Protein AF-A0AAD9E764-F1 (afdb_monomer)

Structure (mmCIF, N/CA/C/O backbone):
data_AF-A0AAD9E764-F1
#
_entry.id   AF-A0AAD9E764-F1
#
loop_
_atom_site.group_PDB
_atom_site.id
_atom_site.type_symbol
_atom_site.label_atom_id
_atom_site.label_alt_id
_atom_site.label_comp_id
_atom_site.label_asym_id
_atom_site.label_entity_id
_atom_site.label_seq_id
_atom_site.pdbx_PDB_ins_code
_atom_site.Cartn_x
_atom_site.Cartn_y
_atom_site.Cartn_z
_atom_site.occupancy
_atom_site.B_iso_or_equiv
_atom_site.auth_seq_id
_atom_site.auth_comp_id
_atom_site.auth_asym_id
_atom_site.auth_atom_id
_atom_site.pdbx_PDB_model_num
ATOM 1 N N . MET A 1 1 ? 53.806 -17.367 -30.974 1.00 35.66 1 MET A N 1
A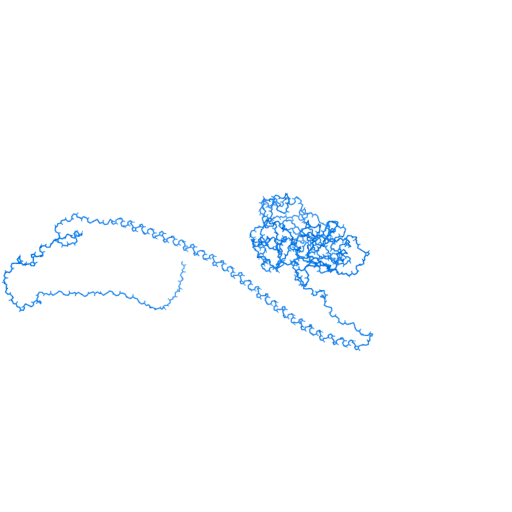TOM 2 C CA . MET A 1 1 ? 54.802 -18.364 -30.515 1.00 35.66 1 MET A CA 1
ATOM 3 C C . MET A 1 1 ? 54.392 -18.764 -29.107 1.00 35.66 1 MET A C 1
ATOM 5 O O . MET A 1 1 ? 54.228 -17.853 -28.317 1.00 35.66 1 MET A O 1
ATOM 9 N N . GLY A 1 2 ? 54.125 -20.006 -28.718 1.00 31.94 2 GLY A N 1
ATOM 10 C CA . GLY A 1 2 ? 54.163 -21.321 -29.361 1.00 31.94 2 GLY A CA 1
ATOM 11 C C . GLY A 1 2 ? 53.008 -22.161 -28.781 1.00 31.94 2 GLY A C 1
ATOM 12 O O . GLY A 1 2 ? 52.490 -21.837 -27.720 1.00 31.94 2 GLY A O 1
ATOM 13 N N . ALA A 1 3 ? 52.439 -23.057 -29.580 1.00 31.34 3 ALA A N 1
ATOM 14 C CA . ALA A 1 3 ? 52.767 -24.486 -29.594 1.00 31.34 3 ALA A CA 1
ATOM 15 C C . ALA A 1 3 ? 51.870 -25.272 -28.622 1.00 31.34 3 ALA A C 1
ATOM 17 O O . ALA A 1 3 ? 52.259 -25.580 -27.502 1.00 31.34 3 ALA A O 1
ATOM 18 N N . GLU A 1 4 ? 50.670 -25.606 -29.101 1.00 28.50 4 GLU A N 1
ATOM 19 C CA . GLU A 1 4 ? 49.907 -26.743 -28.593 1.00 28.50 4 GLU A CA 1
ATOM 20 C C . GLU A 1 4 ? 50.378 -27.999 -29.339 1.00 28.50 4 GLU A C 1
ATOM 22 O O . GLU A 1 4 ? 50.373 -28.054 -30.570 1.00 28.50 4 GLU A O 1
ATOM 27 N N . GLN A 1 5 ? 50.823 -28.994 -28.574 1.00 34.38 5 GLN A N 1
ATOM 28 C CA . GLN A 1 5 ? 50.934 -30.387 -28.987 1.00 34.38 5 GLN A CA 1
ATOM 29 C C . GLN A 1 5 ? 49.925 -31.186 -28.167 1.00 34.38 5 GLN A C 1
ATOM 31 O O . GLN A 1 5 ? 50.009 -31.220 -26.941 1.00 34.38 5 GLN A O 1
ATOM 36 N N . SER A 1 6 ? 49.012 -31.855 -28.855 1.00 30.59 6 SER A N 1
ATOM 37 C CA . SER A 1 6 ? 48.399 -33.145 -28.509 1.00 30.59 6 SER A CA 1
ATOM 38 C C . SER A 1 6 ? 47.599 -33.521 -29.757 1.00 30.59 6 SER A C 1
ATOM 40 O O . SER A 1 6 ? 46.838 -32.707 -30.259 1.00 30.59 6 SER A O 1
ATOM 42 N N . GLY A 1 7 ? 47.852 -34.627 -30.445 1.00 29.33 7 GLY A N 1
ATOM 43 C CA . GLY A 1 7 ? 48.093 -35.956 -29.916 1.00 29.33 7 GLY A CA 1
ATOM 44 C C . GLY A 1 7 ? 46.784 -36.705 -30.093 1.00 29.33 7 GLY A C 1
ATOM 45 O O . GLY A 1 7 ? 45.920 -36.580 -29.238 1.00 29.33 7 GLY A O 1
ATOM 46 N N . ASP A 1 8 ? 46.629 -37.429 -31.203 1.00 27.84 8 ASP A N 1
ATOM 47 C CA . ASP A 1 8 ? 45.641 -38.499 -31.248 1.00 27.84 8 ASP A CA 1
ATOM 48 C C . ASP A 1 8 ? 46.029 -39.591 -32.245 1.00 27.84 8 ASP A C 1
ATOM 50 O O . ASP A 1 8 ? 46.543 -39.323 -33.335 1.00 27.84 8 ASP A O 1
ATOM 54 N N . ALA A 1 9 ? 45.835 -40.827 -31.799 1.00 30.53 9 ALA A N 1
ATOM 55 C CA . ALA A 1 9 ? 46.249 -42.058 -32.446 1.00 30.53 9 ALA A CA 1
ATOM 56 C C . ALA A 1 9 ? 45.030 -42.816 -32.992 1.00 30.53 9 ALA A C 1
ATOM 58 O O . ALA A 1 9 ? 44.034 -42.984 -32.301 1.00 30.53 9 ALA A O 1
ATOM 59 N N . ASP A 1 10 ? 45.181 -43.293 -34.230 1.00 27.94 10 ASP A N 1
ATOM 60 C CA . ASP A 1 10 ? 44.583 -44.467 -34.877 1.00 27.94 10 ASP A CA 1
ATOM 61 C C . ASP A 1 10 ? 43.161 -44.932 -34.512 1.00 27.94 10 ASP A C 1
ATOM 63 O O . ASP A 1 10 ? 42.949 -45.512 -33.451 1.00 27.94 10 ASP A O 1
ATOM 67 N N . HIS A 1 11 ? 42.278 -44.983 -35.527 1.00 29.25 11 HIS A N 1
ATOM 68 C CA . HIS A 1 11 ? 41.671 -46.255 -35.974 1.00 29.25 11 HIS A CA 1
ATOM 69 C C . HIS A 1 11 ? 41.048 -46.208 -37.395 1.00 29.25 11 HIS A C 1
ATOM 71 O O . HIS A 1 11 ? 40.002 -45.618 -37.629 1.00 29.25 11 HIS A O 1
ATOM 77 N N . LYS A 1 12 ? 41.733 -46.911 -38.312 1.00 28.77 12 LYS A N 1
ATOM 78 C CA . LYS A 1 12 ? 41.295 -47.861 -39.367 1.00 28.77 12 LYS A CA 1
ATOM 79 C C . LYS A 1 12 ? 40.089 -47.602 -40.309 1.00 28.77 12 LYS A C 1
ATOM 81 O O . LYS A 1 12 ? 38.937 -47.678 -39.910 1.00 28.77 12 LYS A O 1
ATOM 86 N N . HIS A 1 13 ? 40.453 -47.618 -41.604 1.00 27.20 13 HIS A N 1
ATOM 87 C CA . HIS A 1 13 ? 39.863 -48.295 -42.785 1.00 27.20 13 HIS A CA 1
ATOM 88 C C . HIS A 1 13 ? 38.397 -48.054 -43.203 1.00 27.20 13 HIS A C 1
ATOM 90 O O . HIS A 1 13 ? 37.470 -48.544 -42.573 1.00 27.20 13 HIS A O 1
ATOM 96 N N . SER A 1 14 ? 38.218 -47.561 -44.437 1.00 27.67 14 SER A N 1
ATOM 97 C CA . SER A 1 14 ? 37.764 -48.416 -45.552 1.00 27.67 14 SER A CA 1
ATOM 98 C C . SER A 1 14 ? 37.986 -47.731 -46.903 1.00 27.67 14 SER A C 1
ATOM 100 O O . SER A 1 14 ? 37.560 -46.603 -47.133 1.00 27.67 14 SER A O 1
ATOM 102 N N . ASP A 1 15 ? 38.638 -48.474 -47.788 1.00 27.23 15 ASP A N 1
ATOM 103 C CA . ASP A 1 15 ? 38.964 -48.172 -49.174 1.00 27.23 15 ASP A CA 1
ATOM 104 C C . ASP A 1 15 ? 37.734 -48.038 -50.092 1.00 27.23 15 ASP A C 1
ATOM 106 O O . ASP A 1 15 ? 36.756 -48.775 -49.954 1.00 27.23 15 ASP A O 1
ATOM 110 N N . TYR A 1 16 ? 37.847 -47.193 -51.123 1.00 30.72 16 TYR A N 1
ATOM 111 C CA . TYR A 1 16 ? 37.255 -47.475 -52.433 1.00 30.72 16 TYR A CA 1
ATOM 112 C C . TYR A 1 16 ? 38.275 -47.142 -53.524 1.00 30.72 16 TYR A C 1
ATOM 114 O O . TYR A 1 16 ? 38.560 -45.986 -53.835 1.00 30.72 16 TYR A O 1
ATOM 122 N N . SER A 1 17 ? 38.868 -48.202 -54.064 1.00 29.56 17 SER A N 1
ATOM 123 C CA . SER A 1 17 ? 39.803 -48.179 -55.182 1.00 29.56 17 SER A CA 1
ATOM 124 C C . SER A 1 17 ? 39.028 -48.065 -56.498 1.00 29.56 17 SER A C 1
ATOM 126 O O . SER A 1 17 ? 38.062 -48.797 -56.709 1.00 29.56 17 SER A O 1
ATOM 128 N N . SER A 1 18 ? 39.471 -47.199 -57.413 1.00 32.41 18 SER A N 1
ATOM 129 C CA . SER A 1 18 ? 39.197 -47.369 -58.844 1.00 32.41 18 SER A CA 1
ATOM 130 C C . SER A 1 18 ? 40.528 -47.567 -59.566 1.00 32.41 18 SER A C 1
ATOM 132 O O . SER A 1 18 ? 41.317 -46.651 -59.783 1.00 32.41 18 SER A O 1
ATOM 134 N N . SER A 1 19 ? 40.803 -48.833 -59.859 1.00 31.62 19 SER A N 1
ATOM 135 C CA . SER A 1 19 ? 41.950 -49.317 -60.612 1.00 31.62 19 SER A CA 1
ATOM 136 C C . SER A 1 19 ? 41.773 -49.033 -62.105 1.00 31.62 19 SER A C 1
ATOM 138 O O . SER A 1 19 ? 40.838 -49.547 -62.722 1.00 31.62 19 SER A O 1
ATOM 140 N N . VAL A 1 20 ? 42.700 -48.290 -62.709 1.00 36.81 20 VAL A N 1
ATOM 141 C CA . VAL A 1 20 ? 42.863 -48.239 -64.169 1.00 36.81 20 VAL A CA 1
ATOM 142 C C . VAL A 1 20 ? 43.951 -49.237 -64.561 1.00 36.81 20 VAL A C 1
ATOM 144 O O . VAL A 1 20 ? 45.097 -49.130 -64.133 1.00 36.81 20 VAL A O 1
ATOM 147 N N . VAL A 1 21 ? 43.570 -50.231 -65.363 1.00 40.44 21 VAL A N 1
ATOM 148 C CA . VAL A 1 21 ? 44.451 -51.278 -65.900 1.00 40.44 21 VAL A CA 1
ATOM 149 C C . VAL A 1 21 ? 45.115 -50.769 -67.190 1.00 40.44 21 VAL A C 1
ATOM 151 O O . VAL A 1 21 ? 44.399 -50.283 -68.070 1.00 40.44 21 VAL A O 1
ATOM 154 N N . PRO A 1 22 ? 46.442 -50.890 -67.377 1.00 41.31 22 PRO A N 1
ATOM 155 C CA . PRO A 1 22 ? 47.074 -50.591 -68.657 1.00 41.31 22 PRO A CA 1
ATOM 156 C C . PRO A 1 22 ? 46.893 -51.766 -69.631 1.00 41.31 22 PRO A C 1
ATOM 158 O O . PRO A 1 22 ? 47.123 -52.925 -69.291 1.00 41.31 22 PRO A O 1
ATOM 161 N N . SER A 1 23 ? 46.467 -51.470 -70.860 1.00 37.72 23 SER A N 1
ATOM 162 C CA . SER A 1 23 ? 46.291 -52.476 -71.917 1.00 37.72 23 SER A CA 1
ATOM 163 C C . SER A 1 23 ? 47.638 -52.980 -72.471 1.00 37.72 23 SER A C 1
ATOM 165 O O . SER A 1 23 ? 48.573 -52.186 -72.595 1.00 37.72 23 SER A O 1
ATOM 167 N N . PRO A 1 24 ? 47.752 -54.266 -72.859 1.00 43.12 24 PRO A N 1
ATOM 168 C CA . PRO A 1 24 ? 48.995 -54.850 -73.359 1.00 43.12 24 PRO A CA 1
ATOM 169 C C . PRO A 1 24 ? 49.283 -54.451 -74.815 1.00 43.12 24 PRO A C 1
ATOM 171 O O . PRO A 1 24 ? 48.387 -54.377 -75.660 1.00 43.12 24 PRO A O 1
ATOM 174 N N . ALA A 1 25 ? 50.563 -54.229 -75.121 1.00 45.03 25 ALA A N 1
ATOM 175 C CA . ALA A 1 25 ? 51.047 -53.929 -76.464 1.00 45.03 25 ALA A CA 1
ATOM 176 C C . ALA A 1 25 ? 50.812 -55.117 -77.418 1.00 45.03 25 ALA A C 1
ATOM 178 O O . ALA A 1 25 ? 51.331 -56.212 -77.207 1.00 45.03 25 ALA A O 1
ATOM 179 N N . LYS A 1 26 ? 50.046 -54.900 -78.495 1.00 46.47 26 LYS A N 1
ATOM 180 C CA . LYS A 1 26 ? 49.856 -55.890 -79.566 1.00 46.47 26 LYS A CA 1
ATOM 181 C C . LYS A 1 26 ? 51.110 -55.955 -80.445 1.00 46.47 26 LYS A C 1
ATOM 183 O O . LYS A 1 26 ? 51.460 -54.974 -81.099 1.00 46.47 26 LYS A O 1
ATOM 188 N N . GLN A 1 27 ? 51.765 -57.114 -80.481 1.00 56.78 27 GLN A N 1
ATOM 189 C CA . GLN A 1 27 ? 52.811 -57.427 -81.459 1.00 56.78 27 GLN A CA 1
ATOM 190 C C . GLN A 1 27 ? 52.211 -57.463 -82.877 1.00 56.78 27 GLN A C 1
ATOM 192 O O . GLN A 1 27 ? 51.130 -58.011 -83.088 1.00 56.78 27 GLN A O 1
ATOM 197 N N . ARG A 1 28 ? 52.899 -56.855 -83.852 1.00 53.66 28 ARG A N 1
ATOM 198 C CA . ARG A 1 28 ? 52.528 -56.909 -85.277 1.00 53.66 28 ARG A CA 1
ATOM 199 C C . ARG A 1 28 ? 53.048 -58.206 -85.901 1.00 53.66 28 ARG A C 1
ATOM 201 O O . ARG A 1 28 ? 54.243 -58.479 -85.803 1.00 53.66 28 ARG A O 1
ATOM 208 N N . ALA A 1 29 ? 52.166 -58.943 -86.574 1.00 54.53 29 ALA A N 1
ATOM 209 C CA . ALA A 1 29 ? 52.538 -60.072 -87.427 1.00 54.53 29 ALA A CA 1
ATOM 210 C C . ALA A 1 29 ? 53.437 -59.604 -88.587 1.00 54.53 29 ALA A C 1
ATOM 212 O O . ALA A 1 29 ? 53.265 -58.493 -89.103 1.00 54.53 29 ALA A O 1
ATOM 213 N N . LYS A 1 30 ? 54.407 -60.437 -88.973 1.00 62.25 30 LYS A N 1
ATOM 214 C CA . LYS A 1 30 ? 55.327 -60.181 -90.093 1.00 62.25 30 LYS A CA 1
ATOM 215 C C . LYS A 1 30 ? 54.853 -60.936 -91.338 1.00 62.25 30 LYS A C 1
ATOM 217 O O . LYS A 1 30 ? 54.120 -61.909 -91.231 1.00 62.25 30 LYS A O 1
ATOM 222 N N . MET A 1 31 ? 55.277 -60.485 -92.521 1.00 51.25 31 MET A N 1
ATOM 223 C CA . MET A 1 31 ? 54.867 -61.062 -93.815 1.00 51.25 31 MET A CA 1
ATOM 224 C C . MET A 1 31 ? 55.183 -62.559 -93.971 1.00 51.25 31 MET A C 1
ATOM 226 O O . MET A 1 31 ? 54.535 -63.216 -94.779 1.00 51.25 31 MET A O 1
ATOM 230 N N . ASP A 1 32 ? 56.112 -63.100 -93.181 1.00 53.53 32 ASP A N 1
ATOM 231 C CA . ASP A 1 32 ? 56.494 -64.517 -93.214 1.00 53.53 32 ASP A CA 1
ATOM 232 C C . ASP A 1 32 ? 55.432 -65.464 -92.604 1.00 53.53 32 ASP A C 1
ATOM 234 O O . ASP A 1 32 ? 55.523 -66.674 -92.789 1.00 53.53 32 ASP A O 1
ATOM 238 N N . ASP A 1 33 ? 54.399 -64.936 -91.928 1.00 55.56 33 ASP A N 1
ATOM 239 C CA . ASP A 1 33 ? 53.302 -65.719 -91.321 1.00 55.56 33 ASP A CA 1
ATOM 240 C C . ASP A 1 33 ? 52.178 -66.103 -92.314 1.00 55.56 33 ASP A C 1
ATOM 242 O O . ASP A 1 33 ? 51.168 -66.696 -91.925 1.00 55.56 33 ASP A O 1
ATOM 246 N N . ILE A 1 34 ? 52.308 -65.771 -93.605 1.00 60.78 34 ILE A N 1
ATOM 247 C CA . ILE A 1 34 ? 51.284 -66.064 -94.621 1.00 60.78 34 ILE A CA 1
ATOM 248 C C . ILE A 1 34 ? 51.634 -67.357 -95.366 1.00 60.78 34 ILE A C 1
ATOM 250 O O . ILE A 1 34 ? 52.405 -67.361 -96.324 1.00 60.78 34 ILE A O 1
ATOM 254 N N . VAL A 1 35 ? 51.009 -68.466 -94.968 1.00 57.94 35 VAL A N 1
ATOM 255 C CA . VAL A 1 35 ? 51.088 -69.740 -95.697 1.00 57.94 35 VAL A CA 1
ATOM 256 C C . VAL A 1 35 ? 50.043 -69.753 -96.815 1.00 57.94 35 VAL A C 1
ATOM 258 O O . VAL A 1 35 ? 48.842 -69.864 -96.568 1.00 57.94 35 VAL A O 1
ATOM 261 N N . VAL A 1 36 ? 50.491 -69.651 -98.067 1.00 58.66 36 VAL A N 1
ATOM 262 C CA . VAL A 1 36 ? 49.626 -69.776 -99.251 1.00 58.66 36 VAL A CA 1
ATOM 263 C C . VAL A 1 36 ? 49.438 -71.261 -99.576 1.00 58.66 36 VAL A C 1
ATOM 265 O O . VAL A 1 36 ? 50.336 -71.905 -100.108 1.00 58.66 36 VAL A O 1
ATOM 268 N N . VAL A 1 37 ? 48.265 -71.815 -99.253 1.00 53.69 37 VAL A N 1
ATOM 269 C CA . VAL A 1 37 ? 47.965 -73.260 -99.394 1.00 53.69 37 VAL A CA 1
ATOM 270 C C . VAL A 1 37 ? 47.469 -73.638 -100.806 1.00 53.69 37 VAL A C 1
ATOM 272 O O . VAL A 1 37 ? 47.290 -74.811 -101.114 1.00 53.69 37 VAL A O 1
ATOM 275 N N . ALA A 1 38 ? 47.304 -72.671 -101.715 1.00 53.06 38 ALA A N 1
ATOM 276 C CA . ALA A 1 38 ? 47.012 -72.940 -103.124 1.00 53.06 38 ALA A CA 1
ATOM 277 C C . ALA A 1 38 ? 47.555 -71.813 -104.024 1.00 53.06 38 ALA A C 1
ATOM 279 O O . ALA A 1 38 ? 47.126 -70.667 -103.863 1.00 53.06 38 ALA A O 1
ATOM 280 N N . PRO A 1 39 ? 48.468 -72.082 -104.981 1.00 47.31 39 PRO A N 1
ATOM 281 C CA . PRO A 1 39 ? 48.836 -71.095 -105.989 1.00 47.31 39 PRO A CA 1
ATOM 282 C C . PRO A 1 39 ? 47.641 -70.874 -106.928 1.00 47.31 39 PRO A C 1
ATOM 284 O O . PRO A 1 39 ? 47.404 -71.635 -107.865 1.00 47.31 39 PRO A O 1
ATOM 287 N N . GLY A 1 40 ? 46.848 -69.842 -106.635 1.00 48.84 40 GLY A N 1
ATOM 288 C CA . GLY A 1 40 ? 45.736 -69.403 -107.471 1.00 48.84 40 GLY A CA 1
ATOM 289 C C . GLY A 1 40 ? 46.253 -68.778 -108.764 1.00 48.84 40 GLY A C 1
ATOM 290 O O . GLY A 1 40 ? 47.037 -67.831 -108.737 1.00 48.84 40 GLY A O 1
ATOM 291 N N . THR A 1 41 ? 45.804 -69.316 -109.896 1.00 49.00 41 THR A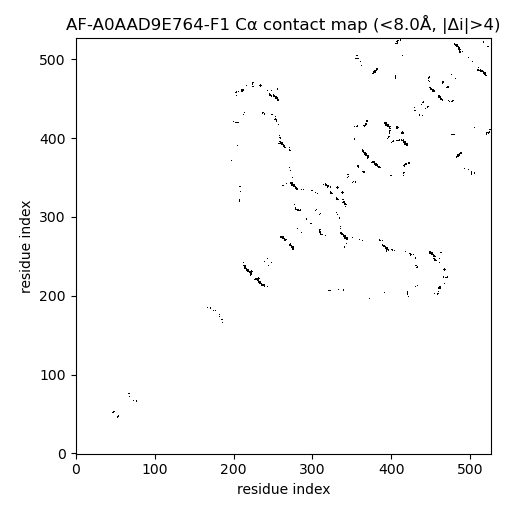 N 1
ATOM 292 C CA . THR A 1 41 ? 46.042 -68.820 -111.257 1.00 49.00 41 THR A CA 1
ATOM 293 C C . THR A 1 41 ? 45.886 -67.301 -111.345 1.00 49.00 41 THR A C 1
ATOM 295 O O . THR A 1 41 ? 44.774 -66.780 -111.246 1.00 49.00 41 THR A O 1
ATOM 298 N N . GLN A 1 42 ? 46.993 -66.589 -111.574 1.00 46.47 42 GLN A N 1
ATOM 299 C CA . GLN A 1 42 ? 46.986 -65.172 -111.932 1.00 46.47 42 GLN A CA 1
ATOM 300 C C . GLN A 1 42 ? 46.404 -65.009 -113.344 1.00 46.47 42 GLN A C 1
ATOM 302 O O . GLN A 1 42 ? 47.129 -64.909 -114.329 1.00 46.47 42 GLN A O 1
ATOM 307 N N . SER A 1 43 ? 45.076 -64.972 -113.461 1.00 50.44 43 SER A N 1
ATOM 308 C CA . SER A 1 43 ? 44.459 -64.268 -114.582 1.00 50.44 43 SER A CA 1
ATOM 309 C C . SER A 1 43 ? 44.516 -62.780 -114.254 1.00 50.44 43 SER A C 1
ATOM 311 O O . SER A 1 43 ? 43.986 -62.376 -113.218 1.00 50.44 43 SER A O 1
ATOM 313 N N . LEU A 1 44 ? 45.141 -61.985 -115.121 1.00 51.44 44 LEU A N 1
ATOM 314 C CA . LEU A 1 44 ? 45.091 -60.522 -115.141 1.00 51.44 44 LEU A CA 1
ATOM 315 C C . LEU A 1 44 ? 43.632 -60.035 -115.052 1.00 51.44 44 LEU A C 1
ATOM 317 O O . LEU A 1 44 ? 42.966 -59.838 -116.066 1.00 51.44 44 LEU A O 1
ATOM 321 N N . ARG A 1 45 ? 43.107 -59.867 -113.836 1.00 52.22 45 ARG A N 1
ATOM 322 C CA . ARG A 1 45 ? 41.839 -59.179 -113.599 1.00 52.22 45 ARG A CA 1
ATOM 323 C C . ARG A 1 45 ? 42.162 -57.702 -113.502 1.00 52.22 45 ARG A C 1
ATOM 325 O O . ARG A 1 45 ? 42.804 -57.253 -112.558 1.00 52.22 45 ARG A O 1
ATOM 332 N N . ASN A 1 46 ? 41.765 -56.966 -114.530 1.00 55.50 46 ASN A N 1
ATOM 333 C CA . ASN A 1 46 ? 41.839 -55.518 -114.536 1.00 55.50 46 ASN A CA 1
ATOM 334 C C . ASN A 1 46 ? 40.887 -55.004 -113.440 1.00 55.50 46 ASN A C 1
ATOM 336 O O . ASN A 1 46 ? 39.671 -55.104 -113.592 1.00 55.50 46 ASN A O 1
ATOM 340 N N . ILE A 1 47 ? 41.447 -54.524 -112.323 1.00 60.09 47 ILE A N 1
ATOM 341 C CA . ILE A 1 47 ? 40.725 -54.091 -111.106 1.00 60.09 47 ILE A CA 1
ATOM 342 C C . ILE A 1 47 ? 39.639 -53.046 -111.429 1.00 60.09 47 ILE A C 1
ATOM 344 O O . ILE A 1 47 ? 38.637 -52.941 -110.732 1.00 60.09 47 ILE A O 1
ATOM 348 N N . HIS A 1 48 ? 39.802 -52.319 -112.536 1.00 61.00 48 HIS A N 1
ATOM 349 C CA . HIS A 1 48 ? 38.856 -51.316 -113.016 1.00 61.00 48 HIS A CA 1
ATOM 350 C C . HIS A 1 48 ? 37.501 -51.851 -113.503 1.00 61.00 48 HIS A C 1
ATOM 352 O O . HIS A 1 48 ? 36.567 -51.063 -113.604 1.00 61.00 48 HIS A O 1
ATOM 358 N N . ASN A 1 49 ? 37.375 -53.151 -113.784 1.00 60.28 49 ASN A N 1
ATOM 359 C CA . ASN A 1 49 ? 36.115 -53.763 -114.225 1.00 60.28 49 ASN A CA 1
ATOM 360 C C . ASN A 1 49 ? 35.427 -54.574 -113.117 1.00 60.28 49 ASN A C 1
ATOM 362 O O . ASN A 1 49 ? 34.501 -55.336 -113.399 1.00 60.28 49 ASN A O 1
ATOM 366 N N . ASP A 1 50 ? 35.893 -54.454 -111.872 1.00 73.50 50 ASP A N 1
ATOM 367 C CA . ASP A 1 50 ? 35.267 -55.127 -110.742 1.00 73.50 50 ASP A CA 1
ATOM 368 C C . ASP A 1 50 ? 33.932 -54.432 -110.385 1.00 73.50 50 ASP A C 1
ATOM 370 O O . ASP A 1 50 ? 33.920 -53.227 -110.102 1.00 73.50 50 ASP A O 1
ATOM 374 N N . PRO A 1 51 ? 32.796 -55.154 -110.415 1.00 74.44 51 PRO A N 1
ATOM 375 C CA . PRO A 1 51 ? 31.477 -54.571 -110.182 1.00 74.44 51 PRO A CA 1
ATOM 376 C C . PRO A 1 51 ? 31.316 -53.941 -108.789 1.00 74.44 51 PRO A C 1
ATOM 378 O O . PRO A 1 51 ? 30.520 -53.009 -108.644 1.00 74.44 51 PRO A O 1
ATOM 381 N N . ASP A 1 52 ? 32.073 -54.382 -107.780 1.00 74.62 52 ASP A N 1
ATOM 382 C CA . ASP A 1 52 ? 32.012 -53.797 -106.436 1.00 74.62 52 ASP A CA 1
ATOM 383 C C . ASP A 1 52 ? 32.804 -52.482 -106.352 1.00 74.62 52 ASP A C 1
ATOM 385 O O . ASP A 1 52 ? 32.396 -51.547 -105.658 1.00 74.62 52 ASP A O 1
ATOM 389 N N . VAL A 1 53 ? 33.886 -52.356 -107.130 1.00 76.12 53 VAL A N 1
ATOM 390 C CA . VAL A 1 53 ? 34.665 -51.111 -107.253 1.00 76.12 53 VAL A CA 1
ATOM 391 C C . VAL A 1 53 ? 33.847 -50.024 -107.952 1.00 76.12 53 VAL A C 1
ATOM 393 O O . VAL A 1 53 ? 33.889 -48.867 -107.534 1.00 76.12 53 VAL A O 1
ATOM 396 N N . ILE A 1 54 ? 33.054 -50.388 -108.964 1.00 76.88 54 ILE A N 1
ATOM 397 C CA . ILE A 1 54 ? 32.163 -49.450 -109.667 1.00 76.88 54 ILE A CA 1
ATOM 398 C C . ILE A 1 54 ? 31.071 -48.930 -108.720 1.00 76.88 54 ILE A C 1
ATOM 400 O O . ILE A 1 54 ? 30.870 -47.721 -108.624 1.00 76.88 54 ILE A O 1
ATOM 404 N N . LYS A 1 55 ? 30.428 -49.806 -107.934 1.00 76.69 55 LYS A N 1
ATOM 405 C CA . LYS A 1 55 ? 29.411 -49.387 -106.948 1.00 76.69 55 LYS A CA 1
ATOM 406 C C . LYS A 1 55 ? 29.960 -48.460 -105.865 1.00 76.69 55 LYS A C 1
ATOM 408 O O . LYS A 1 55 ? 29.257 -47.558 -105.423 1.00 76.69 55 LYS A O 1
ATOM 413 N N . LEU A 1 56 ? 31.207 -48.662 -105.438 1.00 73.00 56 LEU A N 1
ATOM 414 C CA . LEU A 1 56 ? 31.884 -47.771 -104.490 1.00 73.00 56 LEU A CA 1
ATOM 415 C C . LEU A 1 56 ? 32.142 -46.374 -105.076 1.00 73.00 56 LEU A C 1
ATOM 417 O O . LEU A 1 56 ? 32.099 -45.395 -104.334 1.00 73.00 56 LEU A O 1
ATOM 421 N N . GLN A 1 57 ? 32.380 -46.270 -106.387 1.00 70.69 57 GLN A N 1
ATOM 422 C CA . GLN A 1 57 ? 32.580 -44.988 -107.074 1.00 70.69 57 GLN A CA 1
ATOM 423 C C . GLN A 1 57 ? 31.281 -44.193 -107.268 1.00 70.69 57 GLN A C 1
ATOM 425 O O . GLN A 1 57 ? 31.335 -42.970 -107.376 1.00 70.69 57 GLN A O 1
ATOM 430 N N . GLU A 1 58 ? 30.122 -44.856 -107.277 1.00 77.50 58 GLU A N 1
ATOM 431 C CA . GLU A 1 58 ? 28.811 -44.204 -107.414 1.00 77.50 58 GLU A CA 1
ATOM 432 C C . GLU A 1 58 ? 28.295 -43.572 -106.105 1.00 77.50 58 GLU A C 1
ATOM 434 O O . GLU A 1 58 ? 27.303 -42.839 -106.124 1.00 77.50 58 GLU A O 1
ATOM 439 N N . ILE A 1 59 ? 28.954 -43.805 -104.961 1.00 77.19 59 ILE A N 1
ATOM 440 C CA . ILE A 1 59 ? 28.543 -43.235 -103.669 1.00 77.19 59 ILE A CA 1
ATOM 441 C C . ILE A 1 59 ? 28.889 -41.731 -103.621 1.00 77.19 59 ILE A C 1
ATOM 443 O O . ILE A 1 59 ? 30.066 -41.370 -103.718 1.00 77.19 59 ILE A O 1
ATOM 447 N N . PRO A 1 60 ? 27.910 -40.827 -103.401 1.00 67.19 60 PRO A N 1
ATOM 448 C CA . PRO A 1 60 ? 28.171 -39.397 -103.262 1.00 67.19 60 PRO A CA 1
ATOM 449 C C . PRO A 1 60 ? 29.086 -39.122 -102.067 1.00 67.19 60 PRO A C 1
ATOM 451 O O . PRO A 1 60 ? 28.788 -39.498 -100.932 1.00 67.19 60 PRO A O 1
ATOM 454 N N . THR A 1 61 ? 30.198 -38.432 -102.304 1.00 68.25 61 THR A N 1
ATOM 455 C CA . THR A 1 61 ? 31.122 -38.058 -101.230 1.00 68.25 61 THR A CA 1
ATOM 456 C C . THR A 1 61 ? 30.640 -36.783 -100.539 1.00 68.25 61 THR A C 1
ATOM 458 O O . THR A 1 61 ? 30.336 -35.779 -101.180 1.00 68.25 61 THR A O 1
ATOM 461 N N . PHE A 1 62 ? 30.562 -36.811 -99.209 1.00 65.00 62 PHE A N 1
ATOM 462 C CA . PHE A 1 62 ? 30.259 -35.640 -98.387 1.00 65.00 62 PHE A CA 1
ATOM 463 C C . PHE A 1 62 ? 31.541 -35.101 -97.747 1.00 65.00 62 PHE A C 1
ATOM 465 O O . PHE A 1 62 ? 32.444 -35.855 -97.383 1.00 65.00 62 PHE A O 1
ATOM 472 N N . GLN A 1 63 ? 31.638 -33.778 -97.609 1.00 64.19 63 GLN A N 1
ATOM 473 C CA . GLN A 1 63 ? 32.776 -33.162 -96.931 1.00 64.19 63 GLN A CA 1
ATOM 474 C C . GLN A 1 63 ? 32.577 -33.199 -95.406 1.00 64.19 63 GLN A C 1
ATOM 476 O O . GLN A 1 63 ? 31.466 -32.949 -94.936 1.00 64.19 63 GLN A O 1
ATOM 481 N N . PRO A 1 64 ? 33.629 -33.482 -94.616 1.00 62.84 64 PRO A N 1
ATOM 482 C CA . PRO A 1 64 ? 33.544 -33.434 -93.160 1.00 62.84 64 PRO A CA 1
ATOM 483 C C . PRO A 1 64 ? 33.242 -32.009 -92.678 1.00 62.84 64 PRO A C 1
ATOM 485 O O . PRO A 1 64 ? 33.754 -31.037 -93.237 1.00 62.84 64 PRO A O 1
ATOM 488 N N . LEU A 1 65 ? 32.445 -31.895 -91.609 1.00 62.06 65 LEU A N 1
ATOM 489 C CA . LEU A 1 65 ? 32.076 -30.612 -90.991 1.00 62.06 65 LEU A CA 1
ATOM 490 C C . LEU A 1 65 ? 33.309 -29.798 -90.559 1.00 62.06 65 LEU A C 1
ATOM 492 O O . LEU A 1 65 ? 33.323 -28.577 -90.684 1.00 62.06 65 LEU A O 1
ATOM 496 N N . LEU A 1 66 ? 34.367 -30.478 -90.108 1.00 60.50 66 LEU A N 1
ATOM 497 C CA . LEU A 1 66 ? 35.655 -29.884 -89.752 1.00 60.50 66 LEU A CA 1
ATOM 498 C C . LEU A 1 66 ? 36.690 -30.212 -90.833 1.00 60.50 66 LEU A C 1
ATOM 500 O O . LEU A 1 66 ? 37.344 -31.259 -90.811 1.00 60.50 66 LEU A O 1
ATOM 504 N N . LYS A 1 67 ? 36.834 -29.313 -91.807 1.00 58.94 67 LYS A N 1
ATOM 505 C CA . LYS A 1 67 ? 37.861 -29.420 -92.850 1.00 58.94 67 LYS A CA 1
ATOM 506 C C . LYS A 1 67 ? 39.239 -29.163 -92.229 1.00 58.94 67 LYS A C 1
ATOM 508 O O . LYS A 1 67 ? 39.435 -28.130 -91.602 1.00 58.94 67 LYS A O 1
ATOM 513 N N . GLY A 1 68 ? 40.174 -30.102 -92.396 1.00 59.56 68 GLY A N 1
ATOM 514 C CA . GLY A 1 68 ? 41.560 -29.980 -91.910 1.00 59.56 68 GLY A CA 1
ATOM 515 C C . GLY A 1 68 ? 41.973 -30.936 -90.782 1.00 59.56 68 GLY A C 1
ATOM 516 O O . GLY A 1 68 ? 43.143 -30.952 -90.418 1.00 59.56 68 GLY A O 1
ATOM 517 N N . VAL A 1 69 ? 41.063 -31.763 -90.251 1.00 56.97 69 VAL A N 1
ATOM 518 C CA . VAL A 1 69 ? 41.397 -32.767 -89.210 1.00 56.97 69 VAL A CA 1
ATOM 519 C C . VAL A 1 69 ? 41.849 -34.108 -89.819 1.00 56.97 69 VAL A C 1
ATOM 521 O O . VAL A 1 69 ? 42.525 -34.899 -89.167 1.00 56.97 69 VAL A O 1
ATOM 524 N N . LEU A 1 70 ? 41.518 -34.367 -91.090 1.00 56.59 70 LEU A N 1
ATOM 525 C CA . LEU A 1 70 ? 41.921 -35.579 -91.808 1.00 56.59 70 LEU A CA 1
ATOM 526 C C . LEU A 1 70 ? 43.313 -35.400 -92.433 1.00 56.59 70 LEU A C 1
ATOM 528 O O . LEU A 1 70 ? 43.504 -34.563 -93.316 1.00 56.59 70 LEU A O 1
ATOM 532 N N . SER A 1 71 ? 44.282 -36.204 -91.993 1.00 53.09 71 SER A N 1
ATOM 533 C CA . SER A 1 71 ? 45.640 -36.213 -92.542 1.00 53.09 71 SER A CA 1
ATOM 534 C C . SER A 1 71 ? 45.629 -36.673 -94.006 1.00 53.09 71 SER A C 1
ATOM 536 O O . SER A 1 71 ? 45.295 -37.821 -94.284 1.00 53.09 71 SER A O 1
ATOM 538 N N . GLY A 1 72 ? 45.996 -35.787 -94.941 1.00 57.88 72 GLY A N 1
ATOM 539 C CA . GLY A 1 72 ? 46.185 -36.133 -96.360 1.00 57.88 72 GLY A CA 1
ATOM 540 C C . GLY A 1 72 ? 45.544 -35.199 -97.393 1.00 57.88 72 GLY A C 1
ATOM 541 O O . GLY A 1 72 ? 45.726 -35.425 -98.585 1.00 57.88 72 GLY A O 1
ATOM 542 N N . GLN A 1 73 ? 44.821 -34.145 -96.994 1.00 55.34 73 GLN A N 1
ATOM 543 C CA . GLN A 1 73 ? 44.317 -33.156 -97.958 1.00 55.34 73 GLN A CA 1
ATOM 544 C C . GLN A 1 73 ? 45.397 -32.124 -98.322 1.00 55.34 73 GLN A C 1
ATOM 546 O O . GLN A 1 73 ? 45.920 -31.430 -97.455 1.00 55.34 73 GLN A O 1
ATOM 551 N N . THR A 1 74 ? 45.716 -32.012 -99.615 1.00 49.84 74 THR A N 1
ATOM 552 C CA . THR A 1 74 ? 46.705 -31.072 -100.180 1.00 49.84 74 THR A CA 1
ATOM 553 C C . THR A 1 74 ? 46.098 -29.739 -100.636 1.00 49.84 74 THR A C 1
ATOM 555 O O . THR A 1 74 ? 46.806 -28.887 -101.168 1.00 49.84 74 THR A O 1
ATOM 558 N N . SER A 1 75 ? 44.799 -29.514 -100.418 1.00 50.91 75 SER A N 1
ATOM 559 C CA . SER A 1 75 ? 44.151 -28.225 -100.677 1.00 50.91 75 SER A CA 1
ATOM 560 C C . SER A 1 75 ? 44.215 -27.331 -99.430 1.00 50.91 75 SER A C 1
ATOM 562 O O . SER A 1 75 ? 43.766 -27.780 -98.371 1.00 50.91 75 SER A O 1
ATOM 564 N N . PRO A 1 76 ? 44.699 -26.077 -99.518 1.00 50.75 76 PRO A N 1
ATOM 565 C CA . PRO A 1 76 ? 44.696 -25.162 -98.383 1.00 50.75 76 PRO A CA 1
ATOM 566 C C . PRO A 1 76 ? 43.248 -24.885 -97.964 1.00 50.75 76 PRO A C 1
ATOM 568 O O . PRO A 1 76 ? 42.475 -24.269 -98.696 1.00 50.75 76 PRO A O 1
ATOM 571 N N . SER A 1 77 ? 42.854 -25.371 -96.789 1.00 50.91 77 SER A N 1
ATOM 572 C CA . SER A 1 77 ? 41.565 -25.042 -96.193 1.00 50.91 77 SER A CA 1
ATOM 573 C C . SER A 1 77 ? 41.600 -23.586 -95.723 1.00 50.91 77 SER A C 1
ATOM 575 O O . SER A 1 77 ? 42.209 -23.278 -94.704 1.00 50.91 77 SER A O 1
ATOM 577 N N . THR A 1 78 ? 40.928 -22.682 -96.437 1.00 51.59 78 THR A N 1
ATOM 578 C CA . THR A 1 78 ? 40.724 -21.274 -96.035 1.00 51.59 78 THR A CA 1
ATOM 579 C C . THR A 1 78 ? 39.726 -21.100 -94.885 1.00 51.59 78 THR A C 1
ATOM 581 O O . THR A 1 78 ? 39.399 -19.978 -94.508 1.00 51.59 78 THR A O 1
ATOM 584 N N . VAL A 1 79 ? 39.248 -22.194 -94.288 1.00 53.41 79 VAL A N 1
ATOM 585 C CA . VAL A 1 79 ? 38.390 -22.145 -93.105 1.00 53.41 79 VAL A CA 1
ATOM 586 C C . VAL A 1 79 ? 39.287 -22.009 -91.878 1.00 53.41 79 VAL A C 1
ATOM 588 O O . VAL A 1 79 ? 39.757 -22.997 -91.317 1.00 53.41 79 VAL A O 1
ATOM 591 N N . SER A 1 80 ? 39.544 -20.766 -91.472 1.00 54.66 80 SER A N 1
ATOM 592 C CA . SER A 1 80 ? 39.987 -20.476 -90.111 1.00 54.66 80 SER A CA 1
ATOM 593 C C . SER A 1 80 ? 38.893 -20.972 -89.170 1.00 54.66 80 SER A C 1
ATOM 595 O O . SER A 1 80 ? 37.848 -20.339 -89.065 1.00 54.66 80 SER A O 1
ATOM 597 N N . LEU A 1 81 ? 39.103 -22.110 -88.505 1.00 56.53 81 LEU A N 1
ATOM 598 C CA . LEU A 1 81 ? 38.325 -22.430 -87.310 1.00 56.53 81 LEU A CA 1
ATOM 599 C C . LEU A 1 81 ? 38.482 -21.230 -86.372 1.00 56.53 81 LEU A C 1
ATOM 601 O O . LEU A 1 81 ? 39.619 -20.844 -86.094 1.00 56.53 81 LEU A O 1
ATOM 605 N N . GLU A 1 82 ? 37.381 -20.600 -85.960 1.00 60.25 82 GLU A N 1
ATOM 606 C CA . GLU A 1 82 ? 37.406 -19.513 -84.979 1.00 60.25 82 GLU A CA 1
ATOM 607 C C . GLU A 1 82 ? 38.093 -20.045 -83.719 1.00 60.25 82 GLU A C 1
ATOM 609 O O . GLU A 1 82 ? 37.521 -20.799 -82.931 1.00 60.25 82 GLU A O 1
ATOM 614 N N . LYS A 1 83 ? 39.385 -19.745 -83.576 1.00 66.81 83 LYS A N 1
ATOM 615 C CA . LYS A 1 83 ? 40.132 -20.106 -82.381 1.00 66.81 83 LYS A CA 1
ATOM 616 C C . LYS A 1 83 ? 39.555 -19.260 -81.258 1.00 66.81 83 LYS A C 1
ATOM 618 O O . LYS A 1 83 ? 39.512 -18.038 -81.381 1.00 66.81 83 LYS A O 1
ATOM 623 N N . LEU A 1 84 ? 39.123 -19.912 -80.182 1.00 67.31 84 LEU A N 1
ATOM 624 C CA . LEU A 1 84 ? 38.772 -19.226 -78.943 1.00 67.31 84 LEU A CA 1
ATOM 625 C C . LEU A 1 84 ? 39.933 -18.307 -78.560 1.00 67.31 84 LEU A C 1
ATOM 627 O O . LEU A 1 84 ? 41.073 -18.762 -78.436 1.00 67.31 84 LEU A O 1
ATOM 631 N N . ASP A 1 85 ? 39.644 -17.018 -78.414 1.00 80.06 85 ASP A N 1
ATOM 632 C CA . ASP A 1 85 ? 40.640 -16.041 -78.000 1.00 80.06 85 ASP A CA 1
ATOM 633 C C . ASP A 1 85 ? 41.068 -16.353 -76.560 1.00 80.06 85 ASP A C 1
ATOM 635 O O . ASP A 1 85 ? 40.303 -16.181 -75.606 1.00 80.06 85 ASP A O 1
ATOM 639 N N . SER A 1 86 ? 42.305 -16.826 -76.402 1.00 83.44 86 SER A N 1
ATOM 640 C CA . SER A 1 86 ? 42.876 -17.179 -75.103 1.00 83.44 86 SER A CA 1
ATOM 641 C C . SER A 1 86 ? 42.861 -16.010 -74.119 1.00 83.44 86 SER A C 1
ATOM 643 O O . SER A 1 86 ? 42.748 -16.240 -72.916 1.00 83.44 86 SER A O 1
ATOM 645 N N . ALA A 1 87 ? 42.942 -14.765 -74.605 1.00 86.25 87 ALA A N 1
ATOM 646 C CA . ALA A 1 87 ? 42.886 -13.586 -73.749 1.00 86.25 87 ALA A CA 1
ATOM 647 C C . ALA A 1 87 ? 41.486 -13.392 -73.150 1.00 86.25 87 ALA A C 1
ATOM 649 O O . ALA A 1 87 ? 41.362 -13.096 -71.962 1.00 86.25 87 ALA A O 1
ATOM 650 N N . GLN A 1 88 ? 40.431 -13.626 -73.935 1.00 86.81 88 GLN A N 1
ATOM 651 C CA . GLN A 1 88 ? 39.047 -13.506 -73.467 1.00 86.81 88 GLN A CA 1
ATOM 652 C C . GLN A 1 88 ? 38.665 -14.636 -72.510 1.00 86.81 88 GLN A C 1
ATOM 654 O O . GLN A 1 88 ? 37.992 -14.399 -71.506 1.00 86.81 88 GLN A O 1
ATOM 659 N N . VAL A 1 89 ? 39.144 -15.857 -72.769 1.00 88.44 89 VAL A N 1
ATOM 660 C CA . VAL A 1 89 ? 38.966 -16.987 -71.844 1.00 88.44 89 VAL A CA 1
ATOM 661 C C . VAL A 1 89 ? 39.687 -16.720 -70.519 1.00 88.44 89 VAL A C 1
ATOM 663 O O . VAL A 1 89 ? 39.111 -16.941 -69.457 1.00 88.44 89 VAL A O 1
ATOM 666 N N . LEU A 1 90 ? 40.908 -16.175 -70.555 1.00 92.38 90 LEU A N 1
ATOM 667 C CA . LEU A 1 90 ? 41.629 -15.784 -69.342 1.00 92.38 90 LEU A CA 1
ATOM 668 C C . LEU A 1 90 ? 40.889 -14.685 -68.564 1.00 92.38 90 LEU A C 1
ATOM 670 O O . LEU A 1 90 ? 40.770 -14.783 -67.346 1.00 92.38 90 LEU A O 1
ATOM 674 N N . GLN A 1 91 ? 40.349 -13.671 -69.246 1.00 92.62 91 GLN A N 1
ATOM 675 C CA . GLN A 1 91 ? 39.541 -12.620 -68.613 1.00 92.62 91 GLN A CA 1
ATOM 676 C C . GLN A 1 91 ? 38.287 -13.178 -67.931 1.00 92.62 91 GLN A C 1
ATOM 678 O O . GLN A 1 91 ? 37.949 -12.755 -66.826 1.00 92.62 91 GLN A O 1
ATOM 683 N N . LEU A 1 92 ? 37.620 -14.157 -68.549 1.00 92.94 92 LEU A N 1
ATOM 684 C CA . LEU A 1 92 ? 36.499 -14.859 -67.926 1.00 92.94 92 LEU A CA 1
ATOM 685 C C . LEU A 1 92 ? 36.937 -15.601 -66.654 1.00 92.94 92 LEU A C 1
ATOM 687 O O . LEU A 1 92 ? 36.274 -15.476 -65.626 1.00 92.94 92 LEU A O 1
ATOM 691 N N . CYS A 1 93 ? 38.062 -16.321 -66.700 1.00 95.75 93 CYS A N 1
ATOM 692 C CA . CYS A 1 93 ? 38.607 -17.022 -65.535 1.00 95.75 93 CYS A CA 1
ATOM 693 C C . CYS A 1 93 ? 38.959 -16.061 -64.391 1.00 95.75 93 CYS A C 1
ATOM 695 O O . CYS A 1 93 ? 38.619 -16.344 -63.246 1.00 95.75 93 CYS A O 1
ATOM 697 N N . LEU A 1 94 ? 39.586 -14.919 -64.690 1.00 95.75 94 LEU A N 1
ATOM 698 C CA . LEU A 1 94 ? 39.933 -13.906 -63.687 1.00 95.75 94 LEU A CA 1
ATOM 699 C C . LEU A 1 94 ? 38.682 -13.293 -63.048 1.00 95.75 94 LEU A C 1
ATOM 701 O O . LEU A 1 94 ? 38.592 -13.216 -61.829 1.00 95.75 94 LEU A O 1
ATOM 705 N N . ARG A 1 95 ? 37.666 -12.951 -63.851 1.00 96.06 95 ARG A N 1
ATOM 706 C CA . ARG A 1 95 ? 36.378 -12.469 -63.324 1.00 96.06 95 ARG A CA 1
ATOM 707 C C . ARG A 1 95 ? 35.687 -13.499 -62.441 1.00 96.06 95 ARG A C 1
ATOM 709 O O . ARG A 1 95 ? 35.095 -13.140 -61.427 1.00 96.06 95 ARG A O 1
ATOM 716 N N . TYR A 1 96 ? 35.741 -14.771 -62.828 1.00 96.69 96 TYR A N 1
ATOM 717 C CA . TYR A 1 96 ? 35.170 -15.846 -62.029 1.00 96.69 96 TYR A CA 1
ATOM 718 C C . TYR A 1 96 ? 35.938 -16.045 -60.716 1.00 96.69 96 TYR A C 1
ATOM 720 O O . TYR A 1 96 ? 35.316 -16.198 -59.669 1.00 96.69 96 TYR A O 1
ATOM 728 N N . GLN A 1 97 ? 37.271 -15.967 -60.748 1.00 97.19 97 GLN A N 1
ATOM 729 C CA . GLN A 1 97 ? 38.114 -15.997 -59.554 1.00 97.19 97 GLN A CA 1
ATOM 730 C C . GLN A 1 97 ? 37.779 -14.844 -58.599 1.00 97.19 97 GLN A C 1
ATOM 732 O O . GLN A 1 97 ? 37.570 -15.095 -57.413 1.00 97.19 97 GLN A O 1
ATOM 737 N N . ASP A 1 98 ? 37.678 -13.612 -59.103 1.00 96.50 98 ASP A N 1
ATOM 738 C CA . ASP A 1 98 ? 37.318 -12.442 -58.293 1.00 96.50 98 ASP A CA 1
ATOM 739 C C . ASP A 1 98 ? 35.926 -12.599 -57.672 1.00 96.50 98 ASP A C 1
ATOM 741 O O . ASP A 1 98 ? 35.726 -12.298 -56.496 1.00 96.50 98 ASP A O 1
ATOM 745 N N . HIS A 1 99 ? 34.964 -13.125 -58.436 1.00 96.44 99 HIS A N 1
ATOM 746 C CA . HIS A 1 99 ? 33.620 -13.388 -57.932 1.00 96.44 99 HIS A CA 1
ATOM 747 C C . HIS A 1 99 ? 33.620 -14.435 -56.809 1.00 96.44 99 HIS A C 1
ATOM 749 O O . HIS A 1 99 ? 33.026 -14.206 -55.757 1.00 96.44 99 HIS A O 1
ATOM 755 N N . LEU A 1 100 ? 34.325 -15.557 -56.995 1.00 97.62 100 LEU A N 1
ATOM 756 C CA . LEU A 1 100 ? 34.467 -16.579 -55.956 1.00 97.62 100 LEU A CA 1
ATOM 757 C C . LEU A 1 100 ? 35.170 -16.033 -54.710 1.00 97.62 100 LEU A C 1
ATOM 759 O O . LEU A 1 100 ? 34.783 -16.380 -53.595 1.00 97.62 100 LEU A O 1
ATOM 763 N N . HIS A 1 101 ? 36.169 -15.168 -54.889 1.00 97.31 101 HIS A N 1
ATOM 764 C CA . HIS A 1 101 ? 36.863 -14.523 -53.782 1.00 97.31 101 HIS A CA 1
ATOM 765 C C . HIS A 1 101 ? 35.918 -13.629 -52.972 1.00 97.31 101 HIS A C 1
ATOM 767 O O . HIS A 1 101 ? 35.822 -13.795 -51.760 1.00 97.31 101 HIS A O 1
ATOM 773 N N . GLN A 1 102 ? 35.136 -12.773 -53.637 1.00 97.00 102 GLN A N 1
ATOM 774 C CA . GLN A 1 102 ? 34.132 -11.928 -52.980 1.00 97.00 102 GLN A CA 1
ATOM 775 C C . GLN A 1 102 ? 33.071 -12.754 -52.239 1.00 97.00 102 GLN A C 1
ATOM 777 O O . GLN A 1 102 ? 32.694 -12.420 -51.116 1.00 97.00 102 GLN A O 1
ATOM 782 N N . CYS A 1 103 ? 32.602 -13.859 -52.832 1.00 97.62 103 CYS A N 1
ATOM 783 C CA . CYS A 1 103 ? 31.680 -14.773 -52.157 1.00 97.62 103 CYS A CA 1
ATOM 784 C C . CYS A 1 103 ? 32.308 -15.397 -50.902 1.00 97.62 103 CYS A C 1
ATOM 786 O O . CYS A 1 103 ? 31.646 -15.479 -49.868 1.00 97.62 103 CYS A O 1
ATOM 788 N N . ALA A 1 104 ? 33.574 -15.816 -50.970 1.00 97.81 104 ALA A N 1
ATOM 789 C CA . ALA A 1 104 ? 34.287 -16.374 -49.825 1.00 97.81 104 ALA A CA 1
ATOM 790 C C . ALA A 1 104 ? 34.479 -15.337 -48.706 1.00 97.81 104 ALA A C 1
ATOM 792 O O . ALA A 1 104 ? 34.270 -15.663 -47.537 1.00 97.81 104 ALA A O 1
ATOM 793 N N . GLU A 1 105 ? 34.813 -14.090 -49.049 1.00 97.50 105 GLU A N 1
ATOM 794 C CA . GLU A 1 105 ? 34.933 -12.993 -48.082 1.00 97.50 105 GLU A CA 1
ATOM 795 C C . GLU A 1 105 ? 33.599 -12.681 -47.393 1.00 97.50 105 GLU A C 1
ATOM 797 O O . GLU A 1 105 ? 33.563 -12.549 -46.168 1.00 97.50 105 GLU A O 1
ATOM 802 N N . ALA A 1 106 ? 32.494 -12.627 -48.145 1.00 96.62 106 ALA A N 1
ATOM 803 C CA . ALA A 1 106 ? 31.162 -12.397 -47.586 1.00 96.62 106 ALA A CA 1
ATOM 804 C C . ALA A 1 106 ? 30.751 -13.512 -46.608 1.00 96.62 106 ALA A C 1
ATOM 806 O O . ALA A 1 106 ? 30.322 -13.235 -45.488 1.00 96.62 106 ALA A O 1
ATOM 807 N N . VAL A 1 107 ? 30.963 -14.779 -46.986 1.00 98.06 107 VAL A N 1
ATOM 808 C CA . VAL A 1 107 ? 30.682 -15.927 -46.108 1.00 98.06 107 VAL A CA 1
ATOM 809 C C . VAL A 1 107 ? 31.553 -15.886 -44.852 1.00 98.06 107 VAL A C 1
ATOM 811 O O . VAL A 1 107 ? 31.046 -16.095 -43.751 1.00 98.06 107 VAL A O 1
ATOM 814 N N . ALA A 1 108 ? 32.848 -15.590 -44.985 1.00 97.62 108 ALA A N 1
ATOM 815 C CA . ALA A 1 108 ? 33.750 -15.488 -43.841 1.00 97.62 108 ALA A CA 1
ATOM 816 C C . ALA A 1 108 ? 33.345 -14.347 -42.892 1.00 97.62 108 ALA A C 1
ATOM 818 O O . ALA A 1 108 ? 33.417 -14.497 -41.670 1.00 97.62 108 ALA A O 1
ATOM 819 N N . PHE A 1 109 ? 32.891 -13.213 -43.430 1.00 97.00 109 PHE A N 1
ATOM 820 C CA . PHE A 1 109 ? 32.376 -12.100 -42.638 1.00 97.00 109 PHE A CA 1
ATOM 821 C C . PHE A 1 109 ? 31.143 -12.511 -41.819 1.00 97.00 109 PHE A C 1
ATOM 823 O O . PHE A 1 109 ? 31.130 -12.331 -40.597 1.00 97.00 109 PHE A O 1
ATOM 830 N N . ASP A 1 110 ? 30.156 -13.140 -42.460 1.00 97.31 110 ASP A N 1
ATOM 831 C CA . ASP A 1 110 ? 28.927 -13.589 -41.800 1.00 97.31 110 ASP A CA 1
ATOM 832 C C . ASP A 1 110 ? 29.195 -14.679 -40.753 1.00 97.31 110 ASP A C 1
ATOM 834 O O . ASP A 1 110 ? 28.643 -14.641 -39.649 1.00 97.31 110 ASP A O 1
ATOM 838 N N . GLN A 1 111 ? 30.096 -15.621 -41.050 1.00 97.75 111 GLN A N 1
ATOM 839 C CA . GLN A 1 111 ? 30.535 -16.644 -40.097 1.00 97.75 111 GLN A CA 1
ATOM 840 C C . GLN A 1 111 ? 31.171 -16.015 -38.854 1.00 97.75 111 GLN A C 1
ATOM 842 O O . GLN A 1 111 ? 30.818 -16.373 -37.731 1.00 97.75 111 GLN A O 1
ATOM 847 N N . ASN A 1 112 ? 32.055 -15.031 -39.027 1.00 97.25 112 ASN A N 1
ATOM 848 C CA . ASN A 1 112 ? 32.678 -14.331 -37.905 1.00 97.25 112 ASN A CA 1
ATOM 849 C C . ASN A 1 112 ? 31.658 -13.539 -37.068 1.00 97.25 112 ASN A C 1
ATOM 851 O O . ASN A 1 112 ? 31.757 -13.508 -35.837 1.00 97.25 112 ASN A O 1
ATOM 855 N N . ALA A 1 113 ? 30.657 -12.929 -37.710 1.00 96.88 113 ALA A N 1
ATOM 856 C CA . ALA A 1 113 ? 29.569 -12.240 -37.019 1.00 96.88 113 ALA A CA 1
ATOM 857 C C . ALA A 1 113 ? 28.690 -13.212 -36.209 1.00 96.88 113 ALA A C 1
ATOM 859 O O . ALA A 1 113 ? 28.338 -12.923 -35.063 1.00 96.88 113 ALA A O 1
ATOM 860 N N . LEU A 1 114 ? 28.377 -14.386 -36.767 1.00 97.62 114 LEU A N 1
ATOM 861 C CA . LEU A 1 114 ? 27.653 -15.451 -36.067 1.00 97.62 114 LEU A CA 1
ATOM 862 C C . LEU A 1 114 ? 28.435 -15.969 -34.859 1.00 97.62 114 LEU A C 1
ATOM 864 O O . LEU A 1 114 ? 27.868 -16.069 -33.774 1.00 97.62 114 LEU A O 1
ATOM 868 N N . VAL A 1 115 ? 29.736 -16.227 -35.012 1.00 98.06 115 VAL A N 1
ATOM 869 C CA . VAL A 1 115 ? 30.602 -16.679 -33.911 1.00 98.06 115 VAL A CA 1
ATOM 870 C C . VAL A 1 115 ? 30.623 -15.666 -32.763 1.00 98.06 115 VAL A C 1
ATOM 872 O O . VAL A 1 115 ? 30.577 -16.065 -31.601 1.00 98.06 115 VAL A O 1
ATOM 875 N N . LYS A 1 116 ? 30.647 -14.357 -33.055 1.00 96.56 116 LYS A N 1
ATOM 876 C CA . LYS A 1 116 ? 30.525 -13.322 -32.014 1.00 96.56 116 LYS A CA 1
ATOM 877 C C . LYS A 1 116 ? 29.186 -13.390 -31.281 1.00 96.56 116 LYS A C 1
ATOM 879 O O . LYS A 1 116 ? 29.186 -13.412 -30.055 1.00 96.56 116 LYS A O 1
ATOM 884 N N . ARG A 1 117 ? 28.069 -13.491 -32.009 1.00 97.44 117 ARG A N 1
ATOM 885 C CA . ARG A 1 117 ? 26.735 -13.596 -31.391 1.00 97.44 117 ARG A CA 1
ATOM 886 C C . ARG A 1 117 ? 26.563 -14.857 -30.548 1.00 97.44 117 ARG A C 1
ATOM 888 O O . ARG A 1 117 ? 25.923 -14.794 -29.507 1.00 97.44 117 ARG A O 1
ATOM 895 N N . ILE A 1 118 ? 27.140 -15.983 -30.971 1.00 97.31 118 ILE A N 1
ATOM 896 C CA . ILE A 1 118 ? 27.131 -17.222 -30.179 1.00 97.31 118 ILE A CA 1
ATOM 897 C C . ILE A 1 118 ? 27.851 -16.991 -28.847 1.00 97.31 118 ILE A C 1
ATOM 899 O O . ILE A 1 118 ? 27.278 -17.263 -27.801 1.00 97.31 118 ILE A O 1
ATOM 903 N N . LYS A 1 119 ? 29.041 -16.376 -28.865 1.00 97.19 119 LYS A N 1
ATOM 904 C CA . LYS A 1 119 ? 29.788 -16.058 -27.636 1.00 97.19 119 LYS A CA 1
ATOM 905 C C . LYS A 1 119 ? 29.025 -15.121 -26.692 1.00 97.19 119 LYS A C 1
ATOM 907 O O . LYS A 1 119 ? 29.066 -15.309 -25.482 1.00 97.19 119 LYS A O 1
ATOM 912 N N . GLU A 1 120 ? 28.334 -14.114 -27.223 1.00 96.62 120 GLU A N 1
ATOM 913 C CA . GLU A 1 120 ? 27.491 -13.210 -26.420 1.00 96.62 120 GLU A CA 1
ATOM 914 C C . GLU A 1 120 ? 26.304 -13.947 -25.778 1.00 96.62 120 GLU A C 1
ATOM 916 O O . GLU A 1 120 ? 25.952 -13.687 -24.622 1.00 96.62 120 GLU A O 1
ATOM 921 N N . MET A 1 121 ? 25.711 -14.895 -26.509 1.00 96.06 121 MET A N 1
ATOM 922 C CA . MET A 1 121 ? 24.645 -15.753 -25.998 1.00 96.06 121 MET A CA 1
ATOM 923 C C . MET A 1 121 ? 25.162 -16.677 -24.894 1.00 96.06 121 MET A C 1
ATOM 925 O O . MET A 1 121 ? 24.531 -16.767 -23.845 1.00 96.06 121 MET A O 1
ATOM 929 N N . ASP A 1 122 ? 26.326 -17.300 -25.086 1.00 97.00 122 ASP A N 1
ATOM 930 C CA . ASP A 1 122 ? 26.941 -18.189 -24.095 1.00 97.00 122 ASP A CA 1
ATOM 931 C C . ASP A 1 122 ? 27.211 -17.455 -22.774 1.00 97.00 122 ASP A C 1
ATOM 933 O O . ASP A 1 122 ? 26.854 -17.954 -21.708 1.00 97.00 122 ASP A O 1
ATOM 937 N N . LEU A 1 123 ? 27.734 -16.223 -22.835 1.00 95.56 123 LEU A N 1
ATOM 938 C CA . LEU A 1 123 ? 27.927 -15.380 -21.647 1.00 95.56 123 LEU A CA 1
ATOM 939 C C . LEU A 1 123 ? 26.603 -15.057 -20.938 1.00 95.56 123 LEU A C 1
ATOM 941 O O . LEU A 1 123 ? 26.531 -15.044 -19.708 1.00 95.56 123 LEU A O 1
ATOM 945 N N . SER A 1 124 ? 25.540 -14.811 -21.707 1.00 94.75 124 SER A N 1
ATOM 946 C CA . SER A 1 124 ? 24.204 -14.544 -21.162 1.00 94.75 124 SER A CA 1
ATOM 947 C C . SER A 1 124 ? 23.616 -15.784 -20.479 1.00 94.75 124 SER A C 1
ATOM 949 O O . SER A 1 124 ? 23.036 -15.684 -19.396 1.00 94.75 124 SER A O 1
ATOM 951 N N . VAL A 1 125 ? 23.804 -16.964 -21.078 1.00 95.81 125 VAL A N 1
ATOM 952 C CA . VAL A 1 125 ? 23.388 -18.254 -20.510 1.00 95.81 125 VAL A CA 1
ATOM 953 C C . VAL A 1 125 ? 24.151 -18.550 -19.220 1.00 95.81 125 VAL A C 1
ATOM 955 O O . VAL A 1 125 ? 23.534 -18.945 -18.232 1.00 95.81 125 VAL A O 1
ATOM 958 N N . GLU A 1 126 ? 25.462 -18.310 -19.187 1.00 95.94 126 GLU A N 1
ATOM 959 C CA . GLU A 1 126 ? 26.284 -18.503 -17.990 1.00 95.94 126 GLU A CA 1
ATOM 960 C C . GLU A 1 126 ? 25.838 -17.587 -16.837 1.00 95.94 126 GLU A C 1
ATOM 962 O O . GLU A 1 126 ? 25.676 -18.042 -15.700 1.00 95.94 126 GLU A O 1
ATOM 967 N N . ALA A 1 127 ? 25.538 -16.318 -17.131 1.00 93.19 127 ALA A N 1
ATOM 968 C CA . ALA A 1 127 ? 25.002 -15.382 -16.145 1.00 93.19 127 ALA A CA 1
ATOM 969 C C . ALA A 1 127 ? 23.648 -15.851 -15.577 1.00 93.19 127 ALA A C 1
ATOM 971 O O . ALA A 1 127 ? 23.460 -15.874 -14.357 1.00 93.19 127 ALA A O 1
ATOM 972 N N . LEU A 1 128 ? 22.720 -16.282 -16.440 1.00 92.56 128 LEU A N 1
ATOM 973 C CA . LEU A 1 128 ? 21.425 -16.825 -16.016 1.00 92.56 128 LEU A CA 1
ATOM 974 C C . LEU A 1 128 ? 21.587 -18.092 -15.168 1.00 92.56 128 LEU A C 1
ATOM 976 O O . LEU A 1 128 ? 20.917 -18.240 -14.143 1.00 92.56 128 LEU A O 1
ATOM 980 N N . PHE A 1 129 ? 22.502 -18.983 -15.552 1.00 94.94 129 PHE A N 1
ATOM 981 C CA . PHE A 1 129 ? 22.780 -20.212 -14.815 1.00 94.94 129 PHE A CA 1
ATOM 982 C C . PHE A 1 129 ? 23.326 -19.927 -13.409 1.00 94.94 129 PHE A C 1
ATOM 984 O O . PHE A 1 129 ? 22.882 -20.541 -12.437 1.00 94.94 129 PHE A O 1
ATOM 991 N N . SER A 1 130 ? 24.223 -18.946 -13.278 1.00 92.38 130 SER A N 1
ATOM 992 C CA . SER A 1 130 ? 24.746 -18.496 -11.983 1.00 92.38 130 SER A CA 1
ATOM 993 C C . SER A 1 130 ? 23.628 -17.987 -11.060 1.00 92.38 130 SER A C 1
ATOM 995 O O . SER A 1 130 ? 23.484 -18.452 -9.924 1.00 92.38 130 SER A O 1
ATOM 997 N N . ILE A 1 131 ? 22.740 -17.128 -11.580 1.00 92.69 131 ILE A N 1
ATOM 998 C CA . ILE A 1 131 ? 21.577 -16.611 -10.838 1.00 92.69 131 ILE A CA 1
ATOM 999 C C . ILE A 1 131 ? 20.656 -17.756 -10.387 1.00 92.69 131 ILE A C 1
ATOM 1001 O O . ILE A 1 131 ? 20.191 -17.778 -9.239 1.00 92.69 131 ILE A O 1
ATOM 1005 N N . MET A 1 132 ? 20.397 -18.729 -11.267 1.00 89.38 132 MET A N 1
ATOM 1006 C CA . MET A 1 132 ? 19.591 -19.907 -10.936 1.00 89.38 132 MET A CA 1
ATOM 1007 C C . MET A 1 132 ? 20.226 -20.748 -9.827 1.00 89.38 132 MET A C 1
ATOM 1009 O O . MET A 1 132 ? 19.523 -21.174 -8.906 1.00 89.38 132 MET A O 1
ATOM 1013 N N . GLN A 1 133 ? 21.542 -20.952 -9.867 1.00 95.06 133 GLN A N 1
ATOM 1014 C CA . GLN A 1 133 ? 22.251 -21.731 -8.856 1.00 95.06 133 GLN A CA 1
ATOM 1015 C C . GLN A 1 133 ? 22.202 -21.052 -7.477 1.00 95.06 133 GLN A C 1
ATOM 1017 O O . GLN A 1 133 ? 21.971 -21.711 -6.459 1.00 95.06 133 GLN A O 1
ATOM 1022 N N . ASP A 1 134 ? 22.334 -19.727 -7.422 1.00 90.06 134 ASP A N 1
ATOM 1023 C CA . ASP A 1 134 ? 22.208 -18.973 -6.173 1.00 90.06 134 ASP A CA 1
ATOM 1024 C C . ASP A 1 134 ? 20.778 -18.976 -5.621 1.00 90.06 134 ASP A C 1
ATOM 1026 O O . ASP A 1 134 ? 20.563 -19.026 -4.403 1.00 90.06 134 ASP A O 1
ATOM 1030 N N . ARG A 1 135 ? 19.769 -18.980 -6.499 1.00 91.25 135 ARG A N 1
ATOM 1031 C CA . ARG A 1 135 ? 18.367 -19.174 -6.105 1.00 91.25 135 ARG A CA 1
ATOM 1032 C C . ARG A 1 135 ? 18.137 -20.577 -5.532 1.00 91.25 135 ARG A C 1
ATOM 1034 O O . ARG A 1 135 ? 17.522 -20.699 -4.473 1.00 91.25 135 ARG A O 1
ATOM 1041 N N . GLN A 1 136 ? 18.685 -21.617 -6.161 1.00 92.44 136 GLN A N 1
ATOM 1042 C CA . GLN A 1 136 ? 18.604 -22.996 -5.670 1.00 92.44 136 GLN A CA 1
ATOM 1043 C C . GLN A 1 136 ? 19.241 -23.146 -4.279 1.00 92.44 136 GLN A C 1
ATOM 1045 O O . GLN A 1 136 ? 18.617 -23.709 -3.378 1.00 92.44 136 GLN A O 1
ATOM 1050 N N . LYS A 1 137 ? 20.443 -22.588 -4.066 1.00 92.62 137 LYS A N 1
ATOM 1051 C CA . LYS A 1 137 ? 21.121 -22.596 -2.755 1.00 92.62 137 LYS A CA 1
ATOM 1052 C C . LYS A 1 137 ? 20.276 -21.925 -1.669 1.00 92.62 137 LYS A C 1
ATOM 1054 O O . LYS A 1 137 ? 20.217 -22.417 -0.544 1.00 92.62 137 LYS A O 1
ATOM 1059 N N . ARG A 1 138 ? 19.608 -20.809 -1.986 1.00 90.12 138 ARG A N 1
ATOM 1060 C CA . ARG A 1 138 ? 18.695 -20.132 -1.048 1.00 90.12 138 ARG A CA 1
ATOM 1061 C C . ARG A 1 138 ? 17.484 -20.999 -0.702 1.00 90.12 138 ARG A C 1
ATOM 1063 O O . ARG A 1 138 ? 17.167 -21.128 0.476 1.00 90.12 138 ARG A O 1
ATOM 1070 N N . TYR A 1 139 ? 16.856 -21.640 -1.688 1.00 88.31 139 TYR A N 1
ATOM 1071 C CA . TYR A 1 139 ? 15.720 -22.529 -1.432 1.00 88.31 139 TYR A CA 1
ATOM 1072 C C . TYR A 1 139 ? 16.090 -23.761 -0.607 1.00 88.31 139 TYR A C 1
ATOM 1074 O O . TYR A 1 139 ? 15.323 -24.132 0.279 1.00 88.31 139 TYR A O 1
ATOM 1082 N N . ALA A 1 140 ? 17.276 -24.336 -0.815 1.00 93.81 140 ALA A N 1
ATOM 1083 C CA . ALA A 1 140 ? 17.775 -25.418 0.032 1.00 93.81 140 ALA A CA 1
ATOM 1084 C C . ALA A 1 140 ? 17.868 -24.986 1.509 1.00 93.81 140 ALA A C 1
ATOM 1086 O O . ALA A 1 140 ? 17.351 -25.675 2.386 1.00 93.81 140 ALA A O 1
ATOM 1087 N N . LYS A 1 141 ? 18.411 -23.790 1.785 1.00 92.69 141 LYS A N 1
ATOM 1088 C CA . LYS A 1 141 ? 18.465 -23.236 3.151 1.00 92.69 141 LYS A CA 1
ATOM 1089 C C . LYS A 1 141 ? 17.076 -23.018 3.758 1.00 92.69 141 LYS A C 1
ATOM 1091 O O . LYS A 1 141 ? 16.886 -23.253 4.948 1.00 92.69 141 LYS A O 1
ATOM 1096 N N . TYR A 1 142 ? 16.099 -22.566 2.971 1.00 89.62 142 TYR A N 1
ATOM 1097 C CA . TYR A 1 142 ? 14.727 -22.406 3.464 1.00 89.62 142 TYR A CA 1
ATOM 1098 C C . TYR A 1 142 ? 14.064 -23.750 3.773 1.00 89.62 142 TYR A C 1
ATOM 1100 O O . TYR A 1 142 ? 13.380 -23.859 4.788 1.00 89.62 142 TYR A O 1
ATOM 1108 N N . ALA A 1 143 ? 14.301 -24.781 2.959 1.00 88.75 143 ALA A N 1
ATOM 1109 C CA . ALA A 1 143 ? 13.812 -26.127 3.240 1.00 88.75 143 ALA A CA 1
ATOM 1110 C C . ALA A 1 143 ? 14.364 -26.661 4.576 1.00 88.75 143 ALA A C 1
ATOM 1112 O O . ALA A 1 143 ? 13.597 -27.164 5.396 1.00 88.75 143 ALA A O 1
ATOM 1113 N N . GLU A 1 144 ? 15.658 -26.458 4.847 1.00 94.44 144 GLU A N 1
ATOM 1114 C CA . GLU A 1 144 ? 16.271 -26.810 6.138 1.00 94.44 144 GLU A CA 1
ATOM 1115 C C . GLU A 1 144 ? 15.646 -26.045 7.316 1.00 94.44 144 GLU A C 1
ATOM 1117 O O . GLU A 1 144 ? 15.398 -26.615 8.379 1.00 94.44 144 GLU A O 1
ATOM 1122 N N . GLN A 1 145 ? 15.364 -24.749 7.154 1.00 90.06 145 GLN A N 1
ATOM 1123 C CA . GLN A 1 145 ? 14.705 -23.956 8.198 1.00 90.06 145 GLN A CA 1
ATOM 1124 C C . GLN A 1 145 ? 13.284 -24.453 8.482 1.00 90.06 145 GLN A C 1
ATOM 1126 O O . GLN A 1 145 ? 12.903 -24.579 9.645 1.00 90.06 145 GLN A O 1
ATOM 1131 N N . ILE A 1 146 ? 12.514 -24.780 7.443 1.00 87.19 146 ILE A N 1
ATOM 1132 C CA . ILE A 1 146 ? 11.166 -25.344 7.586 1.00 87.19 146 ILE A CA 1
ATOM 1133 C C . ILE A 1 146 ? 11.222 -26.693 8.309 1.00 87.19 146 ILE A C 1
ATOM 1135 O O . ILE A 1 146 ? 10.388 -26.964 9.174 1.00 87.19 146 ILE A O 1
ATOM 1139 N N . GLN A 1 147 ? 12.227 -27.520 8.020 1.00 90.56 147 GLN A N 1
ATOM 1140 C CA . GLN A 1 147 ? 12.430 -28.779 8.731 1.00 90.56 147 GLN A CA 1
ATOM 1141 C C . GLN A 1 147 ? 12.647 -28.554 10.237 1.00 90.56 147 GLN A C 1
ATOM 1143 O O . GLN A 1 147 ? 11.993 -29.213 11.043 1.00 90.56 147 GLN A O 1
ATOM 1148 N N . LYS A 1 148 ? 13.453 -27.557 10.627 1.00 91.69 148 LYS A N 1
ATOM 1149 C CA . LYS A 1 148 ? 13.628 -27.181 12.043 1.00 91.69 148 LYS A CA 1
ATOM 1150 C C . LYS A 1 148 ? 12.328 -26.703 12.691 1.00 91.69 148 LYS A C 1
ATOM 1152 O O . LYS A 1 148 ? 12.050 -27.048 13.835 1.00 91.69 148 LYS A O 1
ATOM 1157 N N . VAL A 1 149 ? 11.508 -25.937 11.971 1.00 88.31 149 VAL A N 1
ATOM 1158 C CA . VAL A 1 149 ? 10.187 -25.510 12.469 1.00 88.31 149 VAL A CA 1
ATOM 1159 C C . VAL A 1 149 ? 9.280 -26.719 12.715 1.00 88.31 149 VAL A C 1
ATOM 1161 O O . VAL A 1 149 ? 8.600 -26.777 13.740 1.00 88.31 149 VAL A O 1
ATOM 1164 N N . ASN A 1 150 ? 9.303 -27.717 11.830 1.00 81.94 150 ASN A N 1
ATOM 1165 C CA . ASN A 1 150 ? 8.549 -28.957 12.022 1.00 81.94 150 ASN A CA 1
ATOM 1166 C C . ASN A 1 150 ? 9.039 -29.747 13.245 1.00 81.94 150 ASN A C 1
ATOM 1168 O O . ASN A 1 150 ? 8.217 -30.240 14.018 1.00 81.94 150 ASN A O 1
ATOM 1172 N N . GLU A 1 151 ? 10.352 -29.822 13.468 1.00 92.06 151 GLU A N 1
ATOM 1173 C CA . GLU A 1 151 ? 10.930 -30.431 14.674 1.00 92.06 151 GLU A CA 1
ATOM 1174 C C . GLU A 1 151 ? 10.480 -29.700 15.945 1.00 92.06 151 GLU A C 1
ATOM 1176 O O . GLU A 1 151 ? 10.010 -30.333 16.892 1.00 92.06 151 GLU A O 1
ATOM 1181 N N . MET A 1 152 ? 10.534 -28.363 15.951 1.00 89.31 152 MET A N 1
ATOM 1182 C CA . MET A 1 152 ? 10.029 -27.550 17.061 1.00 89.31 152 MET A CA 1
ATOM 1183 C C . MET A 1 152 ? 8.537 -27.793 17.306 1.00 89.31 152 MET A C 1
ATOM 1185 O O . MET A 1 152 ? 8.124 -27.955 18.452 1.00 89.31 152 MET A O 1
ATOM 1189 N N . SER A 1 153 ? 7.727 -27.888 16.248 1.00 83.69 153 SER A N 1
ATOM 1190 C CA . SER A 1 153 ? 6.300 -28.204 16.360 1.00 83.69 153 SER A CA 1
ATOM 1191 C C . SER A 1 153 ? 6.066 -29.581 16.994 1.00 83.69 153 SER A C 1
ATOM 1193 O O . SER A 1 153 ? 5.205 -29.720 17.865 1.00 83.69 153 SER A O 1
ATOM 1195 N N . MET A 1 154 ? 6.862 -30.594 16.633 1.00 87.31 154 MET A N 1
ATOM 1196 C CA . MET A 1 154 ? 6.791 -31.917 17.265 1.00 87.31 154 MET A CA 1
ATOM 1197 C C . MET A 1 154 ? 7.166 -31.875 18.751 1.00 87.31 154 MET A C 1
ATOM 1199 O O . MET A 1 154 ? 6.509 -32.532 19.562 1.00 87.31 154 MET A O 1
ATOM 1203 N N . ILE A 1 155 ? 8.187 -31.097 19.125 1.00 91.75 155 ILE A N 1
ATOM 1204 C CA . ILE A 1 155 ? 8.579 -30.911 20.530 1.00 91.75 155 ILE A CA 1
ATOM 1205 C C . ILE A 1 155 ? 7.449 -30.235 21.312 1.00 91.75 155 ILE A C 1
ATOM 1207 O O . ILE A 1 155 ? 7.065 -30.732 22.369 1.00 91.75 155 ILE A O 1
ATOM 1211 N N . LEU A 1 156 ? 6.869 -29.159 20.775 1.00 84.94 156 LEU A N 1
ATOM 1212 C CA . LEU A 1 156 ? 5.757 -28.449 21.410 1.00 84.94 156 LEU A CA 1
ATOM 1213 C C . LEU A 1 156 ? 4.537 -29.354 21.603 1.00 84.94 156 LEU A C 1
ATOM 1215 O O . LEU A 1 156 ? 3.961 -29.367 22.686 1.00 84.94 156 LEU A O 1
ATOM 1219 N N . ARG A 1 157 ? 4.189 -30.187 20.612 1.00 83.25 157 ARG A N 1
ATOM 1220 C CA . ARG A 1 157 ? 3.115 -31.185 20.762 1.00 83.25 157 ARG A CA 1
ATOM 1221 C C . ARG A 1 157 ? 3.402 -32.182 21.880 1.00 83.25 157 ARG A C 1
ATOM 1223 O O . ARG A 1 157 ? 2.4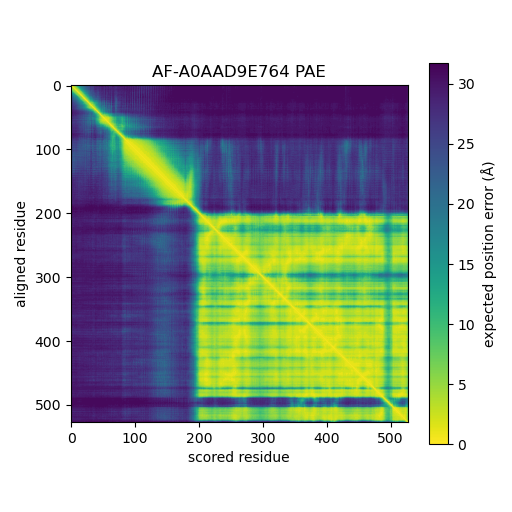92 -32.532 22.621 1.00 83.25 157 ARG A O 1
ATOM 1230 N N . ARG A 1 158 ? 4.653 -32.629 22.031 1.00 90.00 158 ARG A N 1
ATOM 1231 C CA . ARG A 1 158 ? 5.044 -33.526 23.130 1.00 90.00 158 ARG A CA 1
ATOM 1232 C C . ARG A 1 158 ? 4.914 -32.840 24.490 1.00 90.00 158 ARG A C 1
ATOM 1234 O O . ARG A 1 158 ? 4.454 -33.477 25.432 1.00 90.00 158 ARG A O 1
ATOM 1241 N N . ILE A 1 159 ? 5.301 -31.567 24.582 1.00 89.56 159 ILE A N 1
ATOM 1242 C CA . ILE A 1 159 ? 5.148 -30.762 25.801 1.00 89.56 159 ILE A CA 1
ATOM 1243 C C . ILE A 1 159 ? 3.665 -30.613 26.149 1.00 89.56 159 ILE A C 1
ATOM 1245 O O . ILE A 1 159 ? 3.291 -30.924 27.275 1.00 89.56 159 ILE A O 1
ATOM 1249 N N . GLN A 1 160 ? 2.823 -30.235 25.180 1.00 82.69 160 GLN A N 1
ATOM 1250 C CA . GLN A 1 160 ? 1.373 -30.133 25.368 1.00 82.69 160 GLN A CA 1
ATOM 1251 C C . GLN A 1 160 ? 0.785 -31.448 25.881 1.00 82.69 160 GLN A C 1
ATOM 1253 O O . GLN A 1 160 ? 0.098 -31.463 26.892 1.00 82.69 160 GLN A O 1
ATOM 1258 N N . MET A 1 161 ? 1.146 -32.570 25.256 1.00 83.38 161 MET A N 1
ATOM 1259 C CA . MET A 1 161 ? 0.668 -33.889 25.670 1.00 83.38 161 MET A CA 1
ATOM 1260 C C . MET A 1 161 ? 1.100 -34.248 27.104 1.00 83.38 161 MET A C 1
ATOM 1262 O O . MET A 1 161 ? 0.360 -34.912 27.824 1.00 83.38 161 MET A O 1
ATOM 1266 N N . GLY A 1 162 ? 2.284 -33.800 27.540 1.00 89.06 162 GLY A N 1
ATOM 1267 C CA . GLY A 1 162 ? 2.738 -33.940 28.927 1.00 89.06 162 GLY A CA 1
ATOM 1268 C C . GLY A 1 162 ? 1.964 -33.051 29.905 1.00 89.06 162 GLY A C 1
ATOM 1269 O O . GLY A 1 162 ? 1.648 -33.487 31.013 1.00 89.06 162 GLY A O 1
ATOM 1270 N N . ILE A 1 163 ? 1.614 -31.831 29.493 1.00 85.88 163 ILE A N 1
ATOM 1271 C CA . ILE A 1 163 ? 0.772 -30.915 30.274 1.00 85.88 163 ILE A CA 1
ATOM 1272 C C . ILE A 1 163 ? -0.632 -31.507 30.432 1.00 85.88 163 ILE A C 1
ATOM 1274 O O . ILE A 1 163 ? -1.096 -31.638 31.562 1.00 85.88 163 ILE A O 1
ATOM 1278 N N . ASP A 1 164 ? -1.251 -31.967 29.343 1.00 82.94 164 ASP A N 1
ATOM 1279 C CA . ASP A 1 164 ? -2.593 -32.568 29.337 1.00 82.94 164 ASP A CA 1
ATOM 1280 C C . ASP A 1 164 ? -2.688 -33.799 30.256 1.00 82.94 164 ASP A C 1
ATOM 1282 O O . ASP A 1 164 ? -3.737 -34.079 30.832 1.00 82.94 164 ASP A O 1
ATOM 1286 N N . GLN A 1 165 ? -1.583 -34.531 30.436 1.00 90.00 165 GLN A N 1
ATOM 1287 C CA . GLN A 1 165 ? -1.495 -35.642 31.390 1.00 90.00 165 GLN A CA 1
ATOM 1288 C C . GLN A 1 165 ? -1.291 -35.179 32.839 1.00 90.00 165 GLN A C 1
ATOM 1290 O O . GLN A 1 165 ? -1.780 -35.823 33.767 1.00 90.00 165 GLN A O 1
ATOM 1295 N N . THR A 1 166 ? -0.553 -34.088 33.050 1.00 89.25 166 THR A N 1
ATOM 1296 C CA . THR A 1 166 ? -0.149 -33.627 34.388 1.00 89.25 166 THR A CA 1
ATOM 1297 C C . THR A 1 166 ? -1.233 -32.791 35.065 1.00 89.25 166 THR A C 1
ATOM 1299 O O . THR A 1 166 ? -1.435 -32.922 36.273 1.00 89.25 166 THR A O 1
ATOM 1302 N N . VAL A 1 167 ? -1.966 -31.967 34.309 1.00 87.88 167 VAL A N 1
ATOM 1303 C CA . VAL A 1 167 ? -3.005 -31.074 34.851 1.00 87.88 167 VAL A CA 1
ATOM 1304 C C . VAL A 1 167 ? -4.089 -31.842 35.624 1.00 87.88 167 VAL A C 1
ATOM 1306 O O . VAL A 1 167 ? -4.300 -31.509 36.791 1.00 87.88 167 VAL A O 1
ATOM 1309 N N . PRO A 1 168 ? -4.686 -32.935 35.102 1.00 86.00 168 PRO A N 1
ATOM 1310 C CA . PRO A 1 168 ? -5.698 -33.690 35.847 1.00 86.00 168 PRO A CA 1
ATOM 1311 C C . PRO A 1 168 ? -5.160 -34.331 37.134 1.00 86.00 168 PRO A C 1
ATOM 1313 O O . PRO A 1 168 ? -5.885 -34.473 38.120 1.00 86.00 168 PRO A O 1
ATOM 1316 N N . LEU A 1 169 ? -3.881 -34.732 37.154 1.00 89.88 169 LEU A N 1
ATOM 1317 C CA . LEU A 1 169 ? -3.242 -35.285 38.354 1.00 89.88 169 LEU A CA 1
ATOM 1318 C C . LEU A 1 169 ? -3.081 -34.213 39.433 1.00 89.88 169 LEU A C 1
ATOM 1320 O O . LEU A 1 169 ? -3.325 -34.481 40.610 1.00 89.88 169 LEU A O 1
ATOM 1324 N N . MET A 1 170 ? -2.708 -33.000 39.032 1.00 88.06 170 MET A N 1
ATOM 1325 C CA . MET A 1 170 ? -2.587 -31.865 39.936 1.00 88.06 170 MET A CA 1
ATOM 1326 C C . MET A 1 170 ? -3.949 -31.410 40.469 1.00 88.06 170 MET A C 1
ATOM 1328 O O . MET A 1 170 ? -4.079 -31.191 41.670 1.00 88.06 170 MET A O 1
ATOM 1332 N N . GLU A 1 171 ? -4.981 -31.347 39.625 1.00 87.00 171 GLU A N 1
ATOM 1333 C CA . GLU A 1 171 ? -6.356 -31.067 40.063 1.00 87.00 171 GLU A CA 1
ATOM 1334 C C . GLU A 1 171 ? -6.854 -32.119 41.055 1.00 87.00 171 GLU A C 1
ATOM 1336 O O . GLU A 1 171 ? -7.447 -31.793 42.084 1.00 87.00 171 GLU A O 1
ATOM 1341 N N . ARG A 1 172 ? -6.563 -33.398 40.789 1.00 88.75 172 ARG A N 1
ATOM 1342 C CA . ARG A 1 172 ? -6.899 -34.487 41.708 1.00 88.75 172 ARG A CA 1
ATOM 1343 C C . ARG A 1 172 ? -6.214 -34.319 43.062 1.00 88.75 172 ARG A C 1
ATOM 1345 O O . ARG A 1 172 ? -6.873 -34.522 44.076 1.00 88.75 172 ARG A O 1
ATOM 1352 N N . LEU A 1 173 ? -4.930 -33.961 43.089 1.00 89.12 173 LEU A N 1
ATOM 1353 C CA . LEU A 1 173 ? -4.205 -33.684 44.334 1.00 89.12 173 LEU A CA 1
ATOM 1354 C C . LEU A 1 173 ? -4.798 -32.482 45.073 1.00 89.12 173 LEU A C 1
ATOM 1356 O O . LEU A 1 173 ? -5.013 -32.557 46.279 1.00 89.12 173 LEU A O 1
ATOM 1360 N N . ASN A 1 174 ? -5.124 -31.413 44.350 1.00 90.75 174 ASN A N 1
ATOM 1361 C CA . ASN A 1 174 ? -5.715 -30.207 44.917 1.00 90.75 174 ASN A CA 1
ATOM 1362 C C . ASN A 1 174 ? -7.084 -30.484 45.566 1.00 90.75 174 ASN A C 1
ATOM 1364 O O . ASN A 1 174 ? -7.380 -29.994 46.650 1.00 90.75 174 ASN A O 1
ATOM 1368 N N . ASN A 1 175 ? -7.894 -31.356 44.961 1.00 89.00 175 ASN A N 1
ATOM 1369 C CA . ASN A 1 175 ? -9.198 -31.751 45.498 1.00 89.00 175 ASN A CA 1
ATOM 1370 C C . ASN A 1 175 ? -9.124 -32.597 46.782 1.00 89.00 175 ASN A C 1
ATOM 1372 O O . ASN A 1 175 ? -10.121 -32.683 47.503 1.00 89.00 175 ASN A O 1
ATOM 1376 N N . LEU A 1 176 ? -7.969 -33.206 47.082 1.00 91.06 176 LEU A N 1
ATOM 1377 C CA . LEU A 1 176 ? -7.740 -33.942 48.332 1.00 91.06 176 LEU A CA 1
ATOM 1378 C C . LEU A 1 176 ? -7.414 -33.021 49.518 1.00 91.06 176 LEU A C 1
ATOM 1380 O O . LEU A 1 176 ? -7.440 -33.488 50.657 1.00 91.06 176 LEU A O 1
ATOM 1384 N N . LEU A 1 177 ? -7.119 -31.739 49.275 1.00 87.69 177 LEU A N 1
ATOM 1385 C CA . LEU A 1 177 ? -6.868 -30.763 50.333 1.00 87.69 177 LEU A CA 1
ATOM 1386 C C . LEU A 1 177 ? -8.185 -30.288 50.983 1.00 87.69 177 LEU A C 1
ATOM 1388 O O . LEU A 1 177 ? -9.223 -30.224 50.303 1.00 87.69 177 LEU A O 1
ATOM 1392 N N . PRO A 1 178 ? -8.159 -29.926 52.284 1.00 90.06 178 PRO A N 1
ATOM 1393 C CA . PRO A 1 178 ? -9.255 -29.216 52.941 1.00 90.06 178 PRO A CA 1
ATOM 1394 C C . PRO A 1 178 ? -9.627 -27.947 52.171 1.00 90.06 178 PRO A C 1
ATOM 1396 O O . PRO A 1 178 ? -8.759 -27.304 51.588 1.00 90.06 178 PRO A O 1
ATOM 1399 N N . GLU A 1 179 ? -10.901 -27.547 52.191 1.00 82.81 179 GLU A N 1
ATOM 1400 C CA . GLU A 1 179 ? -11.389 -26.415 51.381 1.00 82.81 179 GLU A CA 1
ATOM 1401 C C . GLU A 1 179 ? -10.624 -25.106 51.618 1.00 82.81 179 GLU A C 1
ATOM 1403 O O . GLU A 1 179 ? -10.435 -24.339 50.680 1.00 82.81 179 GLU A O 1
ATOM 1408 N N . SER A 1 180 ? -10.125 -24.881 52.837 1.00 85.62 180 SER A N 1
ATOM 1409 C CA . SER A 1 180 ? -9.319 -23.709 53.199 1.00 85.62 180 SER A CA 1
ATOM 1410 C C . SER A 1 180 ? -7.902 -23.701 52.615 1.00 85.62 180 SER A C 1
ATOM 1412 O O . SER A 1 180 ? -7.245 -22.666 52.654 1.00 85.62 180 SER A O 1
ATOM 1414 N N . GLU A 1 181 ? -7.414 -24.840 52.122 1.00 86.38 181 GLU A N 1
ATOM 1415 C CA . GLU A 1 181 ? -6.044 -25.032 51.622 1.00 86.38 181 GLU A CA 1
ATOM 1416 C C . GLU A 1 181 ? -5.998 -25.375 50.126 1.00 86.38 181 GLU A C 1
ATOM 1418 O O . GLU A 1 181 ? -4.920 -25.599 49.576 1.00 86.38 181 GLU A O 1
ATOM 1423 N N . ARG A 1 182 ? -7.152 -25.415 49.446 1.00 89.12 182 ARG A N 1
ATOM 1424 C CA . ARG A 1 182 ? -7.203 -25.647 48.000 1.00 89.12 182 ARG A CA 1
ATOM 1425 C C . ARG A 1 182 ? -6.581 -24.471 47.256 1.00 89.12 182 ARG A C 1
ATOM 1427 O O . ARG A 1 182 ? -6.923 -23.313 47.484 1.00 89.12 182 ARG A O 1
ATOM 1434 N N . LEU A 1 183 ? -5.690 -24.792 46.330 1.00 84.81 183 LEU A N 1
ATOM 1435 C CA . LEU A 1 183 ? -5.119 -23.849 45.382 1.00 84.81 183 LEU A CA 1
ATOM 1436 C C . LEU A 1 183 ? -6.156 -23.497 44.313 1.00 84.81 183 LEU A C 1
ATOM 1438 O O . LEU A 1 183 ? -7.084 -24.267 44.047 1.00 84.81 183 LEU A O 1
ATOM 1442 N N . GLU A 1 184 ? -5.984 -22.351 43.662 1.00 79.50 184 GLU A N 1
ATOM 1443 C CA . GLU A 1 184 ? -6.804 -22.029 42.498 1.00 79.50 184 GLU A CA 1
ATOM 1444 C C . GLU A 1 184 ? -6.562 -23.042 41.364 1.00 79.50 184 GLU A C 1
ATOM 1446 O O . GLU A 1 184 ? -5.439 -23.542 41.218 1.00 79.50 184 GLU A O 1
ATOM 1451 N N . PRO A 1 185 ? -7.593 -23.373 40.560 1.00 75.38 185 PRO A N 1
ATOM 1452 C CA . PRO A 1 185 ? -7.436 -24.250 39.408 1.00 75.38 185 PRO A CA 1
ATOM 1453 C C . PRO A 1 185 ? -6.302 -23.770 38.507 1.00 75.38 185 PRO A C 1
ATOM 1455 O O . PRO A 1 185 ? -6.249 -22.605 38.104 1.00 75.38 185 PRO A O 1
ATOM 1458 N N . PHE A 1 186 ? -5.384 -24.674 38.179 1.00 74.31 186 PHE A N 1
ATOM 1459 C CA . PHE A 1 186 ? -4.295 -24.338 37.280 1.00 74.31 186 PHE A CA 1
ATOM 1460 C C . PHE A 1 186 ? -4.835 -24.155 35.868 1.00 74.31 186 PHE A C 1
ATOM 1462 O O . PHE A 1 186 ? -5.215 -25.111 35.197 1.00 74.31 186 PHE A O 1
ATOM 1469 N N . SER A 1 187 ? -4.813 -22.913 35.405 1.00 64.88 187 SER A N 1
ATOM 1470 C CA . SER A 1 187 ? -5.059 -22.569 34.016 1.00 64.88 187 SER A CA 1
ATOM 1471 C C . SER A 1 187 ? -3.729 -22.173 33.396 1.00 64.88 187 SER A C 1
ATOM 1473 O O . SER A 1 187 ? -3.190 -21.111 33.713 1.00 64.88 187 SER A O 1
ATOM 1475 N N . MET A 1 188 ? -3.226 -22.969 32.451 1.00 60.94 188 MET A N 1
ATOM 1476 C CA . MET A 1 188 ? -2.363 -22.402 31.418 1.00 60.94 188 MET A CA 1
ATOM 1477 C C . MET A 1 188 ? -3.253 -21.497 30.577 1.00 60.94 188 MET A C 1
ATOM 1479 O O . MET A 1 188 ? -3.854 -21.938 29.608 1.00 60.94 188 MET A O 1
ATOM 1483 N N . LYS A 1 189 ? -3.400 -20.235 30.984 1.00 48.75 189 LYS A N 1
ATOM 1484 C CA . LYS A 1 189 ? -3.835 -19.213 30.039 1.00 48.75 189 LYS A CA 1
ATOM 1485 C C . LYS A 1 189 ? -2.725 -19.164 28.998 1.00 48.75 189 LYS A C 1
ATOM 1487 O O . LYS A 1 189 ? -1.594 -18.856 29.387 1.00 48.75 189 LYS A O 1
ATOM 1492 N N . PRO A 1 190 ? -2.962 -19.496 27.723 1.00 45.00 190 PRO A N 1
ATOM 1493 C CA . PRO A 1 190 ? -1.985 -19.114 26.730 1.00 45.00 190 PRO A CA 1
ATOM 1494 C C . PRO A 1 190 ? -1.875 -17.591 26.841 1.00 45.00 190 PRO A C 1
ATOM 1496 O O . PRO A 1 190 ? -2.888 -16.885 26.823 1.00 45.00 190 PRO A O 1
ATOM 1499 N N . GLU A 1 191 ? -0.663 -17.074 27.041 1.00 39.75 191 GLU A N 1
ATOM 1500 C CA . GLU A 1 191 ? -0.380 -15.675 26.735 1.00 39.75 191 GLU A CA 1
ATOM 1501 C C . GLU A 1 191 ? -0.726 -15.497 25.250 1.00 39.75 191 GLU A C 1
ATOM 1503 O O . GLU A 1 191 ? 0.076 -15.801 24.371 1.00 39.75 191 GLU A O 1
ATOM 1508 N N . GLY A 1 192 ? -1.982 -15.142 24.969 1.00 40.28 192 GLY A N 1
ATOM 1509 C CA . GLY A 1 192 ? -2.535 -15.151 23.620 1.00 40.28 192 GLY A CA 1
ATOM 1510 C C . GLY A 1 192 ? -3.707 -16.100 23.351 1.00 40.28 192 GLY A C 1
ATOM 1511 O O . GLY A 1 192 ? -3.913 -16.432 22.189 1.00 40.28 192 GLY A O 1
ATOM 1512 N N . GLU A 1 193 ? -4.566 -16.445 24.321 1.00 32.12 193 GLU A N 1
ATOM 1513 C CA . GLU A 1 193 ? -5.987 -16.749 24.006 1.00 32.12 193 GLU A CA 1
ATOM 1514 C C . GLU A 1 193 ? -6.741 -15.464 23.618 1.00 32.12 193 GLU A C 1
ATOM 1516 O O . GLU A 1 193 ? -7.816 -15.131 24.101 1.00 32.12 193 GLU A O 1
ATOM 1521 N N . LEU A 1 194 ? -6.131 -14.701 22.718 1.00 36.53 194 LEU A N 1
ATOM 1522 C CA . LEU A 1 194 ? -6.784 -13.677 21.950 1.00 36.53 194 LEU A CA 1
ATOM 1523 C C . LEU A 1 194 ? -6.946 -14.272 20.560 1.00 36.53 194 LEU A C 1
ATOM 1525 O O . LEU A 1 194 ? -6.046 -14.204 19.731 1.00 36.53 194 LEU A O 1
ATOM 1529 N N . ASN A 1 195 ? -8.112 -14.870 20.336 1.00 34.59 195 ASN A N 1
ATOM 1530 C CA . ASN A 1 195 ? -8.594 -15.275 19.028 1.00 34.59 195 ASN A CA 1
ATOM 1531 C C . ASN A 1 195 ? -7.705 -16.296 18.294 1.00 34.59 195 ASN A C 1
ATOM 1533 O O . ASN A 1 195 ? -6.778 -15.941 17.569 1.00 34.59 195 ASN A O 1
ATOM 1537 N N . ALA A 1 196 ? -8.158 -17.550 18.248 1.00 31.78 196 ALA A N 1
ATOM 1538 C CA . ALA A 1 196 ? -7.917 -18.426 17.098 1.00 31.78 196 ALA A CA 1
ATOM 1539 C C . ALA A 1 196 ? -8.607 -17.890 15.812 1.00 31.78 196 ALA A C 1
ATOM 1541 O O . ALA A 1 196 ? -9.159 -18.647 15.020 1.00 31.78 196 ALA A O 1
ATOM 1542 N N . LYS A 1 197 ? -8.589 -16.569 15.588 1.00 40.56 197 LYS A N 1
ATOM 1543 C CA . LYS A 1 197 ? -8.741 -15.964 14.271 1.00 40.56 197 LYS A CA 1
ATOM 1544 C C . LYS A 1 197 ? -7.403 -16.199 13.602 1.00 40.56 197 LYS A C 1
ATOM 1546 O O . LYS A 1 197 ? -6.381 -15.812 14.159 1.00 40.56 197 LYS A O 1
ATOM 1551 N N . ILE A 1 198 ? -7.419 -16.871 12.453 1.00 37.34 198 ILE A N 1
ATOM 1552 C CA . ILE A 1 198 ? -6.277 -17.040 11.550 1.00 37.34 198 ILE A CA 1
ATOM 1553 C C . ILE A 1 198 ? -5.367 -15.815 11.691 1.00 37.34 198 ILE A C 1
ATOM 1555 O O . ILE A 1 198 ? -5.753 -14.719 11.280 1.00 37.34 198 ILE A O 1
ATOM 1559 N N . ILE A 1 199 ? -4.199 -15.971 12.331 1.00 39.62 199 ILE A N 1
ATOM 1560 C CA . ILE A 1 199 ? -3.192 -14.912 12.367 1.00 39.62 199 ILE A CA 1
ATOM 1561 C C . ILE A 1 199 ? -2.712 -14.813 10.925 1.00 39.62 199 ILE A C 1
ATOM 1563 O O . ILE A 1 199 ? -1.770 -15.490 10.511 1.00 39.62 199 ILE A O 1
ATOM 1567 N N . MET A 1 200 ? -3.415 -14.012 10.121 1.00 48.72 200 MET A N 1
ATOM 1568 C CA . MET A 1 200 ? -2.891 -13.548 8.855 1.00 48.72 200 MET A CA 1
ATOM 1569 C C . MET A 1 200 ? -1.536 -12.942 9.188 1.00 48.72 200 MET A C 1
ATOM 1571 O O . MET A 1 200 ? -1.433 -12.032 10.015 1.00 48.72 200 MET A O 1
ATOM 1575 N N . ARG A 1 201 ? -0.483 -13.525 8.611 1.00 55.88 201 ARG A N 1
ATOM 1576 C CA . ARG A 1 201 ? 0.888 -13.055 8.778 1.00 55.88 201 ARG A CA 1
ATOM 1577 C C . ARG A 1 201 ? 0.882 -11.543 8.567 1.00 55.88 201 ARG A C 1
ATOM 1579 O O . ARG A 1 201 ? 0.528 -11.096 7.480 1.00 55.88 201 ARG A O 1
ATOM 1586 N N . ARG A 1 202 ? 1.239 -10.775 9.604 1.00 73.12 202 ARG A N 1
ATOM 1587 C CA . ARG A 1 202 ? 1.296 -9.310 9.524 1.00 73.12 202 ARG A CA 1
ATOM 1588 C C . ARG A 1 202 ? 2.202 -8.938 8.352 1.00 73.12 202 ARG A C 1
ATOM 1590 O O . ARG A 1 202 ? 3.393 -9.256 8.363 1.00 73.12 202 ARG A O 1
ATOM 1597 N N . LEU A 1 203 ? 1.615 -8.354 7.314 1.00 80.94 203 LEU A N 1
ATOM 1598 C CA . LEU A 1 203 ? 2.348 -7.916 6.134 1.00 80.94 203 LEU A CA 1
ATOM 1599 C C . LEU A 1 203 ? 3.025 -6.567 6.422 1.00 80.94 203 LEU A C 1
ATOM 1601 O O . LEU A 1 203 ? 2.726 -5.910 7.417 1.00 80.94 203 LEU A O 1
ATOM 1605 N N . GLY A 1 204 ? 3.989 -6.173 5.585 1.00 75.06 204 GLY A N 1
ATOM 1606 C CA . GLY A 1 204 ? 4.824 -4.997 5.857 1.00 75.06 204 GLY A CA 1
ATOM 1607 C C . GLY A 1 204 ? 4.031 -3.698 6.081 1.00 75.06 204 GLY A C 1
ATOM 1608 O O . GLY A 1 204 ? 3.068 -3.426 5.365 1.00 75.06 204 GLY A O 1
ATOM 1609 N N . SER A 1 205 ? 4.485 -2.887 7.042 1.00 86.62 205 SER A N 1
ATOM 1610 C CA . SER A 1 205 ? 3.900 -1.586 7.405 1.00 86.62 205 SER A CA 1
ATOM 1611 C C . SER A 1 205 ? 4.438 -0.433 6.545 1.00 86.62 205 SER A C 1
ATOM 1613 O O . SER A 1 205 ? 5.618 -0.396 6.181 1.00 86.62 205 SER A O 1
ATOM 1615 N N . VAL A 1 206 ? 3.599 0.570 6.275 1.00 88.94 206 VAL A N 1
ATOM 1616 C CA . VAL A 1 206 ? 3.925 1.762 5.469 1.00 88.94 206 VAL A CA 1
ATOM 1617 C C . VAL A 1 206 ? 4.740 2.775 6.279 1.00 88.94 206 VAL A C 1
ATOM 1619 O O . VAL A 1 206 ? 4.268 3.831 6.689 1.00 88.94 206 VAL A O 1
ATOM 1622 N N . GLN A 1 207 ? 6.007 2.447 6.517 1.00 87.75 207 GLN A N 1
ATOM 1623 C CA . GLN A 1 207 ? 6.941 3.272 7.300 1.00 87.75 207 GLN A CA 1
ATOM 1624 C C . GLN A 1 207 ? 7.890 4.116 6.432 1.00 87.75 207 GLN A C 1
ATOM 1626 O O . GLN A 1 207 ? 8.785 4.778 6.945 1.00 87.75 207 GLN A O 1
ATOM 1631 N N . GLN A 1 208 ? 7.691 4.113 5.113 1.00 87.81 208 GLN A N 1
ATOM 1632 C CA . GLN A 1 208 ? 8.429 4.922 4.142 1.00 87.81 208 GLN A CA 1
ATOM 1633 C C . GLN A 1 208 ? 7.576 5.159 2.893 1.00 87.81 208 GLN A C 1
ATOM 1635 O O . GLN A 1 208 ? 6.504 4.567 2.733 1.00 87.81 208 GLN A O 1
ATOM 1640 N N . LYS A 1 209 ? 8.040 6.022 1.987 1.00 88.38 209 LYS A N 1
ATOM 1641 C CA . LYS A 1 209 ? 7.376 6.202 0.696 1.00 88.38 209 LYS A CA 1
ATOM 1642 C C . LYS A 1 209 ? 7.523 4.925 -0.135 1.00 88.38 209 LYS A C 1
ATOM 1644 O O . LYS A 1 209 ? 8.625 4.457 -0.382 1.00 88.38 209 LYS A O 1
ATOM 1649 N N . ILE A 1 210 ? 6.392 4.365 -0.553 1.00 92.50 210 ILE A N 1
ATOM 1650 C CA . ILE A 1 210 ? 6.358 3.135 -1.353 1.00 92.50 210 ILE A CA 1
ATOM 1651 C C . ILE A 1 210 ? 6.628 3.482 -2.830 1.00 92.50 210 ILE A C 1
ATOM 1653 O O . ILE A 1 210 ? 5.857 4.294 -3.371 1.00 92.50 210 ILE A O 1
ATOM 1657 N N . PRO A 1 211 ? 7.656 2.899 -3.477 1.00 93.50 211 PRO A N 1
ATOM 1658 C CA . PRO A 1 211 ? 7.956 3.115 -4.891 1.00 93.50 211 PRO A CA 1
ATOM 1659 C C . PRO A 1 211 ? 6.910 2.474 -5.809 1.00 93.50 211 PRO A C 1
ATOM 1661 O O . PRO A 1 211 ? 6.191 1.546 -5.429 1.00 93.50 211 PRO A O 1
ATOM 1664 N N . CYS A 1 212 ? 6.823 2.990 -7.036 1.00 96.12 212 CYS A N 1
ATOM 1665 C CA . CYS A 1 212 ? 6.024 2.370 -8.085 1.00 96.12 212 CYS A CA 1
ATOM 1666 C C . CYS A 1 212 ? 6.708 1.086 -8.588 1.00 96.12 212 CYS A C 1
ATOM 1668 O O . CYS A 1 212 ? 7.937 1.036 -8.659 1.00 96.12 212 CYS A O 1
ATOM 1670 N N . VAL A 1 213 ? 5.913 0.075 -8.946 1.00 97.44 213 VAL A N 1
ATOM 1671 C CA . VAL A 1 213 ? 6.384 -1.200 -9.505 1.00 97.44 213 VAL A CA 1
ATOM 1672 C C . VAL A 1 213 ? 7.095 -1.026 -10.841 1.00 97.44 213 VAL A C 1
ATOM 1674 O O . VAL A 1 213 ? 8.044 -1.741 -11.133 1.00 97.44 213 VAL A O 1
ATOM 1677 N N . PHE A 1 214 ? 6.682 -0.025 -11.610 1.00 97.50 214 PHE A N 1
ATOM 1678 C CA . PHE A 1 214 ? 7.370 0.437 -12.805 1.00 97.50 214 PHE A CA 1
ATOM 1679 C C . PHE A 1 214 ? 8.145 1.715 -12.504 1.00 97.50 214 PHE A C 1
ATOM 1681 O O . PHE A 1 214 ? 7.765 2.482 -11.610 1.00 97.50 214 PHE A O 1
ATOM 1688 N N . LEU A 1 215 ? 9.196 1.976 -13.276 1.00 94.19 215 LEU A N 1
ATOM 1689 C CA . LEU A 1 215 ? 9.818 3.294 -13.309 1.00 94.19 215 LEU A CA 1
ATOM 1690 C C . LEU A 1 215 ? 8.771 4.340 -13.707 1.00 94.19 215 LEU A C 1
ATOM 1692 O O . LEU A 1 215 ? 7.860 4.071 -14.487 1.00 94.19 215 LEU A O 1
ATOM 1696 N N . THR A 1 216 ? 8.870 5.538 -13.139 1.00 91.94 216 THR A N 1
ATOM 1697 C CA . THR A 1 216 ? 7.921 6.621 -13.416 1.00 91.94 216 THR A CA 1
ATOM 1698 C C . THR A 1 216 ? 8.603 7.780 -14.108 1.00 91.94 216 THR A C 1
ATOM 1700 O O . THR A 1 216 ? 9.710 8.163 -13.734 1.00 91.94 216 THR A O 1
ATOM 1703 N N . GLU A 1 217 ? 7.897 8.397 -15.043 1.00 89.38 217 GLU A N 1
ATOM 1704 C CA . GLU A 1 217 ? 8.331 9.596 -15.747 1.00 89.38 217 GLU A CA 1
ATOM 1705 C C . GLU A 1 217 ? 7.283 10.706 -15.643 1.00 89.38 217 GLU A C 1
ATOM 1707 O O . GLU A 1 217 ? 6.101 10.463 -15.382 1.00 89.38 217 GLU A O 1
ATOM 1712 N N . VAL A 1 218 ? 7.725 11.947 -15.839 1.00 87.31 218 VAL A N 1
ATOM 1713 C CA . VAL A 1 218 ? 6.849 13.120 -15.875 1.00 87.31 218 VAL A CA 1
ATOM 1714 C C . VAL A 1 218 ? 6.599 13.493 -17.331 1.00 87.31 218 VAL A C 1
ATOM 1716 O O . VAL A 1 218 ? 7.533 13.850 -18.045 1.00 87.31 218 VAL A O 1
ATOM 1719 N N . ARG A 1 219 ? 5.337 13.461 -17.759 1.00 86.31 219 ARG A N 1
ATOM 1720 C CA . ARG A 1 219 ? 4.897 13.923 -19.080 1.00 86.31 219 ARG A CA 1
ATOM 1721 C C . ARG A 1 219 ? 4.261 15.304 -18.981 1.00 86.31 219 ARG A C 1
ATOM 1723 O O . ARG A 1 219 ? 3.524 15.584 -18.034 1.00 86.31 219 ARG A O 1
ATOM 1730 N N . ALA A 1 220 ? 4.520 16.158 -19.969 1.00 86.44 220 ALA A N 1
ATOM 1731 C CA . ALA A 1 220 ? 3.937 17.497 -20.090 1.00 86.44 220 ALA A CA 1
ATOM 1732 C C . ALA A 1 220 ? 2.499 17.441 -20.647 1.00 86.44 220 ALA A C 1
ATOM 1734 O O . ALA A 1 220 ? 2.178 18.060 -21.656 1.00 86.44 220 ALA A O 1
ATOM 1735 N N . GLU A 1 221 ? 1.650 16.647 -19.999 1.00 86.81 221 GLU A N 1
ATOM 1736 C CA . GLU A 1 221 ? 0.245 16.446 -20.348 1.00 86.81 221 GLU A CA 1
ATOM 1737 C C . GLU A 1 221 ? -0.640 16.734 -19.129 1.00 86.81 221 GLU A C 1
ATOM 1739 O O . GLU A 1 221 ? -0.219 16.460 -18.001 1.00 86.81 221 GLU A O 1
ATOM 1744 N N . PRO A 1 222 ? -1.871 17.246 -19.309 1.00 84.56 222 PRO A N 1
ATOM 1745 C CA . PRO A 1 222 ? -2.779 17.476 -18.194 1.00 84.56 222 PRO A CA 1
ATOM 1746 C C . PRO A 1 222 ? -3.008 16.215 -17.349 1.00 84.56 222 PRO A C 1
ATOM 1748 O O . PRO A 1 222 ? -3.293 15.135 -17.867 1.00 84.56 222 PRO A O 1
ATOM 1751 N N . SER A 1 223 ? -2.911 16.357 -16.027 1.00 82.62 223 SER A N 1
ATOM 1752 C CA . SER A 1 223 ? -3.095 15.253 -15.087 1.00 82.62 223 SER A CA 1
ATOM 1753 C C . SER A 1 223 ? -4.510 14.694 -15.160 1.00 82.62 223 SER A C 1
ATOM 1755 O O . SER A 1 223 ? -5.485 15.401 -14.925 1.00 82.62 223 SER A O 1
ATOM 1757 N N . ARG A 1 224 ? -4.625 13.378 -15.359 1.00 80.94 224 ARG A N 1
ATOM 1758 C CA . ARG A 1 224 ? -5.908 12.659 -15.265 1.00 80.94 224 ARG A CA 1
ATOM 1759 C C . ARG A 1 224 ? -6.432 12.511 -13.830 1.00 80.94 224 ARG A C 1
ATOM 1761 O O . ARG A 1 224 ? -7.573 12.098 -13.655 1.00 80.94 224 ARG A O 1
ATOM 1768 N N . LYS A 1 225 ? -5.603 12.806 -12.817 1.00 77.25 225 LYS A N 1
ATOM 1769 C CA . LYS A 1 225 ? -5.947 12.692 -11.384 1.00 77.25 225 LYS A CA 1
ATOM 1770 C C . LYS A 1 225 ? -6.259 14.038 -10.725 1.00 77.25 225 LYS A C 1
ATOM 1772 O O . LYS A 1 225 ? -6.953 14.065 -9.716 1.00 77.25 225 LYS A O 1
ATOM 1777 N N . ARG A 1 226 ? -5.691 15.141 -11.220 1.00 79.12 226 ARG A N 1
ATOM 1778 C CA . ARG A 1 226 ? -5.817 16.463 -10.590 1.00 79.12 226 ARG A CA 1
ATOM 1779 C C . ARG A 1 226 ? -6.162 17.517 -11.623 1.00 79.12 226 ARG A C 1
ATOM 1781 O O . ARG A 1 226 ? -5.353 17.796 -12.507 1.00 79.12 226 ARG A O 1
ATOM 1788 N N . ASP A 1 227 ? -7.311 18.146 -11.432 1.00 76.06 227 ASP A N 1
ATOM 1789 C CA . ASP A 1 227 ? -7.734 19.267 -12.258 1.00 76.06 227 ASP A CA 1
ATOM 1790 C C . ASP A 1 227 ? -6.705 20.405 -12.195 1.00 76.06 227 ASP A C 1
ATOM 1792 O O . ASP A 1 227 ? -6.059 20.643 -11.169 1.00 76.06 227 ASP A O 1
ATOM 1796 N N . CYS A 1 228 ? -6.524 21.092 -13.323 1.00 80.38 228 CYS A N 1
ATOM 1797 C CA . CYS A 1 228 ? -5.604 22.224 -13.492 1.00 80.38 228 CYS A CA 1
ATOM 1798 C C . CYS A 1 228 ? -4.098 21.911 -13.365 1.00 80.38 228 CYS A C 1
ATOM 1800 O O . CYS A 1 228 ? -3.282 22.830 -13.467 1.00 80.38 228 CYS A O 1
ATOM 1802 N N . GLN A 1 229 ? -3.687 20.650 -13.192 1.00 81.81 229 GLN A N 1
ATOM 1803 C CA . GLN A 1 229 ? -2.273 20.270 -13.249 1.00 81.81 229 GLN A CA 1
ATOM 1804 C C . GLN A 1 229 ? -1.861 19.971 -14.700 1.00 81.81 229 GLN A C 1
ATOM 1806 O O . GLN A 1 229 ? -2.391 19.053 -15.311 1.00 81.81 229 GLN A O 1
ATOM 1811 N N . GLN A 1 230 ? -0.886 20.714 -15.234 1.00 85.06 230 GLN A N 1
ATOM 1812 C CA . GLN A 1 230 ? -0.437 20.654 -16.643 1.00 85.06 230 GLN A CA 1
ATOM 1813 C C . GLN A 1 230 ? 0.618 19.566 -16.939 1.00 85.06 230 GLN A C 1
ATOM 1815 O O . GLN A 1 230 ? 1.241 19.570 -17.996 1.00 85.06 230 GLN A O 1
ATOM 1820 N N . PHE A 1 231 ? 0.874 18.673 -15.985 1.00 85.56 231 PHE A N 1
ATOM 1821 C CA . PHE A 1 231 ? 1.807 17.554 -16.133 1.00 85.56 231 PHE A CA 1
ATOM 1822 C C . PHE A 1 231 ? 1.232 16.306 -15.461 1.00 85.56 231 PHE A C 1
ATOM 1824 O O . PHE A 1 231 ? 0.478 16.419 -14.489 1.00 85.56 231 PHE A O 1
ATOM 1831 N N . GLN A 1 232 ? 1.639 15.119 -15.898 1.00 86.19 232 GLN A N 1
ATOM 1832 C CA . GLN A 1 232 ? 1.234 13.848 -15.307 1.00 86.19 232 GLN A CA 1
ATOM 1833 C C . GLN A 1 232 ? 2.459 12.991 -14.996 1.00 86.19 232 GLN A C 1
ATOM 1835 O O . GLN A 1 232 ? 3.405 12.940 -15.774 1.00 86.19 232 GLN A O 1
ATOM 1840 N N . VAL A 1 233 ? 2.433 12.308 -13.851 1.00 88.12 233 VAL A N 1
ATOM 1841 C CA . VAL A 1 233 ? 3.390 11.240 -13.542 1.00 88.12 233 VAL A CA 1
ATOM 1842 C C . VAL A 1 233 ? 2.784 9.928 -14.021 1.00 88.12 233 VAL A C 1
ATOM 1844 O O . VAL A 1 233 ? 1.690 9.568 -13.579 1.00 88.12 233 VAL A O 1
ATOM 1847 N N . VAL A 1 234 ? 3.471 9.237 -14.924 1.00 92.00 234 VAL A N 1
ATOM 1848 C CA . VAL A 1 234 ? 3.026 7.957 -15.488 1.00 92.00 234 VAL A CA 1
ATOM 1849 C C . VAL A 1 234 ? 4.091 6.888 -15.292 1.00 92.00 234 VAL A C 1
ATOM 1851 O O . VAL A 1 234 ? 5.279 7.189 -15.201 1.00 92.00 234 VAL A O 1
ATOM 1854 N N . ALA A 1 235 ? 3.652 5.640 -15.192 1.00 94.75 235 ALA A N 1
ATOM 1855 C CA . ALA A 1 235 ? 4.516 4.474 -15.234 1.00 94.75 235 ALA A CA 1
ATOM 1856 C C . ALA A 1 235 ? 4.995 4.246 -16.671 1.00 94.75 235 ALA A C 1
ATOM 1858 O O . ALA A 1 235 ? 4.206 4.350 -17.614 1.00 94.75 235 ALA A O 1
ATOM 1859 N N . THR A 1 236 ? 6.271 3.910 -16.816 1.00 94.56 236 THR A N 1
ATOM 1860 C CA . THR A 1 236 ? 6.803 3.308 -18.036 1.00 94.56 236 THR A CA 1
ATOM 1861 C C . THR A 1 236 ? 6.475 1.814 -18.053 1.00 94.56 236 THR A C 1
ATOM 1863 O O . THR A 1 236 ? 5.916 1.269 -17.103 1.00 94.56 236 THR A O 1
ATOM 1866 N N . ASP A 1 237 ? 6.832 1.143 -19.136 1.00 93.31 237 ASP A N 1
ATOM 1867 C CA . ASP A 1 237 ? 6.797 -0.314 -19.278 1.00 93.31 237 ASP A CA 1
ATOM 1868 C C . ASP A 1 237 ? 7.953 -1.033 -18.556 1.00 93.31 237 ASP A C 1
ATOM 1870 O O . ASP A 1 237 ? 7.957 -2.258 -18.449 1.00 93.31 237 ASP A O 1
ATOM 1874 N N . ASN A 1 238 ? 8.926 -0.287 -18.028 1.00 95.56 238 ASN A N 1
ATOM 1875 C CA . ASN A 1 238 ? 10.113 -0.842 -17.395 1.00 95.56 238 ASN A CA 1
ATOM 1876 C C . ASN A 1 238 ? 9.872 -1.081 -15.901 1.00 95.56 238 ASN A C 1
ATOM 1878 O O . ASN A 1 238 ? 9.588 -0.145 -15.147 1.00 95.56 238 ASN A O 1
ATOM 1882 N N . VAL A 1 239 ? 10.030 -2.329 -15.456 1.00 96.38 239 VAL A N 1
ATOM 1883 C CA . VAL A 1 239 ? 9.927 -2.695 -14.036 1.00 96.38 239 VAL A CA 1
ATOM 1884 C C . VAL A 1 239 ? 11.027 -1.991 -13.239 1.00 96.38 239 VAL A C 1
ATOM 1886 O O . VAL A 1 239 ? 12.183 -1.920 -13.652 1.00 96.38 239 VAL A O 1
ATOM 1889 N N . ASN A 1 240 ? 10.659 -1.442 -12.086 1.00 95.81 240 ASN A N 1
ATOM 1890 C CA . ASN A 1 240 ? 11.581 -0.776 -11.182 1.00 95.81 240 ASN A CA 1
ATOM 1891 C C . ASN A 1 240 ? 12.581 -1.804 -10.616 1.00 95.81 240 ASN A C 1
ATOM 1893 O O . ASN A 1 240 ? 12.133 -2.796 -10.038 1.00 95.81 240 ASN A O 1
ATOM 1897 N N . PRO A 1 241 ? 13.907 -1.576 -10.703 1.00 95.62 241 PRO A N 1
ATOM 1898 C CA . PRO A 1 241 ? 14.907 -2.492 -10.152 1.00 95.62 241 PRO A CA 1
ATOM 1899 C C . PRO A 1 241 ? 14.668 -2.850 -8.680 1.00 95.62 241 PRO A C 1
ATOM 1901 O O . PRO A 1 241 ? 14.821 -4.006 -8.310 1.00 95.62 241 PRO A O 1
ATOM 1904 N N . VAL A 1 242 ? 14.158 -1.909 -7.872 1.00 93.50 242 VAL A N 1
ATOM 1905 C CA . VAL A 1 242 ? 13.810 -2.158 -6.459 1.00 93.50 242 VAL A CA 1
ATOM 1906 C C . VAL A 1 242 ? 12.760 -3.270 -6.311 1.00 93.50 242 VAL A C 1
ATOM 1908 O O . VAL A 1 242 ? 12.792 -4.026 -5.345 1.00 93.50 242 VAL A O 1
ATOM 1911 N N . ALA A 1 243 ? 11.831 -3.397 -7.264 1.00 95.06 243 ALA A N 1
ATOM 1912 C CA . ALA A 1 243 ? 10.834 -4.465 -7.264 1.00 95.06 243 ALA A CA 1
ATOM 1913 C C . ALA A 1 243 ? 11.448 -5.830 -7.624 1.00 95.06 243 ALA A C 1
ATOM 1915 O O . ALA A 1 243 ? 11.097 -6.842 -7.014 1.00 95.06 243 ALA A O 1
ATOM 1916 N N . LEU A 1 244 ? 12.381 -5.854 -8.581 1.00 93.62 244 LEU A N 1
ATOM 1917 C CA . LEU A 1 244 ? 13.096 -7.068 -8.986 1.00 93.62 244 LEU A CA 1
ATOM 1918 C C . LEU A 1 244 ? 14.020 -7.566 -7.868 1.00 93.62 244 LEU A C 1
ATOM 1920 O O . LEU A 1 244 ? 13.972 -8.743 -7.512 1.00 93.62 244 LEU A O 1
ATOM 1924 N N . ASP A 1 245 ? 14.786 -6.659 -7.259 1.00 94.12 245 ASP A N 1
ATOM 1925 C CA . ASP A 1 245 ? 15.693 -6.950 -6.144 1.00 94.12 245 ASP A CA 1
ATOM 1926 C C . ASP A 1 245 ? 14.936 -7.519 -4.933 1.00 94.12 245 ASP A C 1
ATOM 1928 O O . ASP A 1 245 ? 15.416 -8.435 -4.260 1.00 94.12 245 ASP A O 1
ATOM 1932 N N . ALA A 1 246 ? 13.709 -7.037 -4.702 1.00 92.69 246 ALA A N 1
ATOM 1933 C CA . ALA A 1 246 ? 12.813 -7.524 -3.656 1.00 92.69 246 ALA A CA 1
ATOM 1934 C C . ALA A 1 246 ? 12.086 -8.842 -4.007 1.00 92.69 246 ALA A C 1
ATOM 1936 O O . ALA A 1 246 ? 11.299 -9.344 -3.199 1.00 92.69 246 ALA A O 1
ATOM 1937 N N . ASN A 1 247 ? 12.335 -9.425 -5.189 1.00 91.62 247 ASN A N 1
ATOM 1938 C CA . ASN A 1 247 ? 11.707 -10.657 -5.680 1.00 91.62 247 ASN A CA 1
ATOM 1939 C C . ASN A 1 247 ? 10.164 -10.589 -5.654 1.00 91.62 247 ASN A C 1
ATOM 1941 O O . ASN A 1 247 ? 9.491 -11.433 -5.048 1.00 91.62 247 ASN A O 1
ATOM 1945 N N . ILE A 1 248 ? 9.616 -9.553 -6.300 1.00 94.00 248 ILE A N 1
ATOM 1946 C CA . ILE A 1 248 ? 8.181 -9.233 -6.306 1.00 94.00 248 ILE A CA 1
ATOM 1947 C C . ILE A 1 248 ? 7.273 -10.380 -6.778 1.00 94.00 248 ILE A C 1
ATOM 1949 O O . ILE A 1 248 ? 6.147 -10.488 -6.300 1.00 94.00 248 ILE A O 1
ATOM 1953 N N . ASP A 1 249 ? 7.758 -11.292 -7.623 1.00 89.81 249 ASP A N 1
ATOM 1954 C CA . ASP A 1 249 ? 6.981 -12.448 -8.102 1.00 89.81 249 ASP A CA 1
ATOM 1955 C C . ASP A 1 249 ? 6.559 -13.409 -6.977 1.00 89.81 249 ASP A C 1
ATOM 1957 O O . ASP A 1 249 ? 5.644 -14.213 -7.138 1.00 89.81 249 ASP A O 1
ATOM 1961 N N . CYS A 1 250 ? 7.229 -13.352 -5.822 1.00 90.06 250 CYS A N 1
ATOM 1962 C CA . CYS A 1 250 ? 6.877 -14.128 -4.632 1.00 90.06 250 CYS A CA 1
ATOM 1963 C C . CYS A 1 250 ? 6.167 -13.290 -3.553 1.00 90.06 250 CYS A C 1
ATOM 1965 O O . CYS A 1 250 ? 6.022 -13.763 -2.423 1.00 90.06 250 CYS A O 1
ATOM 1967 N N . ALA A 1 251 ? 5.798 -12.043 -3.855 1.00 93.31 251 ALA A N 1
ATOM 1968 C CA . ALA A 1 251 ? 5.169 -11.127 -2.912 1.00 93.31 251 ALA A CA 1
ATOM 1969 C C . ALA A 1 251 ? 3.660 -11.374 -2.781 1.00 93.31 251 ALA A C 1
ATOM 1971 O O . ALA A 1 251 ? 2.998 -11.863 -3.695 1.00 93.31 251 ALA A O 1
ATOM 1972 N N . VAL A 1 252 ? 3.093 -10.978 -1.641 1.00 94.19 252 VAL A N 1
ATOM 1973 C CA . VAL A 1 252 ? 1.639 -11.003 -1.439 1.00 94.19 252 VAL A CA 1
ATOM 1974 C C . VAL A 1 252 ? 1.038 -9.709 -1.981 1.00 94.19 252 VAL A C 1
ATOM 1976 O O . VAL A 1 252 ? 1.375 -8.631 -1.494 1.00 94.19 252 VAL A O 1
ATOM 1979 N N . ALA A 1 253 ? 0.149 -9.815 -2.969 1.00 96.31 253 ALA A N 1
ATOM 1980 C CA . ALA A 1 253 ? -0.582 -8.685 -3.535 1.00 96.31 253 ALA A CA 1
ATOM 1981 C C . ALA A 1 253 ? -1.845 -8.366 -2.722 1.00 96.31 253 ALA A C 1
ATOM 1983 O O . ALA A 1 253 ? -2.638 -9.254 -2.389 1.00 96.31 253 ALA A O 1
ATOM 1984 N N . THR A 1 254 ? -2.036 -7.090 -2.406 1.00 96.19 254 THR A N 1
ATOM 1985 C CA . THR A 1 254 ? -3.162 -6.572 -1.623 1.00 96.19 254 THR A CA 1
ATOM 1986 C C . THR A 1 254 ? -3.735 -5.321 -2.280 1.00 96.19 254 THR A C 1
ATOM 1988 O O . THR A 1 254 ? -3.064 -4.642 -3.063 1.00 96.19 254 THR A O 1
ATOM 1991 N N . GLU A 1 255 ? -5.003 -5.030 -2.006 1.00 95.75 255 GLU A N 1
ATOM 1992 C CA . GLU A 1 255 ? -5.664 -3.837 -2.516 1.00 95.75 255 GLU A CA 1
ATOM 1993 C C . GLU A 1 255 ? -4.982 -2.591 -1.950 1.00 95.75 255 GLU A C 1
ATOM 1995 O O . GLU A 1 255 ? -4.811 -2.434 -0.737 1.00 95.75 255 GLU A O 1
ATOM 2000 N N . LYS A 1 256 ? -4.628 -1.657 -2.835 1.00 95.88 256 LYS A N 1
ATOM 2001 C CA . LYS A 1 256 ? -4.251 -0.321 -2.404 1.00 95.88 256 LYS A CA 1
ATOM 2002 C C . LYS A 1 256 ? -5.517 0.473 -2.087 1.00 95.88 256 LYS A C 1
ATOM 2004 O O . LYS A 1 256 ? -6.143 1.019 -2.988 1.00 95.88 256 LYS A O 1
ATOM 2009 N N . VAL A 1 257 ? -5.824 0.634 -0.809 1.00 95.56 257 VAL A N 1
ATOM 2010 C CA . VAL A 1 257 ? -6.948 1.467 -0.368 1.00 95.56 257 VAL A CA 1
ATOM 2011 C C . VAL A 1 257 ? -6.640 2.962 -0.592 1.00 95.56 257 VAL A C 1
ATOM 2013 O O . VAL A 1 257 ? -5.486 3.399 -0.489 1.00 95.56 257 VAL A O 1
ATOM 2016 N N . ASP A 1 258 ? -7.640 3.758 -0.980 1.00 93.88 258 ASP A N 1
ATOM 2017 C CA . ASP A 1 258 ? -7.523 5.218 -1.101 1.00 93.88 258 ASP A CA 1
ATOM 2018 C C . ASP A 1 258 ? -8.040 5.921 0.157 1.00 93.88 258 ASP A C 1
ATOM 2020 O O . ASP A 1 258 ? -9.220 6.249 0.283 1.00 93.88 258 ASP A O 1
ATOM 2024 N N . GLY A 1 259 ? -7.128 6.130 1.102 1.00 95.44 259 GLY A N 1
ATOM 2025 C CA . GLY A 1 259 ? -7.399 6.753 2.388 1.00 95.44 259 GLY A CA 1
ATOM 2026 C C . GLY A 1 259 ? -6.292 7.704 2.832 1.00 95.44 259 GLY A C 1
ATOM 2027 O O . GLY A 1 259 ? -5.441 8.145 2.048 1.00 95.44 259 GLY A O 1
ATOM 2028 N N . THR A 1 260 ? -6.333 8.057 4.112 1.00 96.12 260 THR A N 1
ATOM 2029 C CA . THR A 1 260 ? -5.214 8.718 4.782 1.00 96.12 260 THR A CA 1
ATOM 2030 C C . THR A 1 260 ? -4.520 7.745 5.724 1.00 96.12 260 THR A C 1
ATOM 2032 O O . THR A 1 260 ? -5.127 7.184 6.638 1.00 96.12 260 THR A O 1
ATOM 2035 N N . CYS A 1 261 ? -3.219 7.575 5.504 1.00 96.81 261 CYS A N 1
ATOM 2036 C CA . CYS A 1 261 ? -2.410 6.625 6.245 1.00 96.81 261 CYS A CA 1
ATOM 2037 C C . CYS A 1 261 ? -2.336 6.995 7.737 1.00 96.81 261 CYS A C 1
ATOM 2039 O O . CYS A 1 261 ? -2.163 8.159 8.112 1.00 96.81 261 CYS A O 1
ATOM 2041 N N . CYS A 1 262 ? -2.437 5.978 8.580 1.00 97.25 262 CYS A N 1
ATOM 2042 C CA . CYS A 1 262 ? -2.418 6.038 10.030 1.00 97.25 262 CYS A CA 1
ATOM 2043 C C . CYS A 1 262 ? -1.448 4.991 10.583 1.00 97.25 262 CYS A C 1
ATOM 2045 O O . CYS A 1 262 ? -1.092 4.028 9.899 1.00 97.25 262 CYS A O 1
ATOM 2047 N N . TYR A 1 263 ? -1.066 5.152 11.842 1.00 97.56 263 TYR A N 1
ATOM 2048 C CA . TYR A 1 263 ? -0.205 4.229 12.566 1.00 97.56 263 TYR A CA 1
ATOM 2049 C C . TYR A 1 263 ? -0.696 4.056 13.999 1.00 97.56 263 TYR A C 1
ATOM 2051 O O . TYR A 1 263 ? -1.159 5.022 14.595 1.00 97.56 263 TYR A O 1
ATOM 2059 N N . VAL A 1 264 ? -0.606 2.853 14.560 1.00 96.38 264 VAL A N 1
ATOM 2060 C CA . VAL A 1 264 ? -0.900 2.633 15.981 1.00 96.38 264 VAL A CA 1
ATOM 2061 C C . VAL A 1 264 ? 0.395 2.313 16.711 1.00 96.38 264 VAL A C 1
ATOM 2063 O O . VAL A 1 264 ? 1.087 1.360 16.367 1.00 96.38 264 VAL A O 1
ATOM 2066 N N . THR A 1 265 ? 0.730 3.127 17.707 1.00 95.12 265 THR A N 1
ATOM 2067 C CA . THR A 1 265 ? 1.900 2.930 18.573 1.00 95.12 265 THR A CA 1
ATOM 2068 C C . THR A 1 265 ? 1.685 3.616 19.919 1.00 95.12 265 THR A C 1
ATOM 2070 O O . THR A 1 265 ? 0.693 4.325 20.121 1.00 95.12 265 THR A O 1
ATOM 2073 N N . ALA A 1 266 ? 2.607 3.407 20.853 1.00 94.12 266 ALA A N 1
ATOM 2074 C CA . ALA A 1 266 ? 2.509 3.935 22.200 1.00 94.12 266 ALA A CA 1
ATOM 2075 C C . ALA A 1 266 ? 2.611 5.471 22.222 1.00 94.12 266 ALA A C 1
ATOM 2077 O O . ALA A 1 266 ? 3.550 6.068 21.697 1.00 94.12 266 ALA A O 1
ATOM 2078 N N . HIS A 1 267 ? 1.671 6.121 22.904 1.00 94.38 267 HIS A N 1
ATOM 2079 C CA . HIS A 1 267 ? 1.746 7.527 23.284 1.00 94.38 267 HIS A CA 1
ATOM 2080 C C . HIS A 1 267 ? 1.378 7.650 24.761 1.00 94.38 267 HIS A C 1
ATOM 2082 O O . HIS A 1 267 ? 0.362 7.110 25.192 1.00 94.38 267 HIS A O 1
ATOM 2088 N N . LYS A 1 268 ? 2.211 8.331 25.561 1.00 91.94 268 LYS A N 1
ATOM 2089 C CA . LYS A 1 268 ? 1.990 8.490 27.015 1.00 91.94 268 LYS A CA 1
ATOM 2090 C C . LYS A 1 268 ? 1.746 7.146 27.739 1.00 91.94 268 LYS A C 1
ATOM 2092 O O . LYS A 1 268 ? 0.930 7.063 28.649 1.00 91.94 268 LYS A O 1
ATOM 2097 N N . GLY A 1 269 ? 2.443 6.089 27.310 1.00 90.06 269 GLY A N 1
ATOM 2098 C CA . GLY A 1 269 ? 2.350 4.746 27.898 1.00 90.06 269 GLY A CA 1
ATOM 2099 C C . GLY A 1 269 ? 1.124 3.919 27.490 1.00 90.06 269 GLY A C 1
ATOM 2100 O O . GLY A 1 269 ? 0.957 2.826 28.020 1.00 90.06 269 GLY A O 1
ATOM 2101 N N . LYS A 1 270 ? 0.286 4.397 26.559 1.00 92.88 270 LYS A N 1
ATOM 2102 C CA . LYS A 1 270 ? -0.913 3.688 26.080 1.00 92.88 270 LYS A CA 1
ATOM 2103 C C . LYS A 1 270 ? -0.939 3.536 24.553 1.00 92.88 270 LYS A C 1
ATOM 2105 O O . LYS A 1 270 ? -0.367 4.388 23.868 1.00 92.88 270 LYS A O 1
ATOM 2110 N N . PRO A 1 271 ? -1.610 2.507 23.998 1.00 94.69 271 PRO A N 1
ATOM 2111 C CA . PRO A 1 271 ? -1.874 2.414 22.564 1.00 94.69 271 PRO A CA 1
ATOM 2112 C C . PRO A 1 271 ? -2.623 3.648 22.053 1.00 94.69 271 PRO A C 1
ATOM 2114 O O . PRO A 1 271 ? -3.628 4.058 22.632 1.00 94.69 271 PRO A O 1
ATOM 2117 N N . TYR A 1 272 ? -2.135 4.247 20.969 1.00 96.50 272 TYR A N 1
ATOM 2118 C CA . TYR A 1 272 ? -2.699 5.476 20.415 1.00 96.50 272 TYR A CA 1
ATOM 2119 C C . TYR A 1 272 ? -2.731 5.432 18.893 1.00 96.50 272 TYR A C 1
ATOM 2121 O O . TYR A 1 272 ? -1.859 4.824 18.273 1.00 96.50 272 TYR A O 1
ATOM 2129 N N . LEU A 1 273 ? -3.707 6.112 18.284 1.00 97.75 273 LEU A N 1
ATOM 2130 C CA . LEU A 1 273 ? -3.733 6.323 16.840 1.00 97.75 273 LEU A CA 1
ATOM 2131 C C . LEU A 1 273 ? -2.891 7.550 16.496 1.00 97.75 273 LEU A C 1
ATOM 2133 O O . LEU A 1 273 ? -2.974 8.591 17.147 1.00 97.75 273 LEU A O 1
ATOM 2137 N N . TRP A 1 274 ? -2.105 7.436 15.438 1.00 98.06 274 TRP A N 1
ATOM 2138 C CA . TRP A 1 274 ? -1.251 8.484 14.912 1.00 98.06 274 TRP A CA 1
ATOM 2139 C C . TRP A 1 274 ? -1.598 8.745 13.451 1.00 98.06 274 TRP A C 1
ATOM 2141 O O . TRP A 1 274 ? -1.706 7.820 12.646 1.00 98.06 274 TRP A O 1
ATOM 2151 N N . ALA A 1 275 ? -1.762 10.014 13.097 1.00 97.50 275 ALA A N 1
ATOM 2152 C CA . ALA A 1 275 ? -2.002 10.444 11.731 1.00 97.50 275 ALA A CA 1
ATOM 2153 C C . ALA A 1 275 ? -0.675 10.687 11.011 1.00 97.50 275 ALA A C 1
ATOM 2155 O O . ALA A 1 275 ? 0.303 11.158 11.605 1.00 97.50 275 ALA A O 1
ATOM 2156 N N . ARG A 1 276 ? -0.640 10.397 9.710 1.00 96.06 276 ARG A N 1
ATOM 2157 C CA . ARG A 1 276 ? 0.525 10.680 8.878 1.00 96.06 276 ARG A CA 1
ATOM 2158 C C . ARG A 1 276 ? 0.757 12.186 8.741 1.00 96.06 276 ARG A C 1
ATOM 2160 O O . ARG A 1 276 ? -0.111 12.917 8.268 1.00 96.06 276 ARG A O 1
ATOM 2167 N N . LEU A 1 277 ? 1.970 12.635 9.057 1.00 95.12 277 LEU A N 1
ATOM 2168 C CA . LEU A 1 277 ? 2.428 14.000 8.816 1.00 95.12 277 LEU A CA 1
ATOM 2169 C C . LEU A 1 277 ? 3.844 13.984 8.233 1.00 95.12 277 LEU A C 1
ATOM 2171 O O . LEU A 1 277 ? 4.831 13.901 8.958 1.00 95.12 277 LEU A O 1
ATOM 2175 N N . ASP A 1 278 ? 3.945 14.097 6.909 1.00 94.75 278 ASP A N 1
ATOM 2176 C CA . ASP A 1 278 ? 5.239 14.238 6.238 1.00 94.75 278 ASP A CA 1
ATOM 2177 C C . ASP A 1 278 ? 5.807 15.644 6.479 1.00 94.75 278 ASP A C 1
ATOM 2179 O O . ASP A 1 278 ? 5.175 16.650 6.127 1.00 94.75 278 ASP A O 1
ATOM 2183 N N . ARG A 1 279 ? 7.029 15.727 7.014 1.00 93.94 279 ARG A N 1
ATOM 2184 C CA . ARG A 1 279 ? 7.777 16.982 7.102 1.00 93.94 279 ARG A CA 1
ATOM 2185 C C . ARG A 1 279 ? 8.288 17.337 5.704 1.00 93.94 279 ARG A C 1
ATOM 2187 O O . ARG A 1 279 ? 9.040 16.590 5.078 1.00 93.94 279 ARG A O 1
ATOM 2194 N N . LYS A 1 280 ? 7.806 18.470 5.192 1.00 93.44 280 LYS A N 1
ATOM 2195 C CA . LYS A 1 280 ? 8.016 18.940 3.814 1.00 93.44 280 LYS A CA 1
ATOM 2196 C C . LYS A 1 280 ? 8.986 20.119 3.765 1.00 93.44 280 LYS A C 1
ATOM 2198 O O . LYS A 1 280 ? 9.048 20.880 4.739 1.00 93.44 280 LYS A O 1
ATOM 2203 N N . PRO A 1 281 ? 9.654 20.340 2.623 1.00 93.62 281 PRO A N 1
ATOM 2204 C CA . PRO A 1 281 ? 10.549 21.465 2.469 1.00 93.62 281 PRO A CA 1
ATOM 2205 C C . PRO A 1 281 ? 9.772 22.792 2.470 1.00 93.62 281 PRO A C 1
ATOM 2207 O O . PRO A 1 281 ? 8.558 22.871 2.202 1.00 93.62 281 PRO A O 1
ATOM 2210 N N . THR A 1 282 ? 10.471 23.871 2.800 1.00 94.69 282 THR A N 1
ATOM 2211 C CA . THR A 1 282 ? 9.985 25.237 2.623 1.00 94.69 282 THR A CA 1
ATOM 2212 C C . THR A 1 282 ? 9.841 25.538 1.131 1.00 94.69 282 THR A C 1
ATOM 2214 O O . THR A 1 282 ? 10.443 24.886 0.278 1.00 94.69 282 THR A O 1
ATOM 2217 N N . LYS A 1 283 ? 9.036 26.549 0.777 1.00 92.88 283 LYS A N 1
ATOM 2218 C CA . LYS A 1 283 ? 8.863 26.941 -0.636 1.00 92.88 283 LYS A CA 1
ATOM 2219 C C . LYS A 1 283 ? 10.197 27.320 -1.294 1.00 92.88 283 LYS A C 1
ATOM 2221 O O . LYS A 1 283 ? 10.386 27.071 -2.481 1.00 92.88 283 LYS A O 1
ATOM 2226 N N . GLN A 1 284 ? 11.103 27.932 -0.529 1.00 92.88 284 GLN A N 1
ATOM 2227 C CA . GLN A 1 284 ? 12.422 28.327 -1.010 1.00 92.88 284 GLN A CA 1
ATOM 2228 C C . GLN A 1 284 ? 13.306 27.102 -1.254 1.00 92.88 284 GLN A C 1
ATOM 2230 O O . GLN A 1 284 ? 13.877 26.986 -2.336 1.00 92.88 284 GLN A O 1
ATOM 2235 N N . ALA A 1 285 ? 13.368 26.173 -0.299 1.00 92.75 285 ALA A N 1
ATOM 2236 C CA . ALA A 1 285 ? 14.148 24.949 -0.431 1.00 92.75 285 ALA A CA 1
ATOM 2237 C C . ALA A 1 285 ? 13.637 24.050 -1.569 1.00 92.75 285 ALA A C 1
ATOM 2239 O O . ALA A 1 285 ? 14.428 23.617 -2.401 1.00 92.75 285 ALA A O 1
ATOM 2240 N N . ASP A 1 286 ? 12.317 23.872 -1.691 1.00 90.75 286 ASP A N 1
ATOM 2241 C CA . ASP A 1 286 ? 11.691 23.133 -2.800 1.00 90.75 286 ASP A CA 1
ATOM 2242 C C . ASP A 1 286 ? 12.051 23.739 -4.167 1.00 90.75 286 ASP A C 1
ATOM 2244 O O . ASP A 1 286 ? 12.366 23.023 -5.118 1.00 90.75 286 ASP A O 1
ATOM 2248 N N . LYS A 1 287 ? 12.083 25.076 -4.270 1.00 90.06 287 LYS A N 1
ATOM 2249 C CA . LYS A 1 287 ? 12.518 25.762 -5.493 1.00 90.06 287 LYS A CA 1
ATOM 2250 C C . LYS A 1 287 ? 13.994 25.489 -5.801 1.00 90.06 287 LYS A C 1
ATOM 2252 O O . LYS A 1 287 ? 14.312 25.205 -6.953 1.00 90.06 287 LYS A O 1
ATOM 2257 N N . ARG A 1 288 ? 14.886 25.556 -4.802 1.00 92.25 288 ARG A N 1
ATOM 2258 C CA . ARG A 1 288 ? 16.319 25.238 -4.979 1.00 92.25 288 ARG A CA 1
ATOM 2259 C C . ARG A 1 288 ? 16.507 23.794 -5.442 1.00 92.25 288 ARG A C 1
ATOM 2261 O O . ARG A 1 288 ? 17.236 23.559 -6.403 1.00 92.25 288 ARG A O 1
ATOM 2268 N N . PHE A 1 289 ? 15.802 22.860 -4.810 1.00 88.69 289 PHE A N 1
ATOM 2269 C CA . PHE A 1 289 ? 15.854 21.444 -5.152 1.00 88.69 289 PHE A CA 1
ATOM 2270 C C . PHE A 1 289 ? 15.384 21.179 -6.586 1.00 88.69 289 PHE A C 1
ATOM 2272 O O . PHE A 1 289 ? 16.096 20.539 -7.353 1.00 88.69 289 PHE A O 1
ATOM 2279 N N . LYS A 1 290 ? 14.253 21.757 -7.006 1.00 85.94 290 LYS A N 1
ATOM 2280 C CA . LYS A 1 290 ? 13.754 21.628 -8.388 1.00 85.94 290 LYS A CA 1
ATOM 2281 C C . LYS A 1 290 ? 14.719 22.191 -9.430 1.00 85.94 290 LYS A C 1
ATOM 2283 O O . LYS A 1 290 ? 14.889 21.594 -10.490 1.00 85.94 290 LYS A O 1
ATOM 2288 N N . VAL A 1 291 ? 15.367 23.321 -9.139 1.00 86.50 291 VAL A N 1
ATOM 2289 C CA . VAL A 1 291 ? 16.388 23.906 -10.027 1.00 86.50 291 VAL A CA 1
ATOM 2290 C C . VAL A 1 291 ? 17.604 22.983 -10.152 1.00 86.50 291 VAL A C 1
ATOM 2292 O O . VAL A 1 291 ? 18.118 22.792 -11.254 1.00 86.50 291 VAL A O 1
ATOM 2295 N N . TYR A 1 292 ? 18.050 22.380 -9.047 1.00 86.38 292 TYR A N 1
ATOM 2296 C CA . TYR A 1 292 ? 19.132 21.395 -9.067 1.00 86.38 292 TYR A CA 1
ATOM 2297 C C . TYR A 1 292 ? 18.745 20.141 -9.858 1.00 86.38 292 TYR A C 1
ATOM 2299 O O . TYR A 1 292 ? 19.482 19.718 -10.744 1.00 86.38 292 TYR A O 1
ATOM 2307 N N . GLN A 1 293 ? 17.556 19.595 -9.600 1.00 82.56 293 GLN A N 1
ATOM 2308 C CA . GLN A 1 293 ? 17.048 18.409 -10.283 1.00 82.56 293 GLN A CA 1
ATOM 2309 C C . GLN A 1 293 ? 16.965 18.624 -11.801 1.00 82.56 293 GLN A C 1
ATOM 2311 O O . GLN A 1 293 ? 17.345 17.744 -12.571 1.00 82.56 293 GLN A O 1
ATOM 2316 N N . TYR A 1 294 ? 16.518 19.807 -12.240 1.00 79.50 294 TYR A N 1
ATOM 2317 C CA . TYR A 1 294 ? 16.455 20.156 -13.659 1.00 79.50 294 TYR A CA 1
ATOM 2318 C C . TYR A 1 294 ? 17.845 20.291 -14.298 1.00 79.50 294 TYR A C 1
ATOM 2320 O O . TYR A 1 294 ? 18.046 19.840 -15.424 1.00 79.50 294 TYR A O 1
ATOM 2328 N N . SER A 1 295 ? 18.812 20.894 -13.594 1.00 80.44 295 SER A N 1
ATOM 2329 C CA . SER A 1 295 ? 20.154 21.130 -14.143 1.00 80.44 295 SER A CA 1
ATOM 2330 C C . SER A 1 295 ? 21.014 19.867 -14.190 1.00 80.44 295 SER A C 1
ATOM 2332 O O . SER A 1 295 ? 21.690 19.631 -15.188 1.00 80.44 295 SER A O 1
ATOM 2334 N N . GLN A 1 296 ? 20.963 19.039 -13.147 1.00 78.25 296 GLN A N 1
ATOM 2335 C CA . GLN A 1 296 ? 21.787 17.834 -13.025 1.00 78.25 296 GLN A CA 1
ATOM 2336 C C . GLN A 1 296 ? 21.105 16.578 -13.586 1.00 78.25 296 GLN A C 1
ATOM 2338 O O . GLN A 1 296 ? 21.749 15.541 -13.722 1.00 78.25 296 GLN A O 1
ATOM 2343 N N . LYS A 1 297 ? 19.798 16.639 -13.894 1.00 75.69 297 LYS A N 1
ATOM 2344 C CA . LYS A 1 297 ? 18.954 15.478 -14.254 1.00 75.69 297 LYS A CA 1
ATOM 2345 C C . LYS A 1 297 ? 19.041 14.319 -13.247 1.00 75.69 297 LYS A C 1
ATOM 2347 O O . LYS A 1 297 ? 18.755 13.173 -13.578 1.00 75.69 297 LYS A O 1
ATOM 2352 N N . THR A 1 298 ? 19.432 14.613 -12.010 1.00 71.25 298 THR A N 1
ATOM 2353 C CA . THR A 1 298 ? 19.547 13.661 -10.907 1.00 71.25 298 THR A CA 1
ATOM 2354 C C . THR A 1 298 ? 19.199 14.356 -9.600 1.00 71.25 298 THR A C 1
ATOM 2356 O O . THR A 1 298 ? 19.416 15.558 -9.442 1.00 71.25 298 THR A O 1
ATOM 2359 N N . CYS A 1 299 ? 18.656 13.594 -8.654 1.00 69.50 299 CYS A N 1
ATOM 2360 C CA . CYS A 1 299 ? 18.478 14.043 -7.274 1.00 69.50 299 CYS A CA 1
ATOM 2361 C C . CYS A 1 299 ? 19.717 13.744 -6.410 1.00 69.50 299 CYS A C 1
ATOM 2363 O O . CYS A 1 299 ? 19.829 14.253 -5.297 1.00 69.50 299 CYS A O 1
ATOM 2365 N N . LYS A 1 300 ? 20.644 12.904 -6.898 1.00 74.81 300 LYS A N 1
ATOM 2366 C CA . LYS A 1 300 ? 21.843 12.499 -6.153 1.00 74.81 300 LYS A CA 1
ATOM 2367 C C . LYS A 1 300 ? 22.822 13.667 -6.049 1.00 74.81 300 LYS A C 1
ATOM 2369 O O . LYS A 1 300 ? 23.108 14.309 -7.052 1.00 74.81 300 LYS A O 1
ATOM 2374 N N . GLY A 1 301 ? 23.360 13.890 -4.850 1.00 75.25 301 GLY A N 1
ATOM 2375 C CA . GLY A 1 301 ? 24.350 14.938 -4.584 1.00 75.25 301 GLY A CA 1
ATOM 2376 C C . GLY A 1 301 ? 23.767 16.292 -4.166 1.00 75.25 301 GLY A C 1
ATOM 2377 O O . GLY A 1 301 ? 24.538 17.216 -3.917 1.00 75.25 301 GLY A O 1
ATOM 2378 N N . PHE A 1 302 ? 22.439 16.428 -4.055 1.00 84.12 302 PHE A N 1
ATOM 2379 C CA . PHE A 1 302 ? 21.837 17.601 -3.421 1.00 84.12 302 PHE A CA 1
ATOM 2380 C C . PHE A 1 302 ? 21.908 17.477 -1.896 1.00 84.12 302 PHE A C 1
ATOM 2382 O O . PHE A 1 302 ? 21.356 16.539 -1.321 1.00 84.12 302 PHE A O 1
ATOM 2389 N N . THR A 1 303 ? 22.546 18.444 -1.241 1.00 84.81 303 THR A N 1
ATOM 2390 C CA . THR A 1 303 ? 22.640 18.491 0.222 1.00 84.81 303 THR A CA 1
ATOM 2391 C C . THR A 1 303 ? 21.511 19.338 0.798 1.00 84.81 303 THR A C 1
ATOM 2393 O O . THR A 1 303 ? 21.399 20.531 0.503 1.00 84.81 303 THR A O 1
ATOM 2396 N N . TRP A 1 304 ? 20.683 18.718 1.635 1.00 87.12 304 TRP A N 1
ATOM 2397 C CA . TRP A 1 304 ? 19.629 19.387 2.393 1.00 87.12 304 TRP A CA 1
ATOM 2398 C C . TRP A 1 304 ? 20.167 19.915 3.724 1.00 87.12 304 TRP A C 1
ATOM 2400 O O . TRP A 1 304 ? 20.851 19.187 4.439 1.00 87.12 304 TRP A O 1
ATOM 2410 N N . ASN A 1 305 ? 19.794 21.139 4.101 1.00 87.12 305 ASN A N 1
ATOM 2411 C CA . ASN A 1 305 ? 19.934 21.609 5.477 1.00 87.12 305 ASN A CA 1
ATOM 2412 C C . ASN A 1 305 ? 18.631 21.306 6.232 1.00 87.12 305 ASN A C 1
ATOM 2414 O O . ASN A 1 305 ? 17.662 22.049 6.118 1.00 87.12 305 ASN A O 1
ATOM 2418 N N . VAL A 1 306 ? 18.579 20.206 6.987 1.00 83.50 306 VAL A N 1
ATOM 2419 C CA . VAL A 1 306 ? 17.341 19.725 7.637 1.00 83.50 306 VAL A CA 1
ATOM 2420 C C . VAL A 1 306 ? 16.734 20.746 8.618 1.00 83.50 306 VAL A C 1
ATOM 2422 O O . VAL A 1 306 ? 15.519 20.735 8.840 1.00 83.50 306 VAL A O 1
ATOM 2425 N N . GLU A 1 307 ? 17.536 21.643 9.191 1.00 84.00 307 GLU A N 1
ATOM 2426 C CA . GLU A 1 307 ? 17.062 22.668 10.129 1.00 84.00 307 GLU A CA 1
ATOM 2427 C C . GLU A 1 307 ? 16.385 23.842 9.409 1.00 84.00 307 GLU A C 1
ATOM 2429 O O . GLU A 1 307 ? 15.298 24.263 9.803 1.00 84.00 307 GLU A O 1
ATOM 2434 N N . GLU A 1 308 ? 16.977 24.325 8.315 1.00 88.31 308 GLU A N 1
ATOM 2435 C CA . GLU A 1 308 ? 16.510 25.519 7.593 1.00 88.31 308 GLU A CA 1
ATOM 2436 C C . GLU A 1 308 ? 15.553 25.197 6.435 1.00 88.31 308 GLU A C 1
ATOM 2438 O O . GLU A 1 308 ? 14.615 25.945 6.140 1.00 88.31 308 GLU A O 1
ATOM 2443 N N . ASP A 1 309 ? 15.776 24.074 5.750 1.00 92.56 309 ASP A N 1
ATOM 2444 C CA . ASP A 1 309 ? 15.074 23.744 4.512 1.00 92.56 309 ASP A CA 1
ATOM 2445 C C . ASP A 1 309 ? 13.686 23.157 4.741 1.00 92.56 309 ASP A C 1
ATOM 2447 O O . ASP A 1 309 ? 12.904 23.081 3.793 1.00 92.56 309 ASP A O 1
ATOM 2451 N N . PHE A 1 310 ? 13.342 22.766 5.969 1.00 93.75 310 PHE A N 1
ATOM 2452 C CA . PHE A 1 310 ? 12.119 22.030 6.276 1.00 93.75 310 PHE A CA 1
ATOM 2453 C C . PHE A 1 310 ? 11.194 22.794 7.209 1.00 93.75 310 PHE A C 1
ATOM 2455 O O . PHE A 1 310 ? 11.615 23.475 8.137 1.00 93.75 310 PHE A O 1
ATOM 2462 N N . ARG A 1 311 ? 9.887 22.630 6.993 1.00 93.88 311 ARG A N 1
ATOM 2463 C CA . ARG A 1 311 ? 8.875 23.221 7.875 1.00 93.88 311 ARG A CA 1
ATOM 2464 C C . ARG A 1 311 ? 8.989 22.645 9.287 1.00 93.88 311 ARG A C 1
ATOM 2466 O O . ARG A 1 311 ? 9.337 21.473 9.458 1.00 93.88 311 ARG A O 1
ATOM 2473 N N . ALA A 1 312 ? 8.647 23.468 10.275 1.00 92.25 312 ALA A N 1
ATOM 2474 C CA . ALA A 1 312 ? 8.515 23.029 11.655 1.00 92.25 312 ALA A CA 1
ATOM 2475 C C . ALA A 1 312 ? 7.412 21.967 11.781 1.00 92.25 312 ALA A C 1
ATOM 2477 O O . ALA A 1 312 ? 6.410 21.999 11.057 1.00 92.25 312 ALA A O 1
ATOM 2478 N N . VAL A 1 313 ? 7.616 21.037 12.706 1.00 93.25 313 VAL A N 1
ATOM 2479 C CA . VAL A 1 313 ? 6.651 20.007 13.100 1.00 93.25 313 VAL A CA 1
ATOM 2480 C C . VAL A 1 313 ? 6.349 20.162 14.593 1.00 93.25 313 VAL A C 1
ATOM 2482 O O . VAL A 1 313 ? 7.159 20.761 15.297 1.00 93.25 313 VAL A O 1
ATOM 2485 N N . PRO A 1 314 ? 5.197 19.677 15.084 1.00 93.12 314 PRO A N 1
ATOM 2486 C CA . PRO A 1 314 ? 4.907 19.671 16.518 1.00 93.12 314 PRO A CA 1
ATOM 2487 C C . PRO A 1 314 ? 5.929 18.845 17.309 1.00 93.12 314 PRO A C 1
ATOM 2489 O O . PRO A 1 314 ? 6.451 17.869 16.779 1.00 93.12 314 PRO A O 1
ATOM 2492 N N . ASP A 1 315 ? 6.126 19.154 18.593 1.00 92.19 315 ASP A N 1
ATOM 2493 C CA . ASP A 1 315 ? 7.054 18.415 19.474 1.00 92.19 315 ASP A CA 1
ATOM 2494 C C . ASP A 1 315 ? 6.696 16.930 19.622 1.00 92.19 315 ASP A C 1
ATOM 2496 O O . ASP A 1 315 ? 7.554 16.088 19.867 1.00 92.19 315 ASP A O 1
ATOM 2500 N N . SER A 1 316 ? 5.415 16.594 19.460 1.00 93.62 316 SER A N 1
ATOM 2501 C CA . SER A 1 316 ? 4.928 15.217 19.487 1.00 93.62 316 SER A CA 1
ATOM 2502 C C . SER A 1 316 ? 5.150 14.458 18.179 1.00 93.62 316 SER A C 1
ATOM 2504 O O . SER A 1 316 ? 4.773 13.293 18.100 1.00 93.62 316 SER A O 1
ATOM 2506 N N . TRP A 1 317 ? 5.708 15.091 17.143 1.00 95.50 317 TRP A N 1
ATOM 2507 C CA . TRP A 1 317 ? 5.993 14.438 15.871 1.00 95.50 317 TRP A CA 1
ATOM 2508 C C . TRP A 1 317 ? 7.141 13.439 16.007 1.00 95.50 317 TRP A C 1
ATOM 2510 O O . TRP A 1 317 ? 8.187 13.756 16.570 1.00 95.50 317 TRP A O 1
ATOM 2520 N N . ILE A 1 318 ? 6.968 12.252 15.425 1.00 94.69 318 ILE A N 1
ATOM 2521 C CA . ILE A 1 318 ? 8.013 11.225 15.355 1.00 94.69 318 ILE A CA 1
ATOM 2522 C C . ILE A 1 318 ? 8.292 10.834 13.896 1.00 94.69 318 ILE A C 1
ATOM 2524 O O . ILE A 1 318 ? 7.350 10.745 13.098 1.00 94.69 318 ILE A O 1
ATOM 2528 N N . PRO A 1 319 ? 9.557 10.579 13.515 1.00 94.50 319 PRO A N 1
ATOM 2529 C CA . PRO A 1 319 ? 9.870 10.059 12.190 1.00 94.50 319 PRO A CA 1
ATOM 2530 C C . PRO A 1 319 ? 9.325 8.636 12.036 1.00 94.50 319 PRO A C 1
ATOM 2532 O O . PRO A 1 319 ? 9.266 7.863 12.992 1.00 94.50 319 PRO A O 1
ATOM 2535 N N . ALA A 1 320 ? 8.933 8.268 10.817 1.00 94.06 320 ALA A N 1
ATOM 2536 C CA . ALA A 1 320 ? 8.528 6.896 10.538 1.00 94.06 320 ALA A CA 1
ATOM 2537 C C . ALA A 1 320 ? 9.728 5.935 10.659 1.00 94.06 320 ALA A C 1
ATOM 2539 O O . ALA A 1 320 ? 10.852 6.287 10.307 1.00 94.06 320 ALA A O 1
ATOM 2540 N N . HIS A 1 321 ? 9.495 4.706 11.126 1.00 87.44 321 HIS A N 1
ATOM 2541 C CA . HIS A 1 321 ? 10.558 3.788 11.567 1.00 87.44 321 HIS A CA 1
ATOM 2542 C C . HIS A 1 321 ? 11.609 3.435 10.503 1.00 87.44 321 HIS A C 1
ATOM 2544 O O . HIS A 1 321 ? 12.725 3.061 10.848 1.00 87.44 321 HIS A O 1
ATOM 2550 N N . ARG A 1 322 ? 11.264 3.519 9.212 1.00 84.69 322 ARG A N 1
ATOM 2551 C CA . ARG A 1 322 ? 12.170 3.189 8.098 1.00 84.69 322 ARG A CA 1
ATOM 2552 C C . ARG A 1 322 ? 12.754 4.417 7.401 1.00 84.69 322 ARG A C 1
ATOM 2554 O O . ARG A 1 322 ? 13.367 4.292 6.346 1.00 84.69 322 ARG A O 1
ATOM 2561 N N . VAL A 1 323 ? 12.570 5.604 7.973 1.00 88.50 323 VAL A N 1
ATOM 2562 C CA . VAL A 1 323 ? 13.254 6.813 7.511 1.00 88.50 323 VAL A CA 1
ATOM 2563 C C . VAL A 1 323 ? 14.743 6.671 7.788 1.00 88.50 323 VAL A C 1
ATOM 2565 O O . VAL A 1 323 ? 15.143 6.351 8.906 1.00 88.50 323 VAL A O 1
ATOM 2568 N N . GLN A 1 324 ? 15.559 6.909 6.762 1.00 86.69 324 GLN A N 1
ATOM 2569 C CA . GLN A 1 324 ? 17.010 6.912 6.905 1.00 86.69 324 GLN A CA 1
ATOM 2570 C C . GLN A 1 324 ? 17.438 8.017 7.874 1.00 86.69 324 GLN A C 1
ATOM 2572 O O . GLN A 1 324 ? 16.818 9.081 7.933 1.00 86.69 324 GLN A O 1
ATOM 2577 N N . GLN A 1 325 ? 18.502 7.768 8.630 1.00 87.62 325 GLN A N 1
ATOM 2578 C CA . GLN A 1 325 ? 19.039 8.728 9.586 1.00 87.62 325 GLN A CA 1
ATOM 2579 C C . GLN A 1 325 ? 20.531 8.927 9.354 1.00 87.62 325 GLN A C 1
ATOM 2581 O O . GLN A 1 325 ? 21.260 7.967 9.111 1.00 87.62 325 GLN A O 1
ATOM 2586 N N . GLU A 1 326 ? 20.980 10.169 9.483 1.00 83.69 326 GLU A N 1
ATOM 2587 C CA . GLU A 1 326 ? 22.388 10.552 9.476 1.00 83.69 326 GLU A CA 1
ATOM 2588 C C . GLU A 1 326 ? 22.680 11.280 10.791 1.00 83.69 326 GLU A C 1
ATOM 2590 O O . GLU A 1 326 ? 21.981 12.225 11.153 1.00 83.69 326 GLU A O 1
ATOM 2595 N N . ASN A 1 327 ? 23.659 10.794 11.561 1.00 82.50 327 ASN A N 1
ATOM 2596 C CA . ASN A 1 327 ? 23.982 11.306 12.902 1.00 82.50 327 ASN A CA 1
ATOM 2597 C C . ASN A 1 327 ? 22.772 11.383 13.863 1.00 82.50 327 ASN A C 1
ATOM 2599 O O . ASN A 1 327 ? 22.692 12.278 14.697 1.00 82.50 327 ASN A O 1
ATOM 2603 N N . GLY A 1 328 ? 21.815 10.455 13.738 1.00 80.62 328 GLY A N 1
ATOM 2604 C CA . GLY A 1 328 ? 20.591 10.422 14.553 1.00 80.62 328 GLY A CA 1
ATOM 2605 C C . GLY A 1 328 ? 19.482 11.377 14.092 1.00 80.62 328 GLY A C 1
ATOM 2606 O O . GLY A 1 328 ? 18.411 11.401 14.696 1.00 80.62 328 GLY A O 1
ATOM 2607 N N . HIS A 1 329 ? 19.694 12.132 13.011 1.00 84.56 329 HIS A N 1
ATOM 2608 C CA . HIS A 1 329 ? 18.687 13.016 12.430 1.00 84.56 329 HIS A CA 1
ATOM 2609 C C . HIS A 1 329 ? 18.040 12.374 11.197 1.00 84.56 329 HIS A C 1
ATOM 2611 O O . HIS A 1 329 ? 18.752 11.826 10.353 1.00 84.56 329 HIS A O 1
ATOM 2617 N N . PRO A 1 330 ? 16.704 12.439 11.048 1.00 89.38 330 PRO A N 1
ATOM 2618 C CA . PRO A 1 330 ? 16.025 11.882 9.886 1.00 89.38 330 PRO A CA 1
ATOM 2619 C C . PRO A 1 330 ? 16.369 12.674 8.622 1.00 89.38 330 PRO A C 1
ATOM 2621 O O . PRO A 1 330 ? 16.241 13.901 8.597 1.00 89.38 330 PRO A O 1
ATOM 2624 N N . ILE A 1 331 ? 16.753 11.962 7.563 1.00 88.75 331 ILE A N 1
ATOM 2625 C CA . ILE A 1 331 ? 17.052 12.552 6.256 1.00 88.75 331 ILE A CA 1
ATOM 2626 C C . ILE A 1 331 ? 15.864 12.392 5.294 1.00 88.75 331 ILE A C 1
ATOM 2628 O O . ILE A 1 331 ? 15.094 11.431 5.403 1.00 88.75 331 ILE A O 1
ATOM 2632 N N . PRO A 1 332 ? 15.663 13.344 4.368 1.00 89.69 332 PRO A N 1
ATOM 2633 C CA . PRO A 1 332 ? 14.576 13.277 3.399 1.00 89.69 332 PRO A CA 1
ATOM 2634 C C . PRO A 1 332 ? 14.766 12.169 2.364 1.00 89.69 332 PRO A C 1
ATOM 2636 O O . PRO A 1 332 ? 15.882 11.783 2.026 1.00 89.69 332 PRO A O 1
ATOM 2639 N N . ASP A 1 333 ? 13.645 11.707 1.812 1.00 86.88 333 ASP A N 1
ATOM 2640 C CA . ASP A 1 333 ? 13.623 10.823 0.654 1.00 86.88 333 ASP A CA 1
ATOM 2641 C C . ASP A 1 333 ? 14.114 11.529 -0.628 1.00 86.88 333 ASP A C 1
ATOM 2643 O O . ASP A 1 333 ? 14.375 12.735 -0.662 1.00 86.88 333 ASP A O 1
ATOM 2647 N N . GLU A 1 334 ? 14.191 10.779 -1.728 1.00 80.94 334 GLU A N 1
ATOM 2648 C CA . GLU A 1 334 ? 14.614 11.279 -3.048 1.00 80.94 334 GLU A CA 1
ATOM 2649 C C . GLU A 1 334 ? 13.746 12.430 -3.606 1.00 80.94 334 GLU A C 1
ATOM 2651 O O . GLU A 1 334 ? 14.122 13.074 -4.585 1.00 80.94 334 GLU A O 1
ATOM 2656 N N . HIS A 1 335 ? 12.583 12.688 -2.996 1.00 79.69 335 HIS A N 1
ATOM 2657 C CA . HIS A 1 335 ? 11.654 13.760 -3.345 1.00 79.69 335 HIS A CA 1
ATOM 2658 C C . HIS A 1 335 ? 11.665 14.911 -2.327 1.00 79.69 335 HIS A C 1
ATOM 2660 O O . HIS A 1 335 ? 10.844 15.824 -2.434 1.00 79.69 335 HIS A O 1
ATOM 2666 N N . GLY A 1 336 ? 12.564 14.879 -1.341 1.00 85.94 336 GLY A N 1
ATOM 2667 C CA . GLY A 1 336 ? 12.686 15.916 -0.328 1.00 85.94 336 GLY A CA 1
ATOM 2668 C C . GLY A 1 336 ? 11.670 15.803 0.808 1.00 85.94 336 GLY A C 1
ATOM 2669 O O . GLY A 1 336 ? 11.441 16.796 1.483 1.00 85.94 336 GLY A O 1
ATOM 2670 N N . HIS A 1 337 ? 11.011 14.661 1.027 1.00 89.81 337 HIS A N 1
ATOM 2671 C CA . HIS A 1 337 ? 10.043 14.492 2.118 1.00 89.81 337 HIS A CA 1
ATOM 2672 C C . HIS A 1 337 ? 10.590 13.620 3.246 1.00 89.81 337 HIS A C 1
ATOM 2674 O O . HIS A 1 337 ? 11.250 12.618 2.995 1.00 89.81 337 HIS A O 1
ATOM 2680 N N . ILE A 1 338 ? 10.234 13.948 4.490 1.00 93.38 338 ILE A N 1
ATOM 2681 C CA . ILE A 1 338 ? 10.528 13.109 5.657 1.00 93.38 338 ILE A CA 1
ATOM 2682 C C . ILE A 1 338 ? 9.205 12.559 6.213 1.00 93.38 338 ILE A C 1
ATOM 2684 O O . ILE A 1 338 ? 8.462 13.290 6.876 1.00 93.38 338 ILE A O 1
ATOM 2688 N N . PRO A 1 339 ? 8.879 11.287 5.929 1.00 94.50 339 PRO A N 1
ATOM 2689 C CA . PRO A 1 339 ? 7.802 10.543 6.573 1.00 94.50 339 PRO A CA 1
ATOM 2690 C C . PRO A 1 339 ? 7.756 10.678 8.097 1.00 94.50 339 PRO A C 1
ATOM 2692 O O . PRO A 1 339 ? 8.767 10.484 8.768 1.00 94.50 339 PRO A O 1
ATOM 2695 N N . GLY A 1 340 ? 6.572 10.906 8.659 1.00 95.69 340 GLY A N 1
ATOM 2696 C CA . GLY A 1 340 ? 6.403 10.885 10.108 1.00 95.69 340 GLY A CA 1
ATOM 2697 C C . GLY A 1 340 ? 4.958 10.863 10.565 1.00 95.69 340 GLY A C 1
ATOM 2698 O O . GLY A 1 340 ? 4.030 10.791 9.755 1.00 95.69 340 GLY A O 1
ATOM 2699 N N . TRP A 1 341 ? 4.786 10.904 11.877 1.00 97.00 341 TRP A N 1
ATOM 2700 C CA . TRP A 1 341 ? 3.530 10.634 12.559 1.00 97.00 341 TRP A CA 1
ATOM 2701 C C . TRP A 1 341 ? 3.279 11.673 13.646 1.00 97.00 341 TRP A C 1
ATOM 2703 O O . TRP A 1 341 ? 4.216 12.127 14.297 1.00 97.00 341 TRP A O 1
ATOM 2713 N N . VAL A 1 342 ? 2.014 12.020 13.874 1.00 97.00 342 VAL A N 1
ATOM 2714 C CA . VAL A 1 342 ? 1.579 12.816 15.033 1.00 97.00 342 VAL A CA 1
ATOM 2715 C C . VAL A 1 342 ? 0.409 12.134 15.734 1.00 97.00 342 VAL A C 1
ATOM 2717 O O . VAL A 1 342 ? -0.442 11.565 15.046 1.00 97.00 342 VAL A O 1
ATOM 2720 N N . PRO A 1 343 ? 0.327 12.186 17.072 1.00 97.06 343 PRO A N 1
ATOM 2721 C CA . PRO A 1 343 ? -0.744 11.520 17.796 1.00 97.06 343 PRO A CA 1
ATOM 2722 C C . PRO A 1 343 ? -2.084 12.204 17.502 1.00 97.06 343 PRO A C 1
ATOM 2724 O O . PRO A 1 343 ? -2.182 13.434 17.411 1.00 97.06 343 PRO A O 1
ATOM 2727 N N . VAL A 1 344 ? -3.133 11.401 17.346 1.00 96.06 344 VAL A N 1
ATOM 2728 C CA . VAL A 1 344 ? -4.501 11.870 17.113 1.00 96.06 344 VAL A CA 1
ATOM 2729 C C . VAL A 1 344 ? -5.119 12.253 18.452 1.00 96.06 344 VAL A C 1
ATOM 2731 O O . VAL A 1 344 ? -5.775 11.454 19.116 1.00 96.06 344 VAL A O 1
ATOM 2734 N N . GLU A 1 345 ? -4.878 13.495 18.852 1.00 89.81 345 GLU A N 1
ATOM 2735 C CA . GLU A 1 345 ? -5.430 14.097 20.067 1.00 89.81 345 GLU A CA 1
ATOM 2736 C C . GLU A 1 345 ? -6.865 14.601 19.832 1.00 89.81 345 GLU A C 1
ATOM 2738 O O . GLU A 1 345 ? -7.144 15.237 18.811 1.00 89.81 345 GLU A O 1
ATOM 2743 N N . LYS A 1 346 ? -7.770 14.391 20.803 1.00 80.56 346 LYS A N 1
ATOM 2744 C CA . LYS A 1 346 ? -9.197 14.781 20.695 1.00 80.56 346 LYS A CA 1
ATOM 2745 C C . LYS A 1 346 ? -9.391 16.281 20.411 1.00 80.56 346 LYS A C 1
ATOM 2747 O O . LYS A 1 346 ? -10.339 16.679 19.741 1.00 80.56 346 LYS A O 1
ATOM 2752 N N . THR A 1 347 ? -8.486 17.126 20.903 1.00 81.88 347 THR A N 1
ATOM 2753 C CA . THR A 1 347 ? -8.545 18.588 20.741 1.00 81.88 347 THR A CA 1
ATOM 2754 C C . THR A 1 347 ? -8.076 19.066 19.364 1.00 81.88 347 THR A C 1
ATOM 2756 O O . THR A 1 347 ? -8.316 20.220 18.994 1.00 81.88 347 THR A O 1
ATOM 2759 N N . ASN A 1 348 ? -7.427 18.204 18.575 1.00 85.62 348 ASN A N 1
ATOM 2760 C CA . ASN A 1 348 ? -6.868 18.583 17.288 1.00 85.62 348 ASN A CA 1
ATOM 2761 C C . ASN A 1 348 ? -7.915 18.489 16.167 1.00 85.62 348 ASN A C 1
ATOM 2763 O O . ASN A 1 348 ? -8.155 17.428 15.586 1.00 85.62 348 ASN A O 1
ATOM 2767 N N . LYS A 1 349 ? -8.484 19.642 15.793 1.00 88.56 349 LYS A N 1
ATOM 2768 C CA . LYS A 1 349 ? -9.474 19.750 14.706 1.00 88.56 349 LYS A CA 1
ATOM 2769 C C . LYS A 1 349 ? -8.968 19.248 13.350 1.00 88.56 349 LYS A C 1
ATOM 2771 O O . LYS A 1 349 ? -9.789 18.871 12.522 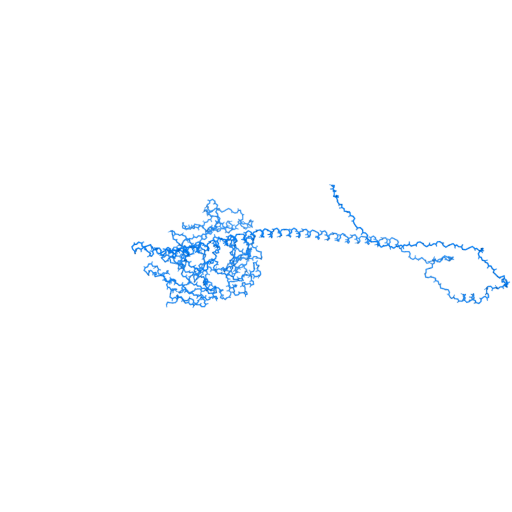1.00 88.56 349 LYS A O 1
ATOM 2776 N N . GLN A 1 350 ? -7.655 19.226 13.108 1.00 91.38 350 GLN A N 1
ATOM 2777 C CA . GLN A 1 350 ? -7.088 18.719 11.854 1.00 91.38 350 GLN A CA 1
ATOM 2778 C C . GLN A 1 350 ? -7.353 17.218 11.666 1.00 91.38 350 GLN A C 1
ATOM 2780 O O . GLN A 1 350 ? -7.519 16.763 10.536 1.00 91.38 350 GLN A O 1
ATOM 2785 N N . TYR A 1 351 ? -7.414 16.456 12.762 1.00 94.00 351 TYR A N 1
ATOM 2786 C CA . TYR A 1 351 ? -7.548 14.998 12.746 1.00 94.00 351 TYR A CA 1
ATOM 2787 C C . TYR A 1 351 ? -8.888 14.524 13.319 1.00 94.00 351 TYR A C 1
ATOM 2789 O O . TYR A 1 351 ? -9.002 13.379 13.748 1.00 94.00 351 TYR A O 1
ATOM 2797 N N . CYS A 1 352 ? -9.925 15.366 13.290 1.00 92.75 352 CYS A N 1
ATOM 2798 C CA . CYS A 1 352 ? -11.242 15.035 13.843 1.00 92.75 352 CYS A CA 1
ATOM 2799 C C . CYS A 1 352 ? -11.841 13.734 13.269 1.00 92.75 352 CYS A C 1
ATOM 2801 O O . CYS A 1 352 ? -12.446 12.965 14.009 1.00 92.75 352 CYS A O 1
ATOM 2803 N N . TRP A 1 353 ? -11.612 13.431 11.986 1.00 94.25 353 TRP A N 1
ATOM 2804 C CA . TRP A 1 353 ? -12.077 12.180 11.368 1.00 94.25 353 TRP A CA 1
ATOM 2805 C C . TRP A 1 353 ? -11.283 10.957 11.831 1.00 94.25 353 TRP A C 1
ATOM 2807 O O . TRP A 1 353 ? -11.854 9.885 11.987 1.00 94.25 353 TRP A O 1
ATOM 2817 N N . HIS A 1 354 ? -9.993 11.119 12.130 1.00 95.88 354 HIS A N 1
ATOM 2818 C CA . HIS A 1 354 ? -9.198 10.047 12.733 1.00 95.88 354 HIS A CA 1
ATOM 2819 C C . HIS A 1 354 ? -9.668 9.790 14.168 1.00 95.88 354 HIS A C 1
ATOM 2821 O O . HIS A 1 354 ? -9.790 8.648 14.590 1.00 95.88 354 HIS A O 1
ATOM 2827 N N . ALA A 1 355 ? -9.989 10.855 14.907 1.00 93.94 355 ALA A N 1
ATOM 2828 C CA . ALA A 1 355 ? -10.519 10.742 16.258 1.00 93.94 355 ALA A CA 1
ATOM 2829 C C . ALA A 1 355 ? -11.908 10.077 16.289 1.00 93.94 355 ALA A C 1
ATOM 2831 O O . ALA A 1 355 ? -12.264 9.494 17.305 1.00 93.94 355 ALA A O 1
ATOM 2832 N N . SER A 1 356 ? -12.687 10.136 15.201 1.00 92.12 356 SER A N 1
ATOM 2833 C CA . SER A 1 356 ? -14.036 9.546 15.141 1.00 92.12 356 SER A CA 1
ATOM 2834 C C . SER A 1 356 ? -14.064 8.013 15.109 1.00 92.12 356 SER A C 1
ATOM 2836 O O . SER A 1 356 ? -15.086 7.420 15.437 1.00 92.12 356 SER A O 1
ATOM 2838 N N . VAL A 1 357 ? -12.948 7.370 14.745 1.00 94.50 357 VAL A N 1
ATOM 2839 C CA . VAL A 1 357 ? -12.850 5.906 14.600 1.00 94.50 357 VAL A CA 1
ATOM 2840 C C . VAL A 1 357 ? -12.154 5.225 15.774 1.00 94.50 357 VAL A C 1
ATOM 2842 O O . VAL A 1 357 ? -11.908 4.024 15.719 1.00 94.50 357 VAL A O 1
ATOM 2845 N N . VAL A 1 358 ? -11.815 5.971 16.826 1.00 93.19 358 VAL A N 1
ATOM 2846 C CA . VAL A 1 358 ? -11.148 5.447 18.021 1.00 93.19 358 VAL A CA 1
ATOM 2847 C C . VAL A 1 358 ? -11.824 5.949 19.284 1.00 93.19 358 VAL A C 1
ATOM 2849 O O . VAL A 1 358 ? -12.197 7.116 19.392 1.00 93.19 358 VAL A O 1
ATOM 2852 N N . SER A 1 359 ? -11.921 5.067 20.271 1.00 90.56 359 SER A N 1
ATOM 2853 C CA . SER A 1 359 ? -12.279 5.421 21.636 1.00 90.56 359 SER A CA 1
ATOM 2854 C C . SER A 1 359 ? -11.116 5.048 22.542 1.00 90.56 359 SER A C 1
ATOM 2856 O O . SER A 1 359 ? -10.857 3.873 22.779 1.00 90.56 359 SER A O 1
ATOM 2858 N N . TYR A 1 360 ? -10.394 6.056 23.032 1.00 90.38 360 TYR A N 1
ATOM 2859 C CA . TYR A 1 360 ? -9.272 5.847 23.951 1.00 90.38 360 TYR A CA 1
ATOM 2860 C C . TYR A 1 360 ? -9.724 5.445 25.355 1.00 90.38 360 TYR A C 1
ATOM 2862 O O . TYR A 1 360 ? -8.955 4.821 26.074 1.00 90.38 360 TYR A O 1
ATOM 2870 N N . ASP A 1 361 ? -10.958 5.782 25.733 1.00 86.38 361 ASP A N 1
ATOM 2871 C CA . ASP A 1 361 ? -11.522 5.407 27.032 1.00 86.38 361 ASP A CA 1
ATOM 2872 C C . ASP A 1 361 ? -11.906 3.918 27.046 1.00 86.38 361 ASP A C 1
ATOM 2874 O O . ASP A 1 361 ? -11.718 3.231 28.043 1.00 86.38 361 ASP A O 1
ATOM 2878 N N . ALA A 1 362 ? -12.374 3.413 25.901 1.00 85.12 362 ALA A N 1
ATOM 2879 C CA . ALA A 1 362 ? -12.645 1.998 25.654 1.00 85.12 362 ALA A CA 1
ATOM 2880 C C . ALA A 1 362 ? -11.425 1.209 25.139 1.00 85.12 362 ALA A C 1
ATOM 2882 O O . ALA A 1 362 ? -11.499 -0.007 25.009 1.00 85.12 362 ALA A O 1
ATOM 2883 N N . GLU A 1 363 ? -10.339 1.901 24.786 1.00 90.06 363 GLU A N 1
ATOM 2884 C CA . GLU A 1 363 ? -9.138 1.362 24.133 1.00 90.06 363 GLU A CA 1
ATOM 2885 C C . GLU A 1 363 ? -9.422 0.528 22.859 1.00 90.06 363 GLU A C 1
ATOM 2887 O O . GLU A 1 363 ? -8.715 -0.433 22.558 1.00 90.06 363 GLU A O 1
ATOM 2892 N N . VAL A 1 364 ? -10.426 0.926 22.065 1.00 91.06 364 VAL A N 1
ATOM 2893 C CA . VAL A 1 364 ? -10.830 0.252 20.811 1.00 91.06 364 VAL A CA 1
ATOM 2894 C C . VAL A 1 364 ? -10.829 1.185 19.597 1.00 91.06 364 VAL A C 1
ATOM 2896 O O . VAL A 1 364 ? -10.923 2.410 19.716 1.00 91.06 364 VAL A O 1
ATOM 2899 N N . ALA A 1 365 ? -10.776 0.587 18.409 1.00 94.44 365 ALA A N 1
ATOM 2900 C CA . ALA A 1 365 ? -10.907 1.244 17.116 1.00 94.44 365 ALA A CA 1
ATOM 2901 C C . ALA A 1 365 ? -11.941 0.548 16.218 1.00 94.44 365 ALA A C 1
ATOM 2903 O O . ALA A 1 365 ? -12.121 -0.665 16.295 1.00 94.44 365 ALA A O 1
ATOM 2904 N N . LEU A 1 366 ? -12.582 1.310 15.331 1.00 95.88 366 LEU A N 1
ATOM 2905 C CA . LEU A 1 366 ? -13.455 0.792 14.278 1.00 95.88 366 LEU A CA 1
ATOM 2906 C C . LEU A 1 366 ? -12.623 0.353 13.074 1.00 95.88 366 LEU A C 1
ATOM 2908 O O . LEU A 1 366 ? -11.989 1.177 12.407 1.00 95.88 366 LEU A O 1
ATOM 2912 N N . VAL A 1 367 ? -12.645 -0.944 12.786 1.00 97.19 367 VAL A N 1
ATOM 2913 C CA . VAL A 1 367 ? -11.812 -1.579 11.765 1.00 97.19 367 VAL A CA 1
ATOM 2914 C C . VAL A 1 367 ? -12.671 -2.300 10.738 1.00 97.19 367 VAL A C 1
ATOM 2916 O O . VAL A 1 367 ? -13.511 -3.115 11.099 1.00 97.19 367 VAL A O 1
ATOM 2919 N N . LEU A 1 368 ? -12.411 -2.054 9.456 1.00 97.62 368 LEU A N 1
ATOM 2920 C CA . LEU A 1 368 ? -12.915 -2.854 8.346 1.00 97.62 368 LEU A CA 1
ATOM 2921 C C . LEU A 1 368 ? -11.874 -3.915 7.962 1.00 97.62 368 LEU A C 1
ATOM 2923 O O . LEU A 1 368 ? -10.719 -3.587 7.675 1.00 97.62 368 LEU A O 1
ATOM 2927 N N . ARG A 1 369 ? -12.278 -5.186 7.927 1.00 94.94 369 ARG A N 1
ATOM 2928 C CA . ARG A 1 369 ? -11.426 -6.321 7.526 1.00 94.94 369 ARG A CA 1
ATOM 2929 C C . ARG A 1 369 ? -12.255 -7.460 6.913 1.00 94.94 369 ARG A C 1
ATOM 2931 O O . ARG A 1 369 ? -13.472 -7.438 7.042 1.00 94.94 369 ARG A O 1
ATOM 2938 N N . PRO A 1 370 ? -11.650 -8.453 6.239 1.00 93.31 370 PRO A N 1
ATOM 2939 C CA . PRO A 1 370 ? -12.353 -9.677 5.858 1.00 93.31 370 PRO A CA 1
ATOM 2940 C C . PRO A 1 370 ? -12.855 -10.437 7.092 1.00 93.31 370 PRO A C 1
ATOM 2942 O O . PRO A 1 370 ? -12.169 -10.476 8.116 1.00 93.31 370 PRO A O 1
ATOM 2945 N N . TYR A 1 371 ? -14.026 -11.060 6.979 1.00 89.19 371 TYR A N 1
ATOM 2946 C CA . TYR A 1 371 ? -14.579 -11.922 8.018 1.00 89.19 371 TYR A CA 1
ATOM 2947 C C . TYR A 1 371 ? -13.743 -13.203 8.146 1.00 89.19 371 TYR A C 1
ATOM 2949 O O . TYR A 1 371 ? -13.340 -13.791 7.142 1.00 89.19 371 TYR A O 1
ATOM 2957 N N . CYS A 1 372 ? -13.462 -13.648 9.374 1.00 76.94 372 CYS A N 1
ATOM 2958 C CA . CYS A 1 372 ? -12.483 -14.715 9.619 1.00 76.94 372 CYS A CA 1
ATOM 2959 C C . CYS A 1 37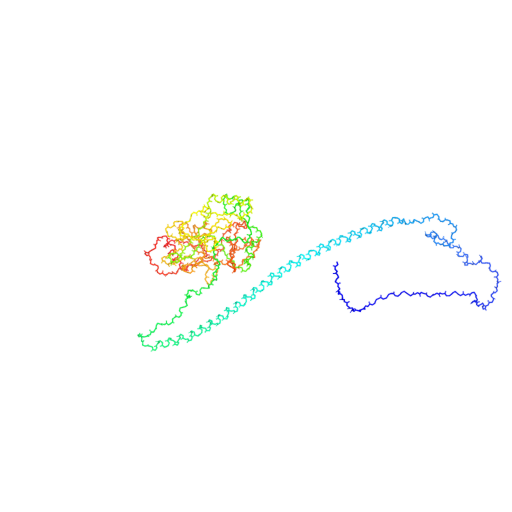2 ? -12.866 -16.078 9.024 1.00 76.94 372 CYS A C 1
ATOM 2961 O O . CYS A 1 372 ? -11.977 -16.854 8.684 1.00 76.94 372 CYS A O 1
ATOM 2963 N N . GLU A 1 373 ? -14.161 -16.364 8.889 1.00 78.19 373 GLU A N 1
ATOM 2964 C CA . GLU A 1 373 ? -14.659 -17.630 8.329 1.00 78.19 373 GLU A CA 1
ATOM 2965 C C . GLU A 1 373 ? -14.955 -17.538 6.828 1.00 78.19 373 GLU A C 1
ATOM 2967 O O . GLU A 1 373 ? -15.019 -18.553 6.138 1.00 78.19 373 GLU A O 1
ATOM 2972 N N . ASN A 1 374 ? -15.136 -16.320 6.314 1.00 84.88 374 ASN A N 1
ATOM 2973 C CA . ASN A 1 374 ? -15.487 -16.070 4.927 1.00 84.88 374 ASN A CA 1
ATOM 2974 C C . ASN A 1 374 ? -14.781 -14.808 4.430 1.00 84.88 374 ASN A C 1
ATOM 2976 O O . ASN A 1 374 ? -15.266 -13.693 4.608 1.00 84.88 374 ASN A O 1
ATOM 2980 N N . GLU A 1 375 ? -13.660 -15.000 3.742 1.00 81.75 375 GLU A N 1
ATOM 2981 C CA . GLU A 1 375 ? -12.883 -13.907 3.165 1.00 81.75 375 GLU A CA 1
ATOM 2982 C C . GLU A 1 375 ? -13.631 -13.100 2.090 1.00 81.75 375 GLU A C 1
ATOM 2984 O O . GLU A 1 375 ? -13.118 -12.051 1.711 1.00 81.75 375 GLU A O 1
ATOM 2989 N N . ASP A 1 376 ? -14.787 -13.544 1.581 1.00 88.00 376 ASP A N 1
ATOM 2990 C CA . ASP A 1 376 ? -15.614 -12.772 0.639 1.00 88.00 376 ASP A CA 1
ATOM 2991 C C . ASP A 1 376 ? -16.545 -11.792 1.373 1.00 88.00 376 ASP A C 1
ATOM 2993 O O . ASP A 1 376 ? -16.867 -10.723 0.849 1.00 88.00 376 ASP A O 1
ATOM 2997 N N . LEU A 1 377 ? -16.883 -12.085 2.632 1.00 93.88 377 LEU A N 1
ATOM 2998 C CA . LEU A 1 377 ? -17.616 -11.197 3.532 1.00 93.88 377 LEU A CA 1
ATOM 2999 C C . LEU A 1 377 ? -16.644 -10.215 4.201 1.00 93.88 377 LEU A C 1
ATOM 3001 O O . LEU A 1 377 ? -15.549 -10.585 4.624 1.00 93.88 377 LEU A O 1
ATOM 3005 N N . LEU A 1 378 ? -17.013 -8.941 4.265 1.00 96.44 378 LEU A N 1
ATOM 3006 C CA . LEU A 1 378 ? -16.317 -7.944 5.076 1.00 96.44 378 LEU A CA 1
ATOM 3007 C C . LEU A 1 378 ? -16.968 -7.850 6.455 1.00 96.44 378 LEU A C 1
ATOM 3009 O O . LEU A 1 378 ? -18.162 -8.085 6.604 1.00 96.44 378 LEU A O 1
ATOM 3013 N N . GLU A 1 379 ? -16.204 -7.438 7.455 1.00 96.00 379 GLU A N 1
ATOM 3014 C CA . GLU A 1 379 ? -16.727 -7.035 8.752 1.00 96.00 379 GLU A CA 1
ATOM 3015 C C . GLU A 1 379 ? -16.220 -5.648 9.144 1.00 96.00 379 GLU A C 1
ATOM 3017 O O . GLU A 1 379 ? -15.029 -5.353 9.013 1.00 96.00 379 GLU A O 1
ATOM 3022 N N . ILE A 1 380 ? -17.130 -4.802 9.632 1.00 96.75 380 ILE A N 1
ATOM 3023 C CA . ILE A 1 380 ? -16.777 -3.624 10.427 1.00 96.75 380 ILE A CA 1
ATOM 3024 C C . ILE A 1 380 ? -16.865 -4.047 11.883 1.00 96.75 380 ILE A C 1
ATOM 3026 O O . ILE A 1 380 ? -17.950 -4.382 12.356 1.00 96.75 380 ILE A O 1
ATOM 3030 N N . ALA A 1 381 ? -15.734 -4.022 12.580 1.00 94.44 381 ALA A N 1
ATOM 3031 C CA . ALA A 1 381 ? -15.647 -4.478 13.952 1.00 94.44 381 ALA A CA 1
ATOM 3032 C C . ALA A 1 381 ? -14.993 -3.464 14.889 1.00 94.44 381 ALA A C 1
ATOM 3034 O O . ALA A 1 381 ? -14.091 -2.723 14.492 1.00 94.44 381 ALA A O 1
ATOM 3035 N N . SER A 1 382 ? -15.406 -3.478 16.157 1.00 92.56 382 SER A N 1
ATOM 3036 C CA . SER A 1 382 ? -14.621 -2.880 17.238 1.00 92.56 382 SER A CA 1
ATOM 3037 C C . SER A 1 382 ? -13.430 -3.785 17.556 1.00 92.56 382 SER A C 1
ATOM 3039 O O . SER A 1 382 ? -13.604 -4.956 17.883 1.00 92.56 382 SER A O 1
ATOM 3041 N N . VAL A 1 383 ? -12.214 -3.257 17.453 1.00 93.12 383 VAL A N 1
ATOM 3042 C CA . VAL A 1 383 ? -10.971 -4.005 17.677 1.00 93.12 383 VAL A CA 1
ATOM 3043 C C . VAL A 1 383 ? -10.142 -3.300 18.751 1.00 93.12 383 VAL A C 1
ATOM 3045 O O . VAL A 1 383 ? -9.965 -2.084 18.644 1.00 93.12 383 VAL A O 1
ATOM 3048 N N . PRO A 1 384 ? -9.605 -4.014 19.759 1.00 92.94 384 PRO A N 1
ATOM 3049 C CA . PRO A 1 384 ? -8.680 -3.431 20.727 1.00 92.94 384 PRO A CA 1
ATOM 3050 C C . PRO A 1 384 ? -7.500 -2.736 20.039 1.00 92.94 384 PRO A C 1
ATOM 3052 O O . PRO A 1 384 ? -6.865 -3.294 19.144 1.00 92.94 384 PRO A O 1
ATOM 3055 N N . LEU A 1 385 ? -7.157 -1.522 20.475 1.00 92.75 385 LEU A N 1
ATOM 3056 C CA . LEU A 1 385 ? -5.997 -0.790 19.951 1.00 92.75 385 LEU A CA 1
ATOM 3057 C C . LEU A 1 385 ? -4.690 -1.569 20.166 1.00 92.75 385 LEU A C 1
ATOM 3059 O O . LEU A 1 385 ? -3.778 -1.467 19.347 1.00 92.75 385 LEU A O 1
ATOM 3063 N N . ALA A 1 386 ? -4.614 -2.378 21.227 1.00 91.50 386 ALA A N 1
ATOM 3064 C CA . ALA A 1 386 ? -3.491 -3.273 21.499 1.00 91.50 386 ALA A CA 1
ATOM 3065 C C . ALA A 1 386 ? -3.226 -4.260 20.343 1.00 91.50 386 ALA A C 1
ATOM 3067 O O . ALA A 1 386 ? -2.072 -4.499 19.982 1.00 91.50 386 ALA A O 1
ATOM 3068 N N . ASP A 1 387 ? -4.276 -4.761 19.689 1.00 90.44 387 ASP A N 1
ATOM 3069 C CA . ASP A 1 387 ? -4.163 -5.718 18.579 1.00 90.44 387 ASP A CA 1
ATOM 3070 C C . ASP A 1 387 ? -3.577 -5.059 17.327 1.00 90.44 387 ASP A C 1
ATOM 3072 O O . ASP A 1 387 ? -2.926 -5.710 16.502 1.00 90.44 387 ASP A O 1
ATOM 3076 N N . LEU A 1 388 ? -3.785 -3.747 17.202 1.00 93.75 388 LEU A N 1
ATOM 3077 C CA . LEU A 1 388 ? -3.317 -2.918 16.098 1.00 93.75 388 LEU A CA 1
ATOM 3078 C C . LEU A 1 388 ? -1.907 -2.357 16.326 1.00 93.75 388 LEU A C 1
ATOM 3080 O O . LEU A 1 388 ? -1.377 -1.706 15.429 1.00 93.75 388 LEU A O 1
ATOM 3084 N N . MET A 1 389 ? -1.280 -2.616 17.477 1.00 93.44 389 MET A N 1
ATOM 3085 C CA . MET A 1 389 ? 0.048 -2.092 17.803 1.00 93.44 389 MET A CA 1
ATOM 3086 C C . MET A 1 389 ? 1.084 -2.388 16.716 1.00 93.44 389 MET A C 1
ATOM 3088 O O . MET A 1 389 ? 1.220 -3.518 16.232 1.00 93.44 389 MET A O 1
ATOM 3092 N N . GLU A 1 390 ? 1.825 -1.338 16.366 1.00 92.31 390 GLU A N 1
ATOM 3093 C CA . GLU A 1 390 ? 2.864 -1.292 15.338 1.00 92.31 390 GLU A CA 1
ATOM 3094 C C . GLU A 1 390 ? 2.364 -1.598 13.909 1.00 92.31 390 GLU A C 1
ATOM 3096 O O . GLU A 1 390 ? 3.155 -1.848 12.990 1.00 92.31 390 GLU A O 1
ATOM 3101 N N . GLN A 1 391 ? 1.048 -1.519 13.678 1.00 93.50 391 GLN A N 1
ATOM 3102 C CA . GLN A 1 391 ? 0.445 -1.629 12.351 1.00 93.50 391 GLN A CA 1
ATOM 3103 C C . GLN A 1 391 ? 0.154 -0.255 11.752 1.00 93.50 391 GLN A C 1
ATOM 3105 O O . GLN A 1 391 ? -0.265 0.681 12.435 1.00 93.50 391 GLN A O 1
ATOM 3110 N N . THR A 1 392 ? 0.332 -0.145 10.436 1.00 95.69 392 THR A N 1
ATOM 3111 C CA . THR A 1 392 ? -0.192 0.987 9.664 1.00 95.69 392 THR A CA 1
ATOM 3112 C C . THR A 1 392 ? -1.566 0.654 9.109 1.00 95.69 392 THR A C 1
ATOM 3114 O O . THR A 1 392 ? -1.796 -0.461 8.641 1.00 95.69 392 THR A O 1
ATOM 3117 N N . LEU A 1 393 ? -2.457 1.637 9.043 1.00 97.50 393 LEU A N 1
ATOM 3118 C CA . LEU A 1 393 ? -3.831 1.495 8.549 1.00 97.50 393 LEU A CA 1
ATOM 3119 C C . LEU A 1 393 ? -4.160 2.621 7.566 1.00 97.50 393 LEU A C 1
ATOM 3121 O O . LEU A 1 393 ? -3.524 3.668 7.604 1.00 97.50 393 LEU A O 1
ATOM 3125 N N . GLU A 1 394 ? -5.136 2.426 6.692 1.00 97.81 394 GLU A N 1
ATOM 3126 C CA . GLU A 1 394 ? -5.756 3.505 5.923 1.00 97.81 394 GLU A CA 1
ATOM 3127 C C . GLU A 1 394 ? -7.063 3.903 6.602 1.00 97.81 394 GLU A C 1
ATOM 3129 O O . GLU A 1 394 ? -7.945 3.069 6.794 1.00 97.81 394 GLU A O 1
ATOM 3134 N N . LEU A 1 395 ? -7.208 5.174 6.968 1.00 98.31 395 LEU A N 1
ATOM 3135 C CA . LEU A 1 395 ? -8.514 5.720 7.319 1.00 98.31 395 LEU A CA 1
ATOM 3136 C C . LEU A 1 395 ? -9.271 6.003 6.022 1.00 98.31 395 LEU A C 1
ATOM 3138 O O . LEU A 1 395 ? -8.774 6.747 5.177 1.00 98.31 395 LEU A O 1
ATOM 3142 N N . ILE A 1 396 ? -10.484 5.472 5.897 1.00 97.94 396 ILE A N 1
ATOM 3143 C CA . ILE A 1 396 ? -11.422 5.785 4.811 1.00 97.94 396 ILE A CA 1
ATOM 3144 C C . ILE A 1 396 ? -12.753 6.262 5.385 1.00 97.94 396 ILE A C 1
ATOM 3146 O O . ILE A 1 396 ? -13.075 5.998 6.543 1.00 97.94 396 ILE A O 1
ATOM 3150 N N . GLY A 1 397 ? -13.539 6.976 4.581 1.00 95.88 397 GLY A N 1
ATOM 3151 C CA . GLY A 1 397 ? -14.882 7.379 4.980 1.00 95.88 397 GLY A CA 1
ATOM 3152 C C . GLY A 1 397 ? -15.397 8.627 4.285 1.00 95.88 397 GLY A C 1
ATOM 3153 O O . GLY A 1 397 ? -14.742 9.204 3.414 1.00 95.88 397 GLY A O 1
ATOM 3154 N N . THR A 1 398 ? -16.559 9.089 4.742 1.00 95.62 398 THR A N 1
ATOM 3155 C CA . THR A 1 398 ? -17.347 10.170 4.130 1.00 95.62 398 THR A CA 1
ATOM 3156 C C . THR A 1 398 ? -16.562 11.456 3.859 1.00 95.62 398 THR A C 1
ATOM 3158 O O . THR A 1 398 ? -16.829 12.166 2.890 1.00 95.62 398 THR A O 1
ATOM 3161 N N . ASN A 1 399 ? -15.595 11.786 4.716 1.00 95.38 399 ASN A N 1
ATOM 3162 C CA . ASN A 1 399 ? -14.823 13.031 4.636 1.00 95.38 399 ASN A CA 1
ATOM 3163 C C . ASN A 1 399 ? -13.343 12.814 4.301 1.00 95.38 399 ASN A C 1
ATOM 3165 O O . ASN A 1 399 ? -12.532 13.716 4.511 1.00 95.38 399 ASN A O 1
ATOM 3169 N N . VAL A 1 400 ? -12.986 11.637 3.789 1.00 95.94 400 VAL A N 1
ATOM 3170 C CA . VAL A 1 400 ? -11.602 11.277 3.469 1.00 95.94 400 VAL A CA 1
ATOM 3171 C C . VAL A 1 400 ? -11.449 11.106 1.964 1.00 95.94 400 VAL A C 1
ATOM 3173 O O . VAL A 1 400 ? -12.251 10.424 1.336 1.00 95.94 400 VAL A O 1
ATOM 3176 N N . ASN A 1 401 ? -10.444 11.766 1.381 1.00 92.38 401 ASN A N 1
ATOM 3177 C CA . ASN A 1 401 ? -10.069 11.683 -0.040 1.00 92.38 401 ASN A CA 1
ATOM 3178 C C . ASN A 1 401 ? -11.231 11.797 -1.050 1.00 92.38 401 ASN A C 1
ATOM 3180 O O . ASN A 1 401 ? -11.175 11.233 -2.134 1.00 92.38 401 ASN A O 1
ATOM 3184 N N . GLY A 1 402 ? -12.285 12.551 -0.723 1.00 91.50 402 GLY A N 1
ATOM 3185 C CA . GLY A 1 402 ? -13.447 12.712 -1.607 1.00 91.50 402 GLY A CA 1
ATOM 3186 C C . GLY A 1 402 ? -14.452 11.554 -1.568 1.00 91.50 402 GLY A C 1
ATOM 3187 O O . GLY A 1 402 ? -15.363 11.538 -2.386 1.00 91.50 402 GLY A O 1
ATOM 3188 N N . ASN A 1 403 ? -14.325 10.638 -0.602 1.00 94.00 403 ASN A N 1
ATOM 3189 C CA . ASN A 1 403 ? -15.197 9.483 -0.385 1.00 94.00 403 ASN A CA 1
ATOM 3190 C C . ASN A 1 403 ? -15.332 8.555 -1.610 1.00 94.00 403 ASN A C 1
ATOM 3192 O O . ASN A 1 403 ? -16.450 8.293 -2.061 1.00 94.00 403 ASN A O 1
ATOM 3196 N N . PRO A 1 404 ? -14.218 8.025 -2.148 1.00 92.38 404 PRO A N 1
ATOM 3197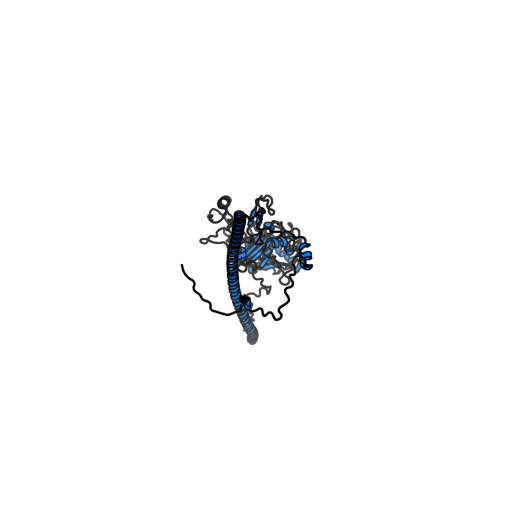 C CA . PRO A 1 404 ? -14.251 7.207 -3.363 1.00 92.38 404 PRO A CA 1
ATOM 3198 C C . PRO A 1 404 ? -15.041 5.896 -3.203 1.00 92.38 404 PRO A C 1
ATOM 3200 O O . PRO A 1 404 ? -15.462 5.297 -4.190 1.00 92.38 404 PRO A O 1
ATOM 3203 N N . TYR A 1 405 ? -15.272 5.471 -1.960 1.00 93.94 405 TYR A N 1
ATOM 3204 C CA . TYR A 1 405 ? -16.021 4.270 -1.598 1.00 93.94 405 TYR A CA 1
ATOM 3205 C C . TYR A 1 405 ? -17.474 4.563 -1.188 1.00 93.94 405 TYR A C 1
ATOM 3207 O O . TYR A 1 405 ? -18.208 3.641 -0.858 1.00 93.94 405 TYR A O 1
ATOM 3215 N N . SER A 1 406 ? -17.934 5.817 -1.233 1.00 93.00 406 SER A N 1
ATOM 3216 C CA . SER A 1 406 ? -19.325 6.181 -0.913 1.00 93.00 406 SER A CA 1
ATOM 3217 C C . SER A 1 406 ? -19.806 5.721 0.478 1.00 93.00 406 SER A C 1
ATOM 3219 O O . SER A 1 406 ? -20.961 5.339 0.641 1.00 93.00 406 SER A O 1
ATOM 3221 N N . LEU A 1 407 ? -18.935 5.767 1.494 1.00 93.81 407 LEU A N 1
ATOM 3222 C CA . LEU A 1 407 ? -19.303 5.446 2.878 1.00 93.81 407 LEU A CA 1
ATOM 3223 C C . LEU A 1 407 ? -20.127 6.584 3.478 1.00 93.81 407 LEU A C 1
ATOM 3225 O O . LEU A 1 407 ? -19.701 7.746 3.429 1.00 93.81 407 LEU A O 1
ATOM 3229 N N . GLY A 1 408 ? -21.256 6.239 4.098 1.00 93.12 408 GLY A N 1
ATOM 3230 C CA . GLY A 1 408 ? -22.113 7.169 4.831 1.00 93.12 408 GLY A CA 1
ATOM 3231 C C . GLY A 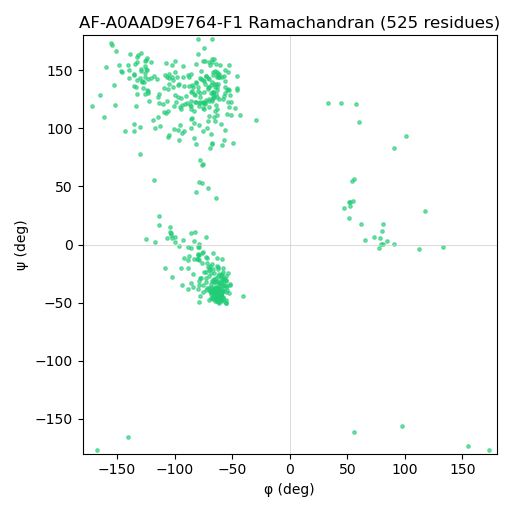1 408 ? -22.590 8.365 4.000 1.00 93.12 408 GLY A C 1
ATOM 3232 O O . GLY A 1 408 ? -22.562 8.377 2.770 1.00 93.12 408 GLY A O 1
ATOM 3233 N N . SER A 1 409 ? -23.028 9.418 4.685 1.00 91.25 409 SER A N 1
ATOM 3234 C CA . SER A 1 409 ? -23.461 10.669 4.055 1.00 91.25 409 SER A CA 1
ATOM 3235 C C . SER A 1 409 ? -22.953 11.878 4.833 1.00 91.25 409 SER A C 1
ATOM 3237 O O . SER A 1 409 ? -22.580 11.772 5.994 1.00 91.25 409 SER A O 1
ATOM 3239 N N . LYS A 1 410 ? -22.978 13.076 4.235 1.00 88.81 410 LYS A N 1
ATOM 3240 C CA . LYS A 1 410 ? -22.586 14.306 4.957 1.00 88.81 410 LYS A CA 1
ATOM 3241 C C . LYS A 1 410 ? -23.406 14.545 6.231 1.00 88.81 410 LYS A C 1
ATOM 3243 O O . LYS A 1 410 ? -22.909 15.194 7.144 1.00 88.81 410 LYS A O 1
ATOM 3248 N N . LYS A 1 411 ? -24.653 14.063 6.264 1.00 87.31 411 LYS A N 1
ATOM 3249 C CA . LYS A 1 411 ? -25.544 14.162 7.425 1.00 87.31 411 LYS A CA 1
ATOM 3250 C C . LYS A 1 411 ? -25.206 13.101 8.479 1.00 87.31 411 LYS A C 1
ATOM 3252 O O . LYS A 1 411 ? -25.237 13.398 9.665 1.00 87.31 411 LYS A O 1
ATOM 3257 N N . HIS A 1 412 ? -24.847 11.903 8.025 1.00 88.38 412 HIS A N 1
ATOM 3258 C CA . HIS A 1 412 ? -24.541 10.734 8.847 1.00 88.38 412 HIS A CA 1
ATOM 3259 C C . HIS A 1 412 ? -23.200 10.133 8.394 1.00 88.38 412 HIS A C 1
ATOM 3261 O O . HIS A 1 412 ? -23.191 9.181 7.604 1.00 88.38 412 HIS A O 1
ATOM 3267 N N . PRO A 1 413 ? -22.066 10.745 8.787 1.00 92.12 413 PRO A N 1
ATOM 3268 C CA . PRO A 1 413 ? -20.757 10.333 8.304 1.00 92.12 413 PRO A CA 1
ATOM 3269 C C . PRO A 1 413 ? -20.360 8.971 8.876 1.00 92.12 413 PRO A C 1
ATOM 3271 O O . PRO A 1 413 ? -20.616 8.679 10.042 1.00 92.12 413 PRO A O 1
ATOM 3274 N N . LEU A 1 414 ? -19.698 8.165 8.050 1.00 94.62 414 LEU A N 1
ATOM 3275 C CA . LEU A 1 414 ? -19.131 6.873 8.413 1.00 94.62 414 LEU A CA 1
ATOM 3276 C C . LEU A 1 414 ? -17.651 6.855 8.034 1.00 94.62 414 LEU A C 1
ATOM 3278 O O . LEU A 1 414 ? -17.280 7.161 6.895 1.00 94.62 414 LEU A O 1
ATOM 3282 N N . HIS A 1 415 ? -16.819 6.460 8.992 1.00 96.25 415 HIS A N 1
ATOM 3283 C CA . HIS A 1 415 ? -15.378 6.311 8.841 1.00 96.25 415 HIS A CA 1
ATOM 3284 C C . HIS A 1 415 ? -14.928 5.002 9.485 1.00 96.25 415 HIS A C 1
ATOM 3286 O O . HIS A 1 415 ? -15.498 4.581 10.489 1.00 96.25 415 HIS A O 1
ATOM 3292 N N . VAL A 1 416 ? -13.907 4.365 8.917 1.00 97.50 416 VAL A N 1
ATOM 3293 C CA . VAL A 1 416 ? -13.321 3.114 9.427 1.00 97.50 416 VAL A CA 1
ATOM 3294 C C . VAL A 1 416 ? -11.829 3.055 9.104 1.00 97.50 416 VAL A C 1
ATOM 3296 O O . VAL A 1 416 ? -11.368 3.669 8.137 1.00 97.50 416 VAL A O 1
ATOM 3299 N N . LEU A 1 417 ? -11.070 2.306 9.903 1.00 98.31 417 LEU A N 1
ATOM 3300 C CA . LEU A 1 417 ? -9.674 1.979 9.621 1.00 98.31 417 LEU A CA 1
ATOM 3301 C C . LEU A 1 417 ? -9.578 0.660 8.852 1.00 98.31 417 LEU A C 1
ATOM 3303 O O . LEU A 1 417 ? -10.207 -0.324 9.223 1.00 98.31 417 LEU A O 1
ATOM 3307 N N . VAL A 1 418 ? -8.732 0.605 7.830 1.00 97.75 418 VAL A N 1
ATOM 3308 C CA . VAL A 1 418 ? -8.404 -0.621 7.095 1.00 97.75 418 VAL A CA 1
ATOM 3309 C C . VAL A 1 418 ? -6.929 -0.950 7.332 1.00 97.75 418 VAL A C 1
ATOM 3311 O O . VAL A 1 418 ? -6.066 -0.214 6.848 1.00 97.75 418 VAL A O 1
ATOM 3314 N N . PRO A 1 419 ? -6.587 -2.011 8.084 1.00 96.44 419 PRO A N 1
ATOM 3315 C CA . PRO A 1 419 ? -5.201 -2.427 8.261 1.00 96.44 419 PRO A CA 1
ATOM 3316 C C . PRO A 1 419 ? -4.525 -2.690 6.914 1.00 96.44 419 PRO A C 1
ATOM 3318 O O . PRO A 1 419 ? -5.095 -3.334 6.030 1.00 96.44 419 PRO A O 1
ATOM 3321 N N . HIS A 1 420 ? -3.299 -2.198 6.737 1.00 94.81 420 HIS A N 1
ATOM 3322 C CA . HIS A 1 420 ? -2.577 -2.438 5.491 1.00 94.81 420 HIS A CA 1
ATOM 3323 C C . HIS A 1 420 ? -2.331 -3.932 5.286 1.00 94.81 420 HIS A C 1
ATOM 3325 O O . HIS A 1 420 ? -1.955 -4.658 6.203 1.00 94.81 420 HIS A O 1
ATOM 3331 N N . GLY A 1 421 ? -2.515 -4.374 4.047 1.00 92.31 421 GLY A N 1
ATOM 3332 C CA . GLY A 1 421 ? -2.271 -5.751 3.647 1.00 92.31 421 GLY A CA 1
ATOM 3333 C C . GLY A 1 421 ? -3.378 -6.748 4.005 1.00 92.31 421 GLY A C 1
ATOM 3334 O O . GLY A 1 421 ? -3.251 -7.924 3.679 1.00 92.31 421 GLY A O 1
ATOM 3335 N N . ILE A 1 422 ? -4.471 -6.303 4.634 1.00 92.69 422 ILE A N 1
ATOM 3336 C CA . ILE A 1 422 ? -5.563 -7.200 5.036 1.00 92.69 422 ILE A CA 1
ATOM 3337 C C . ILE A 1 422 ? -6.466 -7.618 3.863 1.00 92.69 422 ILE A C 1
ATOM 3339 O O . ILE A 1 422 ? -7.048 -8.699 3.876 1.00 92.69 422 ILE A O 1
ATOM 3343 N N . LEU A 1 423 ? -6.586 -6.774 2.834 1.00 94.00 423 LEU A N 1
ATOM 3344 C CA . LEU A 1 423 ? -7.422 -7.017 1.658 1.00 94.00 423 LEU A CA 1
ATOM 3345 C C . LEU A 1 423 ? -6.580 -7.662 0.553 1.00 94.00 423 LEU A C 1
ATOM 3347 O O . LEU A 1 423 ? -5.879 -6.965 -0.176 1.00 94.00 423 LEU A O 1
ATOM 3351 N N . ARG A 1 424 ? -6.597 -8.992 0.444 1.00 92.81 424 ARG A N 1
ATOM 3352 C CA . ARG A 1 424 ? -5.793 -9.726 -0.549 1.00 92.81 424 ARG A CA 1
ATOM 3353 C C . ARG A 1 424 ? -6.381 -9.624 -1.956 1.00 92.81 424 ARG A C 1
ATOM 3355 O O . ARG A 1 424 ? -7.586 -9.761 -2.135 1.00 92.81 424 ARG A O 1
ATOM 3362 N N . VAL A 1 425 ? -5.509 -9.498 -2.956 1.00 93.06 425 VAL A N 1
ATOM 3363 C CA . VAL A 1 425 ? -5.860 -9.679 -4.372 1.00 93.06 425 VAL A CA 1
ATOM 3364 C C . VAL A 1 425 ? -5.527 -11.123 -4.743 1.00 93.06 425 VAL A C 1
ATOM 3366 O O . VAL A 1 425 ? -4.355 -11.474 -4.878 1.00 93.06 425 VAL A O 1
ATOM 3369 N N . ARG A 1 426 ? -6.545 -11.988 -4.841 1.00 84.56 426 ARG A N 1
ATOM 3370 C CA . ARG A 1 426 ? -6.351 -13.443 -5.004 1.00 84.56 426 ARG A CA 1
ATOM 3371 C C . ARG A 1 426 ? -5.703 -13.811 -6.338 1.00 84.56 426 ARG A C 1
ATOM 3373 O O . ARG A 1 426 ? -4.816 -14.658 -6.365 1.00 84.56 426 ARG A O 1
ATOM 3380 N N . TYR A 1 427 ? -6.123 -13.147 -7.412 1.00 86.88 427 TYR A N 1
ATOM 3381 C CA . TYR A 1 427 ? -5.668 -13.406 -8.779 1.00 86.88 427 TYR A CA 1
ATOM 3382 C C . TYR A 1 427 ? -4.973 -12.173 -9.358 1.00 86.88 427 TYR A C 1
ATOM 3384 O O . TYR A 1 427 ? -5.373 -11.639 -10.391 1.00 86.88 427 TYR A O 1
ATOM 3392 N N . ALA A 1 428 ? -3.954 -11.681 -8.648 1.00 89.75 428 ALA A N 1
ATOM 3393 C CA . ALA A 1 428 ? -3.157 -10.566 -9.140 1.00 89.75 428 ALA A CA 1
ATOM 3394 C C . ALA A 1 428 ? -2.434 -10.974 -10.440 1.00 89.75 428 ALA A C 1
ATOM 3396 O O . ALA A 1 428 ? -1.831 -12.052 -10.480 1.00 89.75 428 ALA A O 1
ATOM 3397 N N . PRO A 1 429 ? -2.477 -10.143 -11.496 1.00 92.88 429 PRO A N 1
ATOM 3398 C CA . PRO A 1 429 ? -1.771 -10.435 -12.737 1.00 92.88 429 PRO A CA 1
ATOM 3399 C C . PRO A 1 429 ? -0.248 -10.383 -12.515 1.00 92.88 429 PRO A C 1
ATOM 3401 O O . PRO A 1 429 ? 0.215 -9.729 -11.570 1.00 92.88 429 PRO A O 1
ATOM 3404 N N . PRO A 1 430 ? 0.549 -11.021 -13.393 1.00 93.25 430 PRO A N 1
ATOM 3405 C CA . PRO A 1 430 ? 1.999 -10.858 -13.402 1.00 93.25 430 PRO A CA 1
ATOM 3406 C C . PRO A 1 430 ? 2.412 -9.383 -13.457 1.00 93.25 430 PRO A C 1
ATOM 3408 O O . PRO A 1 430 ? 1.678 -8.537 -13.977 1.00 93.25 430 PRO A O 1
ATOM 3411 N N . VAL A 1 431 ? 3.608 -9.077 -12.949 1.00 95.31 431 VAL A N 1
ATOM 3412 C CA . VAL A 1 431 ? 4.179 -7.721 -12.941 1.00 95.31 431 VAL A CA 1
ATOM 3413 C C . VAL A 1 431 ? 4.670 -7.345 -14.345 1.00 95.31 431 VAL A C 1
ATOM 3415 O O . VAL A 1 431 ? 5.856 -7.224 -14.626 1.00 95.31 431 VAL A O 1
ATOM 3418 N N . GLU A 1 432 ? 3.715 -7.164 -15.248 1.00 95.50 432 GLU A N 1
ATOM 3419 C CA . GLU A 1 432 ? 3.912 -6.765 -16.635 1.00 95.50 432 GLU A CA 1
ATOM 3420 C C . GLU A 1 432 ? 2.912 -5.654 -16.964 1.00 95.50 432 GLU A C 1
ATOM 3422 O O . GLU A 1 432 ? 1.734 -5.735 -16.601 1.00 95.50 432 GLU A O 1
ATOM 3427 N N . TYR A 1 433 ? 3.375 -4.597 -17.637 1.00 96.25 433 TYR A N 1
ATOM 3428 C CA . TYR A 1 433 ? 2.583 -3.384 -17.845 1.00 96.25 433 TYR A CA 1
ATOM 3429 C C . TYR A 1 433 ? 1.234 -3.673 -18.505 1.00 96.25 433 TYR A C 1
ATOM 3431 O O . TYR A 1 433 ? 0.196 -3.257 -17.991 1.00 96.25 433 TYR A O 1
ATOM 3439 N N . GLN A 1 434 ? 1.237 -4.420 -19.613 1.00 96.44 434 GLN A N 1
ATOM 3440 C CA . GLN A 1 434 ? 0.026 -4.687 -20.387 1.00 96.44 434 GLN A CA 1
ATOM 3441 C C . GLN A 1 434 ? -0.958 -5.594 -19.634 1.00 96.44 434 GLN A C 1
ATOM 3443 O O . GLN A 1 434 ? -2.169 -5.376 -19.708 1.00 96.44 434 GLN A O 1
ATOM 3448 N N . GLN A 1 435 ? -0.454 -6.572 -18.876 1.00 96.44 435 GLN A N 1
ATOM 3449 C CA . GLN A 1 435 ? -1.278 -7.471 -18.062 1.00 96.44 435 GLN A CA 1
ATOM 3450 C C . GLN A 1 435 ? -1.967 -6.706 -16.929 1.00 96.44 435 GLN A C 1
ATOM 3452 O O . GLN A 1 435 ? -3.179 -6.813 -16.755 1.00 96.44 435 GLN A O 1
ATOM 3457 N N . LEU A 1 436 ? -1.216 -5.870 -16.203 1.00 96.69 436 LEU A N 1
ATOM 3458 C CA . LEU A 1 436 ? -1.768 -5.009 -15.156 1.00 96.69 436 LEU A CA 1
ATOM 3459 C C . LEU A 1 436 ? -2.774 -4.005 -15.725 1.00 96.69 436 LEU A C 1
ATOM 3461 O O . LEU A 1 436 ? -3.859 -3.852 -15.170 1.00 96.69 436 LEU A O 1
ATOM 3465 N N . TYR A 1 437 ? -2.438 -3.351 -16.840 1.00 96.38 437 TYR A N 1
ATOM 3466 C CA . TYR A 1 437 ? -3.323 -2.408 -17.525 1.00 96.38 437 TYR A CA 1
ATOM 3467 C C . TYR A 1 437 ? -4.669 -3.052 -17.885 1.00 96.38 437 TYR A C 1
ATOM 3469 O O . TYR A 1 437 ? -5.717 -2.517 -17.519 1.00 96.38 437 TYR A O 1
ATOM 3477 N N . SER A 1 438 ? -4.633 -4.228 -18.520 1.00 96.00 438 SER A N 1
ATOM 3478 C CA . SER A 1 438 ? -5.834 -4.967 -18.932 1.00 96.00 438 SER A CA 1
ATOM 3479 C C . SER A 1 438 ? -6.630 -5.453 -17.716 1.00 96.00 438 SER A C 1
ATOM 3481 O O . SER A 1 438 ? -7.839 -5.248 -17.653 1.00 96.00 438 SER A O 1
ATOM 3483 N N . TRP A 1 439 ? -5.960 -5.988 -16.687 1.00 95.88 439 TRP A N 1
ATOM 3484 C CA . TRP A 1 439 ? -6.607 -6.429 -15.446 1.00 95.88 439 TRP A CA 1
ATOM 3485 C C . TRP A 1 439 ? -7.378 -5.301 -14.756 1.00 95.88 439 TRP A C 1
ATOM 3487 O O . TRP A 1 439 ? -8.537 -5.484 -14.393 1.00 95.88 439 TRP A O 1
ATOM 3497 N N . PHE A 1 440 ? -6.784 -4.110 -14.637 1.00 95.19 440 PHE A N 1
ATOM 3498 C CA . PHE A 1 440 ? -7.477 -2.951 -14.074 1.00 95.19 440 PHE A CA 1
ATOM 3499 C C . PHE A 1 440 ? -8.739 -2.583 -14.876 1.00 95.19 440 PHE A C 1
ATOM 3501 O O . PHE A 1 440 ? -9.695 -2.060 -14.304 1.00 95.19 440 PHE A O 1
ATOM 3508 N N . GLN A 1 441 ? -8.775 -2.784 -16.191 1.00 92.75 441 GLN A N 1
ATOM 3509 C CA . GLN A 1 441 ? -9.923 -2.391 -17.015 1.00 92.75 441 GLN A CA 1
ATOM 3510 C C . GLN A 1 441 ? -11.011 -3.458 -17.124 1.00 92.75 441 GLN A C 1
ATOM 3512 O O . GLN A 1 441 ? -12.187 -3.104 -17.160 1.00 92.75 441 GLN A O 1
ATOM 3517 N N . GLU A 1 442 ? -10.619 -4.725 -17.212 1.00 92.06 442 GLU A N 1
ATOM 3518 C CA . GLU A 1 442 ? -11.494 -5.814 -17.653 1.00 92.06 442 GLU A CA 1
ATOM 3519 C C . GLU A 1 442 ? -11.898 -6.757 -16.513 1.00 92.06 442 GLU A C 1
ATOM 3521 O O . GLU A 1 442 ? -12.900 -7.461 -16.625 1.00 92.06 442 GLU A O 1
ATOM 3526 N N . CYS A 1 443 ? -11.151 -6.775 -15.405 1.00 92.25 443 CYS A N 1
ATOM 3527 C CA . CYS A 1 443 ? -11.429 -7.645 -14.266 1.00 92.25 443 CYS A CA 1
ATOM 3528 C C . CYS A 1 443 ? -12.242 -6.918 -13.187 1.00 92.25 443 CYS A C 1
ATOM 3530 O O . CYS A 1 443 ? -11.933 -5.781 -12.830 1.00 92.25 443 CYS A O 1
ATOM 3532 N N . GLN A 1 444 ? -13.231 -7.601 -12.600 1.00 89.81 444 GLN A N 1
ATOM 3533 C CA . GLN A 1 444 ? -14.007 -7.075 -11.472 1.00 89.81 444 GLN A CA 1
ATOM 3534 C C . GLN A 1 444 ? -13.125 -6.813 -10.238 1.00 89.81 444 GLN A C 1
ATOM 3536 O O . GLN A 1 444 ? -13.227 -5.747 -9.633 1.00 89.81 444 GLN A O 1
ATOM 3541 N N . ASP A 1 445 ? -12.199 -7.723 -9.919 1.00 90.56 445 ASP A N 1
ATOM 3542 C CA . ASP A 1 445 ? -11.183 -7.534 -8.868 1.00 90.56 445 ASP A CA 1
ATOM 3543 C C . ASP A 1 445 ? -10.249 -6.347 -9.184 1.00 90.56 445 ASP A C 1
ATOM 3545 O O . ASP A 1 445 ? -9.641 -5.759 -8.290 1.00 90.56 445 ASP A O 1
ATOM 3549 N N . GLY A 1 446 ? -10.169 -5.963 -10.464 1.00 93.75 446 GLY A N 1
ATOM 3550 C CA . GLY A 1 446 ? -9.429 -4.813 -10.977 1.00 93.75 446 GLY A CA 1
ATOM 3551 C C . GLY A 1 446 ? -10.083 -3.456 -10.717 1.00 93.75 446 GLY A C 1
ATOM 3552 O O . GLY A 1 446 ? -9.456 -2.421 -10.963 1.00 93.75 446 GLY A O 1
ATOM 3553 N N . CYS A 1 447 ? -11.308 -3.412 -10.184 1.00 94.56 447 CYS A N 1
ATOM 3554 C CA . CYS A 1 447 ? -12.011 -2.179 -9.820 1.00 94.56 447 CYS A CA 1
ATOM 3555 C C . CYS A 1 447 ? -11.486 -1.561 -8.508 1.00 94.56 447 CYS A C 1
ATOM 3557 O O . CYS A 1 447 ? -12.250 -1.263 -7.595 1.00 94.56 447 CYS A O 1
ATOM 3559 N N . VAL A 1 448 ? -10.176 -1.333 -8.410 1.00 95.19 448 VAL A N 1
ATOM 3560 C CA . VAL A 1 448 ? -9.486 -0.781 -7.227 1.00 95.19 448 VAL A CA 1
ATOM 3561 C C . VAL A 1 448 ? -8.577 0.406 -7.600 1.00 95.19 448 VAL A C 1
ATOM 3563 O O . VAL A 1 448 ? -8.263 0.604 -8.777 1.00 95.19 448 VAL A O 1
ATOM 3566 N N . GLU A 1 449 ? -8.123 1.207 -6.620 1.00 94.88 449 GLU A N 1
ATOM 3567 C CA . GLU A 1 449 ? -7.168 2.323 -6.860 1.00 94.88 449 GLU A CA 1
ATOM 3568 C C . GLU A 1 449 ? -5.797 1.820 -7.318 1.00 94.88 449 GLU A C 1
ATOM 3570 O O . GLU A 1 449 ? -5.044 2.519 -8.000 1.00 94.88 449 GLU A O 1
ATOM 3575 N N . GLY A 1 450 ? -5.422 0.619 -6.889 1.00 96.06 450 GLY A N 1
ATOM 3576 C CA . GLY A 1 450 ? -4.100 0.075 -7.128 1.00 96.06 450 GLY A CA 1
ATOM 3577 C C . GLY A 1 450 ? -3.851 -1.236 -6.400 1.00 96.06 450 GLY A C 1
ATOM 3578 O O . GLY A 1 450 ? -4.719 -1.746 -5.695 1.00 96.06 450 GLY A O 1
ATOM 3579 N N . ILE A 1 451 ? -2.626 -1.735 -6.534 1.00 97.75 451 ILE A N 1
ATOM 3580 C CA . ILE A 1 451 ? -2.128 -2.919 -5.826 1.00 97.75 451 ILE A CA 1
ATOM 3581 C C . ILE A 1 451 ? -0.916 -2.508 -4.989 1.00 97.75 451 ILE A C 1
ATOM 3583 O O . ILE A 1 451 ? -0.110 -1.678 -5.424 1.00 97.75 451 ILE A O 1
ATOM 3587 N N . VAL A 1 452 ? -0.780 -3.095 -3.803 1.00 97.69 452 VAL A N 1
ATOM 3588 C CA . VAL A 1 452 ? 0.452 -3.099 -3.011 1.00 97.69 452 VAL A CA 1
ATOM 3589 C C . VAL A 1 452 ? 0.966 -4.533 -2.922 1.00 97.69 452 VAL A C 1
ATOM 3591 O O . VAL A 1 452 ? 0.245 -5.440 -2.526 1.00 97.69 452 VAL A O 1
ATOM 3594 N N . TRP A 1 453 ? 2.224 -4.747 -3.285 1.00 97.25 453 TRP A N 1
ATOM 3595 C CA . TRP A 1 453 ? 2.932 -6.004 -3.088 1.00 97.25 453 TRP A CA 1
ATOM 3596 C C . TRP A 1 453 ? 3.767 -5.922 -1.814 1.00 97.25 453 TRP A C 1
ATOM 3598 O O . TRP A 1 453 ? 4.569 -5.000 -1.636 1.00 97.25 453 TRP A O 1
ATOM 3608 N N . HIS A 1 454 ? 3.574 -6.903 -0.938 1.00 94.56 454 HIS A N 1
ATOM 3609 C CA . HIS A 1 454 ? 4.336 -7.088 0.290 1.00 94.56 454 HIS A CA 1
ATOM 3610 C C . HIS A 1 454 ? 5.391 -8.175 0.060 1.00 94.56 454 HIS A C 1
ATOM 3612 O O . HIS A 1 454 ? 5.077 -9.370 0.078 1.00 94.56 454 HIS A O 1
ATOM 3618 N N . CYS A 1 455 ? 6.630 -7.757 -0.200 1.00 92.31 455 CYS A N 1
ATOM 3619 C CA . CYS A 1 455 ? 7.748 -8.649 -0.496 1.00 92.31 455 CYS A CA 1
ATOM 3620 C C . CYS A 1 455 ? 8.277 -9.344 0.771 1.00 92.31 455 CYS A C 1
ATOM 3622 O O . CYS A 1 455 ? 8.090 -8.877 1.897 1.00 92.31 455 CYS A O 1
ATOM 3624 N N . ASN A 1 456 ? 8.957 -10.480 0.591 1.00 87.50 456 ASN A N 1
ATOM 3625 C CA . ASN A 1 456 ? 9.413 -11.330 1.700 1.00 87.50 456 ASN A CA 1
ATOM 3626 C C . ASN A 1 456 ? 10.526 -10.701 2.555 1.00 87.50 456 ASN A C 1
ATOM 3628 O O . ASN A 1 456 ? 10.666 -11.053 3.724 1.00 87.50 456 ASN A O 1
ATOM 3632 N N . ASP A 1 457 ? 11.294 -9.774 1.985 1.00 84.88 457 ASP A N 1
ATOM 3633 C CA . ASP A 1 457 ? 12.299 -8.952 2.672 1.00 84.88 457 ASP A CA 1
ATOM 3634 C C . ASP A 1 457 ? 11.674 -7.773 3.452 1.00 84.88 457 ASP A C 1
ATOM 3636 O O . ASP A 1 457 ? 12.368 -7.011 4.124 1.00 84.88 457 ASP A O 1
ATOM 3640 N N . GLY A 1 458 ? 10.349 -7.616 3.375 1.00 86.94 458 GLY A N 1
ATOM 3641 C CA . GLY A 1 458 ? 9.599 -6.521 3.969 1.00 86.94 458 GLY A CA 1
ATOM 3642 C C . GLY A 1 458 ? 9.547 -5.262 3.105 1.00 86.94 458 GLY A C 1
ATOM 3643 O O . GLY A 1 458 ? 8.995 -4.261 3.570 1.00 86.94 458 GLY A O 1
ATOM 3644 N N . THR A 1 459 ? 10.104 -5.267 1.892 1.00 91.19 459 THR A N 1
ATOM 3645 C CA . THR A 1 459 ? 9.943 -4.180 0.921 1.00 91.19 459 THR A CA 1
ATOM 3646 C C . THR A 1 459 ? 8.480 -4.102 0.482 1.00 91.19 459 THR A C 1
ATOM 3648 O O . THR A 1 459 ? 7.815 -5.115 0.269 1.00 91.19 459 THR A O 1
ATOM 3651 N N . LEU A 1 460 ? 7.958 -2.880 0.375 1.00 95.12 460 LEU A N 1
ATOM 3652 C CA . LEU A 1 460 ? 6.639 -2.624 -0.194 1.00 95.12 460 LEU A CA 1
ATOM 3653 C C . LEU A 1 460 ? 6.820 -2.014 -1.573 1.00 95.12 460 LEU A C 1
ATOM 3655 O O . LEU A 1 460 ? 7.578 -1.055 -1.718 1.00 95.12 460 LEU A O 1
ATOM 3659 N N . ILE A 1 461 ? 6.080 -2.518 -2.551 1.00 97.00 461 ILE A N 1
ATOM 3660 C CA . ILE A 1 461 ? 6.016 -1.979 -3.910 1.00 97.00 461 ILE A CA 1
ATOM 3661 C C . ILE A 1 461 ? 4.548 -1.716 -4.233 1.00 97.00 461 ILE A C 1
ATOM 3663 O O . ILE A 1 461 ? 3.687 -2.468 -3.793 1.00 97.00 461 ILE A O 1
ATOM 3667 N N . LYS A 1 462 ? 4.217 -0.663 -4.983 1.00 97.12 462 LYS A N 1
ATOM 3668 C CA . LYS A 1 462 ? 2.821 -0.409 -5.378 1.00 97.12 462 LYS A CA 1
ATOM 3669 C C . LYS A 1 462 ? 2.673 -0.088 -6.848 1.00 97.12 462 LYS A C 1
ATOM 3671 O O . LYS A 1 462 ? 3.590 0.417 -7.481 1.00 97.12 462 LYS A O 1
ATOM 3676 N N . VAL A 1 463 ? 1.465 -0.224 -7.359 1.00 97.19 463 VAL A N 1
ATOM 3677 C CA . VAL A 1 463 ? 1.038 0.446 -8.585 1.00 97.19 463 VAL A CA 1
ATOM 3678 C C . VAL A 1 463 ? -0.241 1.201 -8.288 1.00 97.19 463 VAL A C 1
ATOM 3680 O O . VAL A 1 463 ? -1.095 0.724 -7.546 1.00 97.19 463 VAL A O 1
ATOM 3683 N N . HIS A 1 464 ? -0.356 2.402 -8.841 1.00 95.00 464 HIS A N 1
ATOM 3684 C CA . HIS A 1 464 ? -1.618 3.126 -8.861 1.00 95.00 464 HIS A CA 1
ATOM 3685 C C . HIS A 1 464 ? -2.205 3.058 -10.258 1.00 95.00 464 HIS A C 1
ATOM 3687 O O . HIS A 1 464 ? -1.482 3.224 -11.241 1.00 95.00 464 HIS A O 1
ATOM 3693 N N . ARG A 1 465 ? -3.525 2.949 -10.336 1.00 93.06 465 ARG A N 1
ATOM 3694 C CA . ARG A 1 465 ? -4.290 2.970 -11.579 1.00 93.06 465 ARG A CA 1
ATOM 3695 C C . ARG A 1 465 ? -3.967 4.197 -12.443 1.00 93.06 465 ARG A C 1
ATOM 3697 O O . ARG A 1 465 ? -3.717 4.074 -13.639 1.00 93.06 465 ARG A O 1
ATOM 3704 N N . HIS A 1 466 ? -3.837 5.373 -11.826 1.00 91.94 466 HIS A N 1
ATOM 3705 C CA . HIS A 1 466 ? -3.496 6.606 -12.547 1.00 91.94 466 HIS A CA 1
ATOM 3706 C C . HIS A 1 466 ? -2.059 6.660 -13.093 1.00 91.94 466 HIS A C 1
ATOM 3708 O O . HIS A 1 466 ? -1.815 7.415 -14.037 1.00 91.94 466 HIS A O 1
ATOM 3714 N N . HIS A 1 467 ? -1.116 5.872 -12.553 1.00 93.56 467 HIS A N 1
ATOM 3715 C CA . HIS A 1 467 ? 0.215 5.743 -13.161 1.00 93.56 467 HIS A CA 1
ATOM 3716 C C . HIS A 1 467 ? 0.126 5.034 -14.518 1.00 93.56 467 HIS A C 1
ATOM 3718 O O . HIS A 1 467 ? 0.874 5.369 -15.427 1.00 93.56 467 HIS A O 1
ATOM 3724 N N . LEU A 1 468 ? -0.834 4.123 -14.688 1.00 93.75 468 LEU A N 1
ATOM 3725 C CA . LEU A 1 468 ? -1.128 3.451 -15.957 1.00 93.75 468 LEU A CA 1
ATOM 3726 C C . LEU A 1 468 ? -2.025 4.299 -16.882 1.00 93.75 468 LEU A C 1
ATOM 3728 O O . LEU A 1 468 ? -2.576 3.810 -17.860 1.00 93.75 468 LEU A O 1
ATOM 3732 N N . GLY A 1 469 ? -2.241 5.579 -16.554 1.00 90.44 469 GLY A N 1
ATOM 3733 C CA . GLY A 1 469 ? -3.107 6.476 -17.322 1.00 90.44 469 GLY A CA 1
ATOM 3734 C C . GLY A 1 469 ? -4.608 6.205 -17.164 1.00 90.44 469 GLY A C 1
ATOM 3735 O O . GLY A 1 469 ? -5.414 6.840 -17.845 1.00 90.44 469 GLY A O 1
ATOM 3736 N N . LEU A 1 470 ? -5.012 5.308 -16.270 1.00 91.06 470 LEU A N 1
ATOM 3737 C CA . LEU A 1 470 ? -6.413 4.973 -16.036 1.00 91.06 470 LEU A CA 1
ATOM 3738 C C . LEU A 1 470 ? -7.036 5.926 -14.995 1.00 91.06 470 LEU A C 1
ATOM 3740 O O . LEU A 1 470 ? -6.375 6.355 -14.049 1.00 91.06 470 LEU A O 1
ATOM 3744 N N . LYS A 1 471 ? -8.315 6.281 -15.165 1.00 89.19 471 LYS A N 1
ATOM 3745 C CA . LYS A 1 471 ? -9.088 7.021 -14.145 1.00 89.19 471 LYS A CA 1
ATOM 3746 C C . LYS A 1 471 ? -9.459 6.093 -12.987 1.00 89.19 471 LYS A C 1
ATOM 3748 O O . LYS A 1 471 ? -9.324 4.881 -13.138 1.00 89.19 471 LYS A O 1
ATOM 3753 N N . TRP A 1 472 ? -9.961 6.647 -11.879 1.00 88.25 472 TRP A N 1
ATOM 3754 C CA . TRP A 1 472 ? -10.650 5.865 -10.840 1.00 88.25 472 TRP A CA 1
ATOM 3755 C C . TRP A 1 472 ? -11.656 4.884 -11.484 1.00 88.25 472 TRP A C 1
ATOM 3757 O O . TRP A 1 472 ? -12.204 5.240 -12.535 1.00 88.25 472 TRP A O 1
ATOM 3767 N N . PRO A 1 473 ? -11.864 3.665 -10.942 1.00 87.31 473 PRO A N 1
ATOM 3768 C CA . PRO A 1 473 ? -12.782 2.686 -11.522 1.00 87.31 473 PRO A CA 1
ATOM 3769 C C . PRO A 1 473 ? -14.130 3.299 -11.927 1.00 87.31 473 PRO A C 1
ATOM 3771 O O . PRO A 1 473 ? -14.731 4.064 -11.173 1.00 87.31 473 PRO A O 1
ATOM 3774 N N . ASN A 1 474 ? -14.586 2.976 -13.140 1.00 70.44 474 ASN A N 1
ATOM 3775 C CA . ASN A 1 474 ? -15.915 3.359 -13.604 1.00 70.44 474 ASN A CA 1
ATOM 3776 C C . ASN A 1 474 ? -16.923 2.380 -12.984 1.00 70.44 474 ASN A C 1
ATOM 3778 O O . ASN A 1 474 ? -16.841 1.186 -13.256 1.00 70.44 474 ASN A O 1
ATOM 3782 N N . GLY A 1 475 ? -17.866 2.874 -12.182 1.00 76.12 475 GLY A N 1
ATOM 3783 C CA . GLY A 1 475 ? -18.802 2.029 -11.432 1.00 76.12 475 GLY A CA 1
ATOM 3784 C C . GLY A 1 475 ? -18.354 1.804 -9.987 1.00 76.12 475 GLY A C 1
ATOM 3785 O O . GLY A 1 475 ? -17.628 2.625 -9.426 1.00 76.12 475 GLY A O 1
ATOM 3786 N N . ASP A 1 476 ? -18.821 0.717 -9.373 1.00 83.50 476 ASP A N 1
ATOM 3787 C CA . ASP A 1 476 ? -18.539 0.433 -7.966 1.00 83.50 476 ASP A CA 1
ATOM 3788 C C . ASP A 1 476 ? -17.129 -0.137 -7.772 1.00 83.50 476 ASP A C 1
ATOM 3790 O O . ASP A 1 476 ? -16.767 -1.106 -8.447 1.00 83.50 476 ASP A O 1
ATOM 3794 N N . PRO A 1 477 ? -16.333 0.408 -6.831 1.00 92.50 477 PRO A N 1
ATOM 3795 C CA . PRO A 1 477 ? -15.080 -0.212 -6.431 1.00 92.50 477 PRO A CA 1
ATOM 3796 C C . PRO A 1 477 ? -15.298 -1.651 -5.959 1.00 92.50 477 PRO A C 1
ATOM 3798 O O . PRO A 1 477 ? -16.328 -1.958 -5.355 1.00 92.50 477 PRO A O 1
ATOM 3801 N N . PHE A 1 478 ? -14.303 -2.515 -6.148 1.00 93.12 478 PHE A N 1
ATOM 3802 C CA . PHE A 1 478 ? -14.370 -3.916 -5.732 1.00 93.12 478 PHE A CA 1
ATOM 3803 C C . PHE A 1 478 ? -14.711 -4.057 -4.243 1.00 93.12 478 PHE A C 1
ATOM 3805 O O . PHE A 1 478 ? -15.563 -4.869 -3.880 1.00 93.12 478 PHE A O 1
ATOM 3812 N N . LEU A 1 479 ? -14.156 -3.185 -3.393 1.00 93.19 479 LEU A N 1
ATOM 3813 C CA . LEU A 1 479 ? -14.476 -3.125 -1.966 1.00 93.19 479 LEU A CA 1
ATOM 3814 C C . LEU A 1 479 ? -15.986 -2.969 -1.688 1.00 93.19 479 LEU A C 1
ATOM 3816 O O . LEU A 1 479 ? -16.500 -3.564 -0.747 1.00 93.19 479 LEU A O 1
ATOM 3820 N N . ASN A 1 480 ? -16.710 -2.228 -2.534 1.00 92.44 480 ASN A N 1
ATOM 3821 C CA . ASN A 1 480 ? -18.159 -2.033 -2.423 1.00 92.44 480 ASN A CA 1
ATOM 3822 C C . ASN A 1 480 ? -18.986 -3.168 -3.032 1.00 92.44 480 ASN A C 1
ATOM 3824 O O . ASN A 1 480 ? -20.194 -3.207 -2.811 1.00 92.44 480 ASN A O 1
ATOM 3828 N N . SER A 1 481 ? -18.384 -4.074 -3.798 1.00 91.25 481 SER A N 1
ATOM 3829 C CA . SER A 1 481 ? -19.094 -5.239 -4.341 1.00 91.25 481 SER A CA 1
ATOM 3830 C C . SER A 1 481 ? -19.281 -6.359 -3.314 1.00 91.25 481 SER A C 1
ATOM 3832 O O . SER A 1 481 ? -19.989 -7.328 -3.579 1.00 91.25 481 SER A O 1
ATOM 3834 N N . ARG A 1 482 ? -18.642 -6.230 -2.145 1.00 92.75 482 ARG A N 1
ATOM 3835 C CA . ARG A 1 482 ? -18.627 -7.248 -1.099 1.00 92.75 482 ARG A CA 1
ATOM 3836 C C . ARG A 1 482 ? -19.680 -6.962 -0.025 1.00 92.75 482 ARG A C 1
ATOM 3838 O O . ARG A 1 482 ? -19.775 -5.814 0.424 1.00 92.75 482 ARG A O 1
ATOM 3845 N N . PRO A 1 483 ? -20.413 -7.993 0.438 1.00 96.12 483 PRO A N 1
ATOM 3846 C CA . PRO A 1 483 ? -21.295 -7.846 1.581 1.00 96.12 483 PRO A CA 1
ATOM 3847 C C . PRO A 1 483 ? -20.483 -7.516 2.832 1.00 96.12 483 PRO A C 1
ATOM 3849 O O . PRO A 1 483 ? -19.300 -7.856 2.933 1.00 96.12 483 PRO A O 1
ATOM 3852 N N . VAL A 1 484 ? -21.129 -6.872 3.797 1.00 96.88 484 VAL A N 1
ATOM 3853 C CA . VAL A 1 484 ? -20.510 -6.466 5.057 1.00 96.88 484 VAL A CA 1
ATOM 3854 C C . VAL A 1 484 ? -21.418 -6.783 6.236 1.00 96.88 484 VAL A C 1
ATOM 3856 O O . VAL A 1 484 ? -22.622 -6.544 6.183 1.00 96.88 484 VAL A O 1
ATOM 3859 N N . VAL A 1 485 ? -20.835 -7.321 7.303 1.00 96.00 485 VAL A N 1
ATOM 3860 C CA . VAL A 1 485 ? -21.484 -7.501 8.605 1.00 96.00 485 VAL A CA 1
ATOM 3861 C C . VAL A 1 485 ? -20.907 -6.509 9.614 1.00 96.00 485 VAL A C 1
ATOM 3863 O O . VAL A 1 485 ? -19.726 -6.165 9.553 1.00 96.00 485 VAL A O 1
ATOM 3866 N N . ILE A 1 486 ? -21.725 -6.016 10.537 1.00 95.25 486 ILE A N 1
ATOM 3867 C CA . ILE A 1 486 ? -21.253 -5.169 11.639 1.00 95.25 486 ILE A CA 1
ATOM 3868 C C . ILE A 1 486 ? -21.120 -6.026 12.898 1.00 95.25 486 ILE A C 1
ATOM 3870 O O . ILE A 1 486 ? -22.067 -6.706 13.277 1.00 95.25 486 ILE A O 1
ATOM 3874 N N . HIS A 1 487 ? -19.960 -5.981 13.554 1.00 92.31 487 HIS A N 1
ATOM 3875 C CA . HIS A 1 487 ? -19.685 -6.720 14.784 1.00 92.31 487 HIS A CA 1
ATOM 3876 C C . HIS A 1 487 ? -19.105 -5.794 15.858 1.00 92.31 487 HIS A C 1
ATOM 3878 O O . HIS A 1 487 ? -17.922 -5.467 15.867 1.00 92.31 487 HIS A O 1
ATOM 3884 N N . MET A 1 488 ? -19.941 -5.385 16.800 1.00 88.62 488 MET A N 1
ATOM 3885 C CA . MET A 1 488 ? -19.553 -4.527 17.912 1.00 88.62 488 MET A CA 1
ATOM 3886 C C . MET A 1 488 ? -19.492 -5.364 19.191 1.00 88.62 488 MET A C 1
ATOM 3888 O O . MET A 1 488 ? -20.520 -5.861 19.651 1.00 88.62 488 MET A O 1
ATOM 3892 N N . ASP A 1 489 ? -18.297 -5.516 19.761 1.00 74.38 489 ASP A N 1
ATOM 3893 C CA . ASP A 1 489 ? -18.111 -6.129 21.076 1.00 74.38 489 ASP A CA 1
ATOM 3894 C C . ASP A 1 489 ? -18.630 -5.150 22.133 1.00 74.38 489 ASP A C 1
ATOM 3896 O O . ASP A 1 489 ? -17.995 -4.153 22.482 1.00 74.38 489 ASP A O 1
ATOM 3900 N N . MET A 1 490 ? -19.846 -5.423 22.602 1.00 57.31 490 MET A N 1
ATOM 3901 C CA . MET A 1 490 ? -20.557 -4.644 23.610 1.00 57.31 490 MET A CA 1
ATOM 3902 C C . MET A 1 490 ? -19.982 -4.940 24.997 1.00 57.31 490 MET A C 1
ATOM 3904 O O . MET A 1 490 ? -20.640 -5.550 25.835 1.00 57.31 490 MET A O 1
ATOM 3908 N N . MET A 1 491 ? -18.746 -4.523 25.261 1.00 53.06 491 MET A N 1
ATOM 3909 C CA . MET A 1 491 ? -18.364 -4.285 26.651 1.00 53.06 491 MET A CA 1
ATOM 3910 C C . MET A 1 491 ? -19.190 -3.084 27.118 1.00 53.06 491 MET A C 1
ATOM 3912 O O . MET A 1 491 ? -19.298 -2.107 26.381 1.00 53.06 491 MET A O 1
ATOM 3916 N N . GLU A 1 492 ? -19.843 -3.173 28.278 1.00 48.50 492 GLU A N 1
ATOM 3917 C CA . GLU A 1 492 ? -20.670 -2.103 28.854 1.00 48.50 492 GLU A CA 1
ATOM 3918 C C . GLU A 1 492 ? -19.823 -0.837 29.057 1.00 48.50 492 GLU A C 1
ATOM 3920 O O . GLU A 1 492 ? -19.223 -0.601 30.104 1.00 48.50 492 GLU A O 1
ATOM 3925 N N . TYR A 1 493 ? -19.705 -0.027 28.008 1.00 52.19 493 TYR A N 1
ATOM 3926 C CA . TYR A 1 493 ? -18.978 1.224 28.058 1.00 52.19 493 TYR A CA 1
ATOM 3927 C C . TYR A 1 493 ? -19.785 2.185 28.927 1.00 52.19 493 TYR A C 1
ATOM 3929 O O . TYR A 1 493 ? -20.925 2.510 28.593 1.00 52.19 493 TYR A O 1
ATOM 3937 N N . ASN A 1 494 ? -19.199 2.633 30.042 1.00 46.34 494 ASN A N 1
ATOM 3938 C CA . ASN A 1 494 ? -19.794 3.652 30.905 1.00 46.34 494 ASN A CA 1
ATOM 3939 C C . ASN A 1 494 ? -20.212 4.858 30.048 1.00 46.34 494 ASN A C 1
ATOM 3941 O O . ASN A 1 494 ? -19.370 5.563 29.491 1.00 46.34 494 ASN A O 1
ATOM 3945 N N . GLN A 1 495 ? -21.524 5.073 29.930 1.00 48.97 495 GLN A N 1
ATOM 3946 C CA . GLN A 1 495 ? -22.128 6.086 29.057 1.00 48.97 495 GLN A CA 1
ATOM 3947 C C . GLN A 1 495 ? -21.820 7.531 29.490 1.00 48.97 495 GLN A C 1
ATOM 3949 O O . GLN A 1 495 ? -22.086 8.460 28.731 1.00 48.97 495 GLN A O 1
ATOM 3954 N N . ASP A 1 496 ? -21.190 7.723 30.651 1.00 43.75 496 ASP A N 1
ATOM 3955 C CA . ASP A 1 496 ? -21.053 9.025 31.307 1.00 43.75 496 ASP A CA 1
ATOM 3956 C C . ASP A 1 496 ? -19.723 9.766 31.042 1.00 43.75 496 ASP A C 1
ATOM 3958 O O . ASP A 1 496 ? -19.544 10.874 31.546 1.00 43.75 496 ASP A O 1
ATOM 3962 N N . SER A 1 497 ? -18.769 9.210 30.274 1.00 45.06 497 SER A N 1
ATOM 3963 C CA . SER A 1 497 ? -17.401 9.780 30.170 1.00 45.06 497 SER A CA 1
ATOM 3964 C C . SER A 1 497 ? -16.872 10.107 28.763 1.00 45.06 497 SER A C 1
ATOM 3966 O O . SER A 1 497 ? -15.722 10.529 28.624 1.00 45.06 497 SER A O 1
ATOM 3968 N N . LEU A 1 498 ? -17.676 9.972 27.708 1.00 45.88 498 LEU A N 1
ATOM 3969 C CA . LEU A 1 498 ? -17.240 10.177 26.320 1.00 45.88 498 LEU A CA 1
ATOM 3970 C C . LEU A 1 498 ? -17.761 11.511 25.752 1.00 45.88 498 LEU A C 1
ATOM 3972 O O . LEU A 1 498 ? -18.855 11.950 26.078 1.00 45.88 498 LEU A O 1
ATOM 3976 N N . SER A 1 499 ? -16.990 12.170 24.879 1.00 48.72 499 SER A N 1
ATOM 3977 C CA . SER A 1 499 ? -17.434 13.400 24.203 1.00 48.72 499 SER A CA 1
ATOM 3978 C C . SER A 1 499 ? -18.394 13.108 23.041 1.00 48.72 499 SER A C 1
ATOM 3980 O O . SER A 1 499 ? -18.136 12.173 22.275 1.00 48.72 499 SER A O 1
ATOM 3982 N N . ASP A 1 500 ? -19.394 13.975 22.841 1.00 51.94 500 ASP A N 1
ATOM 3983 C CA . ASP A 1 500 ? -20.539 13.821 21.918 1.00 51.94 500 ASP A CA 1
ATOM 3984 C C . ASP A 1 500 ? -20.217 13.211 20.537 1.00 51.94 500 ASP A C 1
ATOM 3986 O O . ASP A 1 500 ? -20.937 12.345 20.050 1.00 51.94 500 ASP A O 1
ATOM 3990 N N . SER A 1 501 ? -19.137 13.623 19.864 1.00 49.91 501 SER A N 1
ATOM 3991 C CA . SER A 1 501 ? -18.851 13.180 18.487 1.00 49.91 501 SER A CA 1
ATOM 3992 C C . SER A 1 501 ? -18.258 11.770 18.368 1.00 49.91 501 SER A C 1
ATOM 3994 O O . SER A 1 501 ? -18.470 11.120 17.346 1.00 49.91 501 SER A O 1
ATOM 3996 N N . GLN A 1 502 ? -17.528 11.292 19.382 1.00 51.25 502 GLN A N 1
ATOM 3997 C CA . GLN A 1 502 ? -16.910 9.954 19.401 1.00 51.25 502 GLN A CA 1
ATOM 3998 C C . GLN A 1 502 ? -17.890 8.896 19.915 1.00 51.25 502 GLN A C 1
ATOM 4000 O O . GLN A 1 502 ? -17.897 7.769 19.424 1.00 51.25 502 GLN A O 1
ATOM 4005 N N . GLN A 1 503 ? -18.765 9.294 20.847 1.00 54.88 503 GLN A N 1
ATOM 4006 C CA . GLN A 1 503 ? -19.932 8.511 21.252 1.00 54.88 503 GLN A CA 1
ATOM 4007 C C . GLN A 1 503 ? -20.809 8.172 20.048 1.00 54.88 503 GLN A C 1
ATOM 4009 O O . GLN A 1 503 ? -21.260 7.041 19.922 1.00 54.88 503 GLN A O 1
ATOM 4014 N N . ASN A 1 504 ? -21.007 9.117 19.127 1.00 65.62 504 ASN A N 1
ATOM 4015 C CA . ASN A 1 504 ? -21.984 8.942 18.059 1.00 65.62 504 ASN A CA 1
ATOM 4016 C C . ASN A 1 504 ? -21.674 7.790 17.099 1.00 65.62 504 ASN A C 1
ATOM 4018 O O . ASN A 1 504 ? -22.599 7.061 16.768 1.00 65.62 504 ASN A O 1
ATOM 4022 N N . LEU A 1 505 ? -20.429 7.589 16.649 1.00 84.88 505 LEU A N 1
ATOM 4023 C CA . LEU A 1 505 ? -20.178 6.598 15.592 1.00 84.88 505 LEU A CA 1
ATOM 4024 C C . LEU A 1 505 ? -20.163 5.156 16.117 1.00 84.88 505 LEU A C 1
ATOM 4026 O O . LEU A 1 505 ? -20.862 4.307 15.565 1.00 84.88 505 LEU A O 1
ATOM 4030 N N . LEU A 1 506 ? -19.418 4.883 17.196 1.00 84.50 506 LEU A N 1
ATOM 4031 C CA . LEU A 1 506 ? -19.403 3.550 17.814 1.00 84.50 506 LEU A CA 1
ATOM 4032 C C . LEU A 1 506 ? -20.799 3.176 18.341 1.00 84.50 506 LEU A C 1
ATOM 4034 O O . LEU A 1 506 ? -21.249 2.057 18.102 1.00 84.50 506 LEU A O 1
ATOM 4038 N N . ASN A 1 507 ? -21.517 4.113 18.978 1.00 81.69 507 ASN A N 1
ATOM 4039 C CA . ASN A 1 507 ? -22.877 3.848 19.462 1.00 81.69 507 ASN A CA 1
ATOM 4040 C C . ASN A 1 507 ? -23.913 3.770 18.337 1.00 81.69 507 ASN A C 1
ATOM 4042 O O . ASN A 1 507 ? -24.930 3.103 18.495 1.00 81.69 507 ASN A O 1
ATOM 4046 N N . ALA A 1 508 ? -23.715 4.464 17.213 1.00 86.94 508 ALA A N 1
ATOM 4047 C CA . ALA A 1 508 ? -24.601 4.303 16.065 1.00 86.94 508 ALA A CA 1
ATOM 4048 C C . ALA A 1 508 ? -24.422 2.913 15.452 1.00 86.94 508 ALA A C 1
ATOM 4050 O O . ALA A 1 508 ? -25.411 2.227 15.218 1.00 86.94 508 ALA A O 1
ATOM 4051 N N . LEU A 1 509 ? -23.175 2.469 15.250 1.00 90.31 509 LEU A N 1
ATOM 4052 C CA . LEU A 1 509 ? -22.877 1.150 14.686 1.00 90.31 509 LEU A CA 1
ATOM 4053 C C . LEU A 1 509 ? -23.282 0.002 15.616 1.00 90.31 509 LEU A C 1
ATOM 4055 O O . LEU A 1 509 ? -23.689 -1.047 15.125 1.00 90.31 509 LEU A O 1
ATOM 4059 N N . SER A 1 510 ? -23.249 0.191 16.939 1.00 88.00 510 SER A N 1
ATOM 4060 C CA . SER A 1 510 ? -23.692 -0.845 17.881 1.00 88.00 510 SER A CA 1
ATOM 4061 C C . SER A 1 510 ? -25.169 -1.217 17.735 1.00 88.00 510 SER A C 1
ATOM 4063 O O . SER A 1 510 ? -25.528 -2.368 17.975 1.00 88.00 510 SER A O 1
ATOM 4065 N N . ARG A 1 511 ? -26.019 -0.301 17.248 1.00 88.88 511 ARG A N 1
ATOM 4066 C CA . ARG A 1 511 ? -27.432 -0.586 16.923 1.00 88.88 511 ARG A CA 1
ATOM 4067 C C . ARG A 1 511 ? -27.600 -1.556 15.757 1.00 88.88 511 ARG A C 1
ATOM 4069 O O . ARG A 1 511 ? -28.655 -2.162 15.624 1.00 88.88 511 ARG A O 1
ATOM 4076 N N . PHE A 1 512 ? -26.572 -1.686 14.927 1.00 91.00 512 PHE A N 1
ATOM 4077 C CA . PHE A 1 512 ? -26.543 -2.577 13.775 1.00 91.00 512 PHE A CA 1
ATOM 4078 C C . PHE A 1 512 ? -25.701 -3.830 14.046 1.00 91.00 512 PHE A C 1
ATOM 4080 O O . PHE A 1 512 ? -25.322 -4.520 13.104 1.00 91.00 512 PHE A O 1
ATOM 4087 N N . ASN A 1 513 ? -25.370 -4.137 15.305 1.00 92.31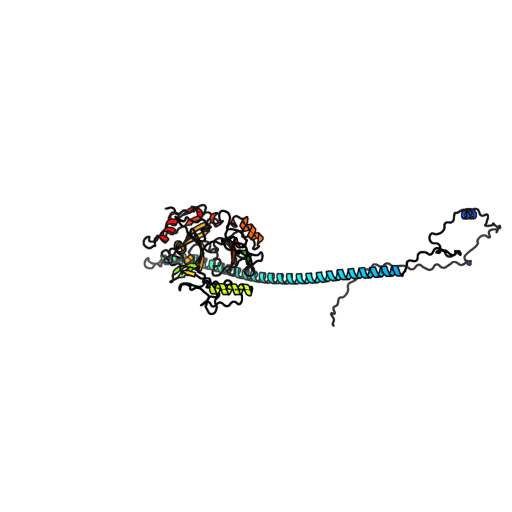 513 ASN A N 1
ATOM 4088 C CA . ASN A 1 513 ? -24.585 -5.325 15.627 1.00 92.31 513 ASN A CA 1
ATOM 4089 C C . ASN A 1 513 ? -25.263 -6.604 15.094 1.00 92.31 513 ASN A C 1
ATOM 4091 O O . ASN A 1 513 ? -26.444 -6.842 15.341 1.00 92.31 513 ASN A O 1
ATOM 4095 N N . GLY A 1 514 ? -24.517 -7.410 14.342 1.00 91.00 514 GLY A N 1
ATOM 4096 C CA . GLY A 1 514 ? -24.998 -8.602 13.643 1.00 91.00 514 GLY A CA 1
ATOM 4097 C C . GLY A 1 514 ? -25.765 -8.330 12.342 1.00 91.00 514 GLY A C 1
ATOM 4098 O O . GLY A 1 514 ? -26.152 -9.280 11.664 1.00 91.00 514 GLY A O 1
ATOM 4099 N N . HIS A 1 515 ? -25.999 -7.071 11.957 1.00 94.25 515 HIS A N 1
ATOM 4100 C CA . HIS A 1 515 ? -26.688 -6.760 10.704 1.00 94.25 515 HIS A CA 1
ATOM 4101 C C . HIS A 1 515 ? -25.775 -6.996 9.501 1.00 94.25 515 HIS A C 1
ATOM 4103 O O . HIS A 1 515 ? -24.595 -6.639 9.515 1.00 94.25 515 HIS A O 1
ATOM 4109 N N . HIS A 1 516 ? -26.367 -7.541 8.439 1.00 95.75 516 HIS A N 1
ATOM 4110 C CA . HIS A 1 516 ? -25.730 -7.747 7.145 1.00 95.75 516 HIS A CA 1
ATOM 4111 C C . HIS A 1 516 ? -26.225 -6.715 6.131 1.00 95.75 516 HIS A C 1
ATOM 4113 O O . HIS A 1 516 ? -27.423 -6.452 6.029 1.00 95.75 516 HIS A O 1
ATOM 4119 N N . PHE A 1 517 ? -25.297 -6.193 5.341 1.00 96.00 517 PHE A N 1
ATOM 4120 C CA . PHE A 1 517 ? -25.547 -5.301 4.214 1.00 96.00 517 PHE A CA 1
ATOM 4121 C C . PHE A 1 517 ? -24.915 -5.907 2.963 1.00 96.00 517 PHE A C 1
ATOM 4123 O O . PHE A 1 517 ? -23.887 -6.585 3.053 1.00 96.00 517 PHE A O 1
ATOM 4130 N N . ASN A 1 518 ? -25.480 -5.649 1.783 1.00 95.25 518 ASN A N 1
ATOM 4131 C CA . ASN A 1 518 ? -24.899 -6.166 0.540 1.00 95.25 518 ASN A CA 1
ATOM 4132 C C . ASN A 1 518 ? -23.658 -5.371 0.117 1.00 95.25 518 ASN A C 1
ATOM 4134 O O . ASN A 1 518 ? -22.891 -5.827 -0.727 1.00 95.25 518 ASN A O 1
ATOM 4138 N N . SER A 1 519 ? -23.468 -4.177 0.685 1.00 94.12 519 SER A N 1
ATOM 4139 C CA . SER A 1 519 ? -22.370 -3.275 0.355 1.00 94.12 519 SER A CA 1
ATOM 4140 C C . SER A 1 519 ? -22.120 -2.253 1.467 1.00 94.12 519 SER A C 1
ATOM 4142 O O . SER A 1 519 ? -23.051 -1.829 2.151 1.00 94.12 519 SER A O 1
ATOM 4144 N N . LEU A 1 520 ? -20.879 -1.767 1.591 1.00 93.31 520 LEU A N 1
ATOM 4145 C CA . LEU A 1 520 ? -20.503 -0.685 2.517 1.00 93.31 520 LEU A CA 1
ATOM 4146 C C . LEU A 1 520 ? -21.321 0.601 2.327 1.00 93.31 520 LEU A C 1
ATOM 4148 O O . LEU A 1 520 ? -21.548 1.332 3.289 1.00 93.31 520 LEU A O 1
ATOM 4152 N N . ARG A 1 521 ? -21.772 0.884 1.100 1.00 91.38 521 ARG A N 1
ATOM 4153 C CA . ARG A 1 521 ? -22.562 2.089 0.787 1.00 91.38 521 ARG A CA 1
ATOM 4154 C C . ARG A 1 521 ? -23.977 2.064 1.362 1.00 91.38 521 ARG A C 1
ATOM 4156 O O . ARG A 1 521 ? -24.584 3.119 1.486 1.00 91.38 521 ARG A O 1
ATOM 4163 N N . GLU A 1 522 ? -24.501 0.875 1.663 1.00 93.00 522 GLU A N 1
ATOM 4164 C CA . GLU A 1 522 ? -25.856 0.690 2.202 1.00 93.00 522 GLU A CA 1
ATOM 4165 C C . GLU A 1 522 ? -25.914 0.977 3.708 1.00 93.00 522 GLU A C 1
ATOM 4167 O O . GLU A 1 522 ? -26.997 1.052 4.287 1.00 93.00 522 GLU A O 1
ATOM 4172 N N . ILE A 1 523 ? -24.757 1.160 4.353 1.00 92.12 523 ILE A N 1
ATOM 4173 C CA . ILE A 1 523 ? -24.684 1.512 5.766 1.00 92.12 523 ILE A CA 1
ATOM 4174 C C . ILE A 1 523 ? -25.057 2.989 5.921 1.00 92.12 523 ILE A C 1
ATOM 4176 O O . ILE A 1 523 ? -24.237 3.900 5.755 1.00 92.12 523 ILE A O 1
ATOM 4180 N N . HIS A 1 524 ? -26.319 3.220 6.265 1.00 86.94 524 HIS A N 1
ATOM 4181 C CA . HIS A 1 524 ? -26.858 4.532 6.591 1.00 86.94 524 HIS A CA 1
ATOM 4182 C C . HIS A 1 524 ? -27.148 4.608 8.089 1.00 86.94 524 HIS A C 1
ATOM 4184 O O . HIS A 1 524 ? -28.026 3.920 8.601 1.00 86.94 524 HIS A O 1
ATOM 4190 N N . LEU A 1 525 ? -26.402 5.461 8.795 1.00 81.25 525 LEU A N 1
ATOM 4191 C CA . LEU A 1 525 ? -26.547 5.682 10.239 1.00 81.25 525 LEU A CA 1
ATOM 4192 C C . LEU A 1 525 ? -27.698 6.658 10.546 1.00 81.25 525 LEU A C 1
ATOM 4194 O O . LEU A 1 525 ? -27.520 7.613 11.308 1.00 81.25 525 LEU A O 1
ATOM 4198 N N . ASP A 1 526 ? -28.845 6.466 9.894 1.00 66.94 526 ASP A N 1
ATOM 4199 C CA . ASP A 1 526 ? -30.068 7.195 10.223 1.00 66.94 526 ASP A CA 1
ATOM 4200 C C . ASP A 1 526 ? -30.598 6.690 11.579 1.00 66.94 526 ASP A C 1
ATOM 4202 O O . ASP A 1 526 ? -30.540 5.496 11.879 1.00 66.94 526 ASP A O 1
ATOM 4206 N N . ALA A 1 527 ? -31.001 7.641 12.426 1.00 48.56 527 ALA A N 1
ATOM 4207 C CA . ALA A 1 527 ? -31.268 7.457 13.854 1.00 48.56 527 ALA A CA 1
ATOM 4208 C C . ALA A 1 527 ? -32.472 6.567 14.173 1.00 48.56 527 ALA A C 1
ATOM 4210 O O . ALA A 1 527 ? -33.502 6.704 13.473 1.00 48.56 527 ALA A O 1
#

InterPro domains:
  IPR018780 BLOC-1-related complex subunit 5 [PF10158] (61-191)
  IPR041211 RNA ligase 1 [PF17720] (200-526)
  IPR041211 RNA ligase 1 [PTHR31219] (200-526)

Sequence (527 aa):
MGAEQSGDADHKHSDYSSSVVPSPAKQRAKMDDIVVVAPGTQSLRNIHNDPDVIKLQEIPTFQPLLKGVLSGQTSPSTVSLEKLDSAQVLQLCLRYQDHLHQCAEAVAFDQNALVKRIKEMDLSVEALFSIMQDRQKRYAKYAEQIQKVNEMSMILRRIQMGIDQTVPLMERLNNLLPESERLEPFSMKPEGELNAKIIMRRLGSVQQKIPCVFLTEVRAEPSRKRDCQQFQVVATDNVNPVALDANIDCAVATEKVDGTCCYVTAHKGKPYLWARLDRKPTKQADKRFKVYQYSQKTCKGFTWNVEEDFRAVPDSWIPAHRVQQENGHPIPDEHGHIPGWVPVEKTNKQYCWHASVVSYDAEVALVLRPYCENEDLLEIASVPLADLMEQTLELIGTNVNGNPYSLGSKKHPLHVLVPHGILRVRYAPPVEYQQLYSWFQECQDGCVEGIVWHCNDGTLIKVHRHHLGLKWPNGDPFLNSRPVVIHMDMMEYNQDSLSDSQQNLLNALSRFNGHHFNSLREIHLDA

Radius of gyration: 49.13 Å; Cα contacts (8 Å, |Δi|>4): 679; chains: 1; bounding box: 88×102×168 Å

pLDDT: mean 82.09, std 18.57, range [27.2, 98.31]

Solvent-accessible surface area (backbone atoms only — not comparable to full-atom values): 31404 Å² total; per-residue (Å²): 140,82,86,88,86,80,88,86,82,88,86,85,87,83,88,85,85,84,85,83,80,86,81,81,86,80,82,80,86,58,84,87,77,67,82,78,91,64,93,72,81,84,68,91,70,64,71,88,74,37,72,68,58,54,58,61,68,71,54,83,85,77,81,68,94,66,72,82,76,65,91,82,72,88,68,87,71,84,68,75,74,83,70,79,56,65,68,60,56,48,50,51,51,51,53,50,51,53,50,52,49,53,53,51,52,53,51,52,50,52,51,54,54,49,54,51,53,51,54,56,47,50,54,51,51,51,53,52,50,52,54,50,51,56,50,51,56,51,51,53,54,51,52,55,50,52,51,52,52,52,53,52,50,54,52,50,53,53,51,49,55,51,47,70,60,46,53,60,54,51,53,55,56,39,68,72,42,58,83,93,67,46,68,78,82,89,70,87,69,59,94,67,82,66,60,98,51,81,78,67,76,85,51,57,60,81,33,54,89,67,48,54,41,29,39,71,47,81,42,89,40,68,26,86,87,40,88,95,36,66,44,30,65,30,47,50,80,48,70,20,64,72,38,60,77,43,45,49,94,75,27,53,42,12,60,33,78,81,4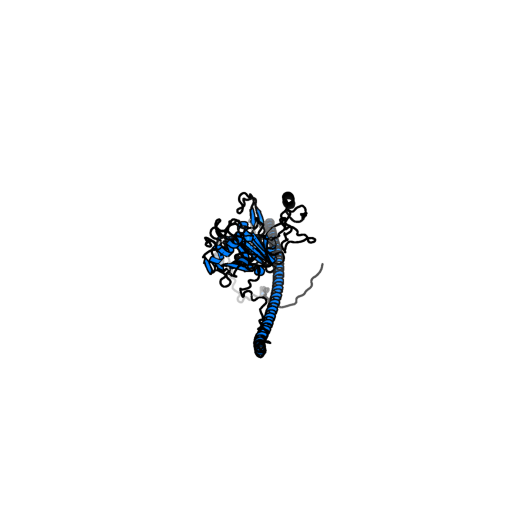4,49,54,30,36,24,42,77,49,97,90,37,70,34,56,21,40,64,44,64,44,39,50,32,77,66,43,47,50,54,50,52,53,46,32,66,74,67,74,42,66,79,89,72,84,79,52,74,80,79,31,33,51,88,73,63,91,71,50,43,72,26,87,64,49,52,64,58,97,87,41,78,45,57,48,93,84,52,39,31,52,21,32,32,68,54,50,88,86,39,76,90,40,49,72,65,36,41,28,41,40,80,92,76,43,28,28,35,33,44,44,55,30,88,92,39,76,70,35,31,27,43,28,58,38,54,36,72,80,40,53,76,35,29,25,29,38,36,21,39,88,28,84,83,23,84,71,47,24,31,36,96,89,33,67,34,61,34,30,31,54,52,65,62,49,68,42,90,81,66,63,64,101,42,55,69,50,43,55,47,38,46,73,74,37,68,85,27,19,46,54,25,41,32,32,36,18,86,86,52,50,56,34,26,45,50,36,52,29,72,74,39,63,78,51,87,74,75,37,39,80,44,69,27,31,30,34,30,44,52,78,80,66,89,68,73,86,88,79,67,59,75,72,41,47,47,48,60,57,51,51,47,77,41,48,75,40,77,38,70,19,55,52,71,51,66,69,75,130

Mean predicted aligned error: 18.06 Å

Foldseek 3Di:
DDDDDDDDDDDDDDDDDDDDDDDDDDDDDDPVPDDDPDPDDPDPDPPVPDPVVVVVVPDDDDDDPDPPPDPDDPDPDPDPPPPDDPVVVVVVVVVVVVVVVVVVVVVVVVVVVVVVVVVVVVVVVVVVVVVVVVVVVVVVVVVVVVVVVVVVVVVVVVVVVVCVVVLVVVVVVLVPDDPVRRDDRDDPPPPPPPDPLPPPPQFFACLDDFAAQADKDKAQPDALADPPRRIYIAGDQHGDVVCVVLVLVPWFKFFDAQFFKWAWADDPRATFIWGKDKWAFDPVLLVVQVVCCVVVVALPPDDDPPVHGTDDDDPQKDFRPPFDDDPNHGAADSNRITIIIHTDDCPDPVCVLVLQQDDVLVQWGFAWAQDSVGNLEIEGETDHSVVRHGWMWGKAWDPTPPRLQQAEYPVFIDIHTYTPPRGGDPCQFPSGLVRLLCCLQPPLSNQGQWMWTRGPVSRIHIHGNSSSVHHRGDDHRSQFQGKYAYAYPCPPDPPPDDDDSNCQHSVLSVVRHGPMDSGSNPDYSDD

Organism: NCBI:txid2609070

Secondary structure (DSSP, 8-state):
------------------PPPPPPPPPPPPGGG---SS--------GGG-HHHHHHHTSPPPPPSSTT-STT--S----------HHHHHHHHHHHHHHHHHHHHHHHHHHHHHHHHHHHHHHHHHHHHHHHHHHHHHHHHHHHHHHHHHHHHHHHHHHHHHHHHHHHHHHHHHHTS-GGGPPPP-----TT-S--S-----PPP--SPPPBSEEEEEESS--SSSTT-S-EEEEEEEEPHHHHHTTGGGSEEEE---SEEEEEEEETTEEEEEEE--B-B-HHHHHHHHHHHHHHS-STTPPP-TTTSB----TT-EE-TT--EETTEEPP-TTS-B-EEEE--TT-GGGHHHHTTEETTTTEEEEEEE-SS-TTSEEEEEEEGGGGTT-EEEEEETTSTT-TT--S-SSS--EEEEETT-SB-TTPPPS-HHHHHHHHHH-STT-SSEEEEE-TTS-EEEEEGGGGT--S-SSS-GGGGS-EEEE-------TTSS-HHHHHHHHHHHTTTT-EESSGGG-----